Protein AF-A0A0G4GK15-F1 (afdb_monomer_lite)

Structure (mmCIF, N/CA/C/O backbone):
data_AF-A0A0G4GK15-F1
#
_entry.id   AF-A0A0G4GK15-F1
#
loop_
_atom_site.group_PDB
_atom_site.id
_atom_site.type_symbol
_atom_site.label_atom_id
_atom_site.label_alt_id
_atom_site.label_comp_id
_atom_site.label_asym_id
_atom_site.label_entity_id
_atom_site.label_seq_id
_atom_site.pdbx_PDB_ins_code
_atom_site.Cartn_x
_atom_site.Cartn_y
_atom_site.Cartn_z
_atom_site.occupancy
_atom_site.B_iso_or_equiv
_atom_site.auth_seq_id
_atom_site.auth_comp_id
_atom_site.auth_asym_id
_atom_site.auth_atom_id
_atom_site.pdbx_PDB_model_num
ATOM 1 N N . MET A 1 1 ? -13.987 5.193 -27.867 1.00 27.19 1 MET A N 1
ATOM 2 C CA . MET A 1 1 ? -13.341 4.086 -28.601 1.00 27.19 1 MET A CA 1
ATOM 3 C C . MET A 1 1 ? -12.086 3.694 -27.839 1.00 27.19 1 MET A C 1
ATOM 5 O O . MET A 1 1 ? -11.232 4.564 -27.684 1.00 27.19 1 MET A O 1
ATOM 9 N N . PRO A 1 2 ? -11.978 2.478 -27.284 1.00 27.97 2 PRO A N 1
ATOM 10 C CA . PRO A 1 2 ? -10.709 2.023 -26.736 1.00 27.97 2 PRO A CA 1
ATOM 11 C C . PRO A 1 2 ? -9.738 1.845 -27.908 1.00 27.97 2 PRO A C 1
ATOM 13 O O . PRO A 1 2 ? -10.039 1.148 -28.872 1.00 27.97 2 PRO A O 1
ATOM 16 N N . PHE A 1 3 ? -8.614 2.558 -27.874 1.00 31.80 3 PHE A N 1
ATOM 17 C CA . PHE A 1 3 ? -7.569 2.415 -28.880 1.00 31.80 3 PHE A CA 1
ATOM 18 C C . PHE A 1 3 ? -6.824 1.104 -28.615 1.00 31.80 3 PHE A C 1
ATOM 20 O O . PHE A 1 3 ? -6.052 1.013 -27.661 1.00 31.80 3 PHE A O 1
ATOM 27 N N . GLU A 1 4 ? -7.048 0.097 -29.458 1.00 27.95 4 GLU A N 1
ATOM 28 C CA . GLU A 1 4 ? -6.143 -1.045 -29.570 1.00 27.95 4 GLU A CA 1
ATOM 29 C C . GLU A 1 4 ? -4.773 -0.531 -30.023 1.00 27.95 4 GLU A C 1
ATOM 31 O O . GLU A 1 4 ? -4.580 -0.079 -31.154 1.00 27.95 4 GLU A O 1
ATOM 36 N N . LEU A 1 5 ? -3.803 -0.560 -29.111 1.00 36.53 5 LEU A N 1
ATOM 37 C CA . LEU A 1 5 ? -2.406 -0.338 -29.455 1.00 36.53 5 LEU A CA 1
ATOM 38 C C . LEU A 1 5 ? -1.953 -1.499 -30.341 1.00 36.53 5 LEU A C 1
ATOM 40 O O . LEU A 1 5 ? -1.925 -2.647 -29.899 1.00 36.53 5 LEU A O 1
ATOM 44 N N . ALA A 1 6 ? -1.587 -1.196 -31.588 1.00 31.97 6 ALA A N 1
ATOM 45 C CA . ALA A 1 6 ? -1.062 -2.192 -32.510 1.00 31.97 6 ALA A CA 1
ATOM 46 C C . ALA A 1 6 ? 0.123 -2.944 -31.862 1.00 31.97 6 ALA A C 1
ATOM 48 O O . ALA A 1 6 ? 1.047 -2.299 -31.350 1.00 31.97 6 ALA A O 1
ATOM 49 N N . PRO A 1 7 ? 0.130 -4.291 -31.874 1.00 34.19 7 PRO A N 1
ATOM 50 C CA . PRO A 1 7 ? 1.198 -5.069 -31.266 1.00 34.19 7 PRO A CA 1
ATOM 51 C C . PRO A 1 7 ? 2.547 -4.734 -31.907 1.00 34.19 7 PRO A C 1
ATOM 53 O O . PRO A 1 7 ? 2.644 -4.455 -33.106 1.00 34.19 7 PRO A O 1
ATOM 56 N N . HIS A 1 8 ? 3.603 -4.780 -31.092 1.00 39.25 8 HIS A N 1
ATOM 57 C CA . HIS A 1 8 ? 4.969 -4.458 -31.499 1.00 39.25 8 HIS A CA 1
ATOM 58 C C . HIS A 1 8 ? 5.336 -5.167 -32.828 1.00 39.25 8 HIS A C 1
ATOM 60 O O . HIS A 1 8 ? 5.094 -6.371 -32.951 1.00 39.25 8 HIS A O 1
ATOM 66 N N . PRO A 1 9 ? 5.978 -4.501 -33.813 1.00 39.09 9 PRO A N 1
ATOM 67 C CA . PRO A 1 9 ? 6.199 -5.045 -35.166 1.00 39.09 9 PRO A CA 1
ATOM 68 C C . PRO A 1 9 ? 6.896 -6.416 -35.224 1.00 39.09 9 PRO A C 1
ATOM 70 O O . PRO A 1 9 ? 6.748 -7.161 -36.192 1.00 39.09 9 PRO A O 1
ATOM 73 N N . ARG A 1 10 ? 7.652 -6.776 -34.179 1.00 44.84 10 ARG A N 1
ATOM 74 C CA . ARG A 1 10 ? 8.293 -8.096 -34.051 1.00 44.84 10 ARG A CA 1
ATOM 75 C C . ARG A 1 10 ? 7.331 -9.224 -33.657 1.00 44.84 10 ARG A C 1
ATOM 77 O O . ARG A 1 10 ? 7.536 -10.340 -34.118 1.00 44.84 10 ARG A O 1
ATOM 84 N N . ALA A 1 11 ? 6.274 -8.942 -32.891 1.00 38.62 11 ALA A N 1
ATOM 85 C CA . ALA A 1 11 ? 5.257 -9.933 -32.527 1.00 38.62 11 ALA A CA 1
ATOM 86 C C . ALA A 1 11 ? 4.429 -10.359 -33.753 1.00 38.62 11 ALA A C 1
ATOM 88 O O . ALA A 1 11 ? 4.164 -11.542 -33.953 1.00 38.62 11 ALA A O 1
ATOM 89 N N . ARG A 1 12 ? 4.139 -9.411 -34.658 1.00 45.16 12 ARG A N 1
ATOM 90 C CA . ARG A 1 12 ? 3.463 -9.677 -35.939 1.00 45.16 12 ARG A CA 1
ATOM 91 C C . ARG A 1 12 ? 4.248 -10.628 -36.852 1.00 45.16 12 ARG A C 1
ATOM 93 O O . ARG A 1 12 ? 3.652 -11.486 -37.492 1.00 45.16 12 ARG A O 1
ATOM 100 N N . LYS A 1 13 ? 5.582 -10.519 -36.886 1.00 44.72 13 LYS A N 1
ATOM 101 C CA . LYS A 1 13 ? 6.431 -11.405 -37.705 1.00 44.72 13 LYS A CA 1
ATOM 102 C C . LYS A 1 13 ? 6.492 -12.843 -37.176 1.00 44.72 13 LYS A C 1
ATOM 104 O O . LYS A 1 13 ? 6.627 -13.759 -37.977 1.00 44.72 13 LYS A O 1
ATOM 109 N N . ALA A 1 14 ? 6.370 -13.042 -35.862 1.00 45.44 14 ALA A N 1
ATOM 110 C CA . ALA A 1 14 ? 6.301 -14.376 -35.267 1.00 45.44 14 ALA A CA 1
ATOM 111 C C . ALA A 1 14 ? 4.941 -15.042 -35.545 1.00 45.44 14 ALA A C 1
ATOM 113 O O . ALA A 1 14 ? 4.912 -16.180 -36.014 1.00 45.44 14 ALA A O 1
ATOM 114 N N . ALA A 1 15 ? 3.839 -14.300 -35.373 1.00 45.19 15 ALA A N 1
ATOM 115 C CA . ALA A 1 15 ? 2.476 -14.795 -35.588 1.00 45.19 15 ALA A CA 1
ATOM 116 C C . ALA A 1 15 ? 2.184 -15.201 -37.047 1.00 45.19 15 ALA A C 1
ATOM 118 O O . ALA A 1 15 ? 1.493 -16.186 -37.280 1.00 45.19 15 ALA A O 1
ATOM 119 N N . MET A 1 16 ? 2.750 -14.502 -38.039 1.00 47.19 16 MET A N 1
ATOM 120 C CA . MET A 1 16 ? 2.541 -14.844 -39.458 1.00 47.19 16 MET A CA 1
ATOM 121 C C . MET A 1 16 ? 3.425 -15.992 -39.975 1.00 47.19 16 MET A C 1
ATOM 123 O O . MET A 1 16 ? 3.273 -16.401 -41.120 1.00 47.19 16 MET A O 1
ATOM 127 N N . SER A 1 17 ? 4.353 -16.519 -39.167 1.00 49.81 17 SER A N 1
ATOM 128 C CA . SER A 1 17 ? 5.316 -17.538 -39.620 1.00 49.81 17 SER A CA 1
ATOM 129 C C . SER A 1 17 ? 4.882 -18.992 -39.395 1.00 49.81 17 SER A C 1
ATOM 131 O O . SER A 1 17 ? 5.655 -19.895 -39.699 1.00 49.81 17 SER A O 1
ATOM 133 N N . GLY A 1 18 ? 3.683 -19.240 -38.850 1.00 45.31 18 GLY A N 1
ATOM 134 C CA . GLY A 1 18 ? 3.148 -20.598 -38.662 1.00 45.31 18 GLY A CA 1
ATOM 135 C C . GLY A 1 18 ? 4.003 -21.522 -37.781 1.00 45.31 18 GLY A C 1
ATOM 136 O O . GLY A 1 18 ? 3.805 -22.736 -37.793 1.00 45.31 18 GLY A O 1
ATOM 137 N N . ARG A 1 19 ? 4.971 -20.985 -37.024 1.00 44.38 19 ARG A N 1
ATOM 138 C CA . ARG A 1 19 ? 5.838 -21.792 -36.161 1.00 44.38 19 ARG A CA 1
ATOM 139 C C . ARG A 1 19 ? 5.019 -22.368 -35.009 1.00 44.38 19 ARG A C 1
ATOM 141 O O . ARG A 1 19 ? 4.488 -21.624 -34.187 1.00 44.38 19 ARG A O 1
ATOM 148 N N . ARG A 1 20 ? 4.938 -23.701 -34.961 1.00 44.44 20 ARG A N 1
ATOM 149 C CA . ARG A 1 20 ? 4.413 -24.451 -33.816 1.00 44.44 20 ARG A CA 1
ATOM 150 C C . ARG A 1 20 ? 5.231 -24.111 -32.572 1.00 44.44 20 ARG A C 1
ATOM 152 O O . ARG A 1 20 ? 6.454 -24.207 -32.586 1.00 44.44 20 ARG A O 1
ATOM 159 N N . LEU A 1 21 ? 4.532 -23.755 -31.499 1.00 44.19 21 LEU A N 1
ATOM 160 C CA . LEU A 1 21 ? 5.034 -23.954 -30.145 1.00 44.19 21 LEU A CA 1
ATOM 161 C C . LEU A 1 21 ? 5.115 -25.469 -29.869 1.00 44.19 21 LEU A C 1
ATOM 163 O O . LEU A 1 21 ? 4.272 -26.209 -30.388 1.00 44.19 21 LEU A O 1
ATOM 167 N N . PRO A 1 22 ? 6.079 -25.939 -29.057 1.00 55.84 22 PRO A N 1
ATOM 168 C CA . PRO A 1 22 ? 7.040 -25.157 -28.271 1.00 55.84 22 PRO A CA 1
ATOM 169 C C . PRO A 1 22 ? 8.316 -24.774 -29.046 1.00 55.84 22 PRO A C 1
ATOM 171 O O . PRO A 1 22 ? 8.774 -25.503 -29.921 1.00 55.84 22 PRO A O 1
ATOM 174 N N . LEU A 1 23 ? 8.904 -23.623 -28.697 1.00 47.31 23 LEU A N 1
ATOM 175 C CA . LEU A 1 23 ? 10.230 -23.207 -29.177 1.00 47.31 23 LEU A CA 1
ATOM 176 C C . LEU A 1 23 ? 11.308 -24.144 -28.612 1.00 47.31 23 LEU A C 1
ATOM 178 O O . LEU A 1 23 ? 11.266 -24.489 -27.431 1.00 47.31 23 LEU A O 1
ATOM 182 N N . THR A 1 24 ? 12.285 -24.537 -29.431 1.00 56.16 24 THR A N 1
ATOM 183 C CA . THR A 1 24 ? 13.398 -25.384 -28.976 1.00 56.16 24 THR A CA 1
ATOM 184 C C . THR A 1 24 ? 14.472 -24.557 -28.257 1.00 56.16 24 THR A C 1
ATOM 186 O O . THR A 1 24 ? 14.594 -23.352 -28.469 1.00 56.16 24 THR A O 1
ATOM 189 N N . SER A 1 25 ? 15.314 -25.194 -27.433 1.00 42.91 25 SER A N 1
ATOM 190 C CA . SER A 1 25 ? 16.475 -24.533 -26.801 1.00 42.91 25 SER A CA 1
ATOM 191 C C . SER A 1 25 ? 17.417 -23.879 -27.832 1.00 42.91 25 SER A C 1
ATOM 193 O O . SER A 1 25 ? 17.939 -22.788 -27.600 1.00 42.91 25 SER A O 1
ATOM 195 N N . ALA A 1 26 ? 17.552 -24.480 -29.019 1.00 47.84 26 ALA A N 1
ATOM 196 C CA . ALA A 1 26 ? 18.309 -23.913 -30.131 1.00 47.84 26 ALA A CA 1
ATOM 197 C C . ALA A 1 26 ? 17.661 -22.634 -30.700 1.00 47.84 26 ALA A C 1
ATOM 199 O O . ALA A 1 26 ? 18.382 -21.696 -31.039 1.00 47.84 26 ALA A O 1
ATOM 200 N N . ASP A 1 27 ? 16.325 -22.535 -30.723 1.00 50.06 27 ASP A N 1
ATOM 201 C CA . ASP A 1 27 ? 15.606 -21.317 -31.136 1.00 50.06 27 ASP A CA 1
ATOM 202 C C . ASP A 1 27 ? 15.782 -20.159 -30.136 1.00 50.06 27 ASP A C 1
ATOM 204 O O . ASP A 1 27 ? 15.693 -18.987 -30.512 1.00 50.06 27 ASP A O 1
ATOM 208 N N . LEU A 1 28 ? 16.073 -20.473 -28.868 1.00 47.50 28 LEU A N 1
ATOM 209 C CA . LEU A 1 28 ? 16.345 -19.487 -27.816 1.00 47.50 28 LEU A CA 1
ATOM 210 C C . LEU A 1 28 ? 17.790 -18.957 -27.854 1.00 47.50 28 LEU A C 1
ATOM 212 O O . LEU A 1 28 ? 18.045 -17.864 -27.355 1.00 47.50 28 LEU A O 1
ATOM 216 N N . SER A 1 29 ? 18.726 -19.660 -28.503 1.00 37.47 29 SER A N 1
ATOM 217 C CA . SER A 1 29 ? 20.151 -19.277 -28.568 1.00 37.47 29 SER A CA 1
ATOM 218 C C . SER A 1 29 ? 20.420 -17.930 -29.272 1.00 37.47 29 SER A C 1
ATOM 220 O O . SER A 1 29 ? 21.457 -17.302 -29.055 1.00 37.47 29 SER A O 1
ATOM 222 N N . GLY A 1 30 ? 19.468 -17.441 -30.080 1.00 35.19 30 GLY A N 1
ATOM 223 C CA . GLY A 1 30 ? 19.508 -16.127 -30.738 1.00 35.19 30 GLY A CA 1
ATOM 224 C C . GLY A 1 30 ? 18.829 -14.987 -29.964 1.00 35.19 30 GLY A C 1
ATOM 225 O O . GLY A 1 30 ? 19.018 -13.811 -30.306 1.00 35.19 30 GLY A O 1
ATOM 226 N N . LEU A 1 31 ? 18.066 -15.294 -28.908 1.00 37.31 31 LEU A N 1
ATOM 227 C CA . LEU A 1 31 ? 17.584 -14.302 -27.949 1.00 37.31 31 LEU A CA 1
ATOM 228 C C . LEU A 1 31 ? 18.769 -13.924 -27.064 1.00 37.31 31 LEU A C 1
ATOM 230 O O . LEU A 1 31 ? 18.972 -14.482 -25.994 1.00 37.31 31 LEU A O 1
ATOM 234 N N . LYS A 1 32 ? 19.600 -12.993 -27.548 1.00 33.25 32 LYS A N 1
ATOM 235 C CA . LYS A 1 32 ? 20.740 -12.463 -26.793 1.00 33.25 32 LYS A CA 1
ATOM 236 C C . LYS A 1 32 ? 20.252 -11.906 -25.454 1.00 33.25 32 LYS A C 1
ATOM 238 O O . LYS A 1 32 ? 19.823 -10.751 -25.389 1.00 33.25 32 LYS A O 1
ATOM 243 N N . ILE A 1 33 ? 20.362 -12.716 -24.404 1.00 34.19 33 ILE A N 1
ATOM 244 C CA . ILE A 1 33 ? 20.349 -12.292 -23.008 1.00 34.19 33 ILE A CA 1
ATOM 245 C C . ILE A 1 33 ? 21.490 -11.286 -22.894 1.00 34.19 33 ILE A C 1
ATOM 247 O O . ILE A 1 33 ? 22.667 -11.618 -23.045 1.00 34.19 33 ILE A O 1
ATOM 251 N N . ARG A 1 34 ? 21.134 -10.007 -22.791 1.00 33.50 34 ARG A N 1
ATOM 252 C CA . ARG A 1 34 ? 22.116 -8.928 -22.771 1.00 33.50 34 ARG A CA 1
ATOM 253 C C . ARG A 1 34 ? 22.836 -8.966 -21.434 1.00 33.50 34 ARG A C 1
ATOM 255 O O . ARG A 1 34 ? 22.259 -8.605 -20.418 1.00 33.50 34 ARG A O 1
ATOM 262 N N . GLN A 1 35 ? 24.099 -9.374 -21.465 1.00 31.47 35 GLN A N 1
ATOM 263 C CA . GLN A 1 35 ? 25.008 -9.205 -20.342 1.00 31.47 35 GLN A CA 1
ATOM 264 C C . GLN A 1 35 ? 25.212 -7.708 -20.055 1.00 31.47 35 GLN A C 1
ATOM 266 O O . GLN A 1 35 ? 25.299 -6.878 -20.963 1.00 31.47 35 GLN A O 1
ATOM 271 N N . ASN A 1 36 ? 25.214 -7.402 -18.762 1.00 36.88 36 ASN A N 1
ATOM 272 C CA . ASN A 1 36 ? 25.222 -6.089 -18.128 1.00 36.88 36 ASN A CA 1
ATOM 273 C C . ASN A 1 36 ? 26.132 -5.029 -18.773 1.00 36.88 36 ASN A C 1
ATOM 275 O O . ASN A 1 36 ? 27.329 -5.239 -18.949 1.00 36.88 36 ASN A O 1
ATOM 279 N N . ALA A 1 37 ? 25.577 -3.830 -18.985 1.00 31.11 37 ALA A N 1
ATOM 280 C CA . ALA A 1 37 ? 26.327 -2.600 -19.229 1.00 31.11 37 ALA A CA 1
ATOM 281 C C . ALA A 1 37 ? 25.872 -1.531 -18.223 1.00 31.11 37 ALA A C 1
ATOM 283 O O . ALA A 1 37 ? 24.676 -1.346 -17.999 1.00 31.11 37 ALA A O 1
ATOM 284 N N . GLY A 1 38 ? 26.828 -0.859 -17.581 1.00 44.50 38 GLY A N 1
ATOM 285 C CA . GLY A 1 38 ? 26.582 0.039 -16.456 1.00 44.50 38 GLY A CA 1
ATOM 286 C C . GLY A 1 38 ? 25.555 1.143 -16.732 1.00 44.50 38 GLY A C 1
ATOM 287 O O . GLY A 1 38 ? 25.612 1.780 -17.773 1.00 44.50 38 GLY A O 1
ATOM 288 N N . ARG A 1 39 ? 24.665 1.356 -15.748 1.00 56.69 39 ARG A N 1
ATOM 289 C CA . ARG A 1 39 ? 23.812 2.516 -15.362 1.00 56.69 39 ARG A CA 1
ATOM 290 C C . ARG A 1 39 ? 23.136 3.416 -16.406 1.00 56.69 39 ARG A C 1
ATOM 292 O O . ARG A 1 39 ? 22.268 4.196 -16.021 1.00 56.69 39 ARG A O 1
ATOM 299 N N . SER A 1 40 ? 23.471 3.355 -17.685 1.00 63.72 40 SER A N 1
ATOM 300 C CA . SER A 1 40 ? 22.796 4.103 -18.733 1.00 63.72 40 SER A CA 1
ATOM 301 C C . SER A 1 40 ? 21.911 3.146 -19.511 1.00 63.72 40 SER A C 1
ATOM 303 O O . SER A 1 40 ? 22.404 2.214 -20.146 1.00 63.72 40 SER A O 1
ATOM 305 N N . PHE A 1 41 ? 20.602 3.389 -19.445 1.00 69.94 41 PHE A N 1
ATOM 306 C CA . PHE A 1 41 ? 19.611 2.767 -20.315 1.00 69.94 41 PHE A CA 1
ATOM 307 C C . PHE A 1 41 ? 20.162 2.725 -21.743 1.00 69.94 41 PHE A C 1
ATOM 309 O O . PHE A 1 41 ? 20.630 3.774 -22.212 1.00 69.94 41 PHE A O 1
ATOM 316 N N . PRO A 1 42 ? 20.133 1.579 -22.450 1.00 69.31 42 PRO A N 1
ATOM 317 C CA . PRO A 1 42 ? 20.472 1.577 -23.859 1.00 69.31 42 PRO A CA 1
ATOM 318 C C . PRO A 1 42 ? 19.497 2.531 -24.534 1.00 69.31 42 PRO A C 1
ATOM 320 O O . PRO A 1 42 ? 18.317 2.226 -24.689 1.00 69.31 42 PRO A O 1
ATOM 323 N N . LYS A 1 43 ? 19.974 3.728 -24.889 1.00 84.81 43 LYS A N 1
ATOM 324 C CA . LYS A 1 43 ? 19.126 4.737 -25.510 1.00 84.81 43 LYS A CA 1
ATOM 325 C C . LYS A 1 43 ? 18.634 4.111 -26.809 1.00 84.81 43 LYS A C 1
ATOM 327 O O . LYS A 1 43 ? 19.424 3.863 -27.719 1.00 84.81 43 LYS A O 1
ATOM 332 N N . ARG A 1 44 ? 17.340 3.819 -26.885 1.00 92.31 44 ARG A N 1
ATOM 333 C CA . ARG A 1 44 ? 16.669 3.336 -28.092 1.00 92.31 44 ARG A CA 1
ATOM 334 C C . ARG A 1 44 ? 15.612 4.337 -28.503 1.00 92.31 44 ARG A C 1
ATOM 336 O O . ARG A 1 44 ? 15.031 5.024 -27.665 1.00 92.31 44 ARG A O 1
ATOM 343 N N . CYS A 1 45 ? 15.377 4.429 -29.802 1.00 95.38 45 CYS A N 1
ATOM 344 C CA . CYS A 1 45 ? 14.250 5.191 -30.291 1.00 95.38 45 CYS A CA 1
ATOM 345 C C . CYS A 1 45 ? 12.959 4.496 -29.853 1.00 95.38 45 CYS A C 1
ATOM 347 O O . CYS A 1 45 ? 12.726 3.357 -30.248 1.00 95.38 45 CYS A O 1
ATOM 349 N N . VAL A 1 46 ? 12.108 5.184 -29.091 1.00 95.38 46 VAL A N 1
ATOM 350 C CA . VAL A 1 46 ? 10.814 4.625 -28.655 1.00 95.38 46 VAL A CA 1
ATOM 351 C C . VAL A 1 46 ? 9.888 4.316 -29.841 1.00 95.38 46 VAL A C 1
ATOM 353 O O . VAL A 1 46 ? 9.067 3.415 -29.767 1.00 95.38 46 VAL A O 1
ATOM 356 N N . ALA A 1 47 ? 10.056 5.028 -30.962 1.00 95.94 47 ALA A N 1
ATOM 357 C CA . ALA A 1 47 ? 9.208 4.885 -32.142 1.00 95.94 47 ALA A CA 1
ATOM 358 C C . ALA A 1 47 ? 9.596 3.684 -33.027 1.00 95.94 47 ALA A C 1
ATOM 360 O O . ALA A 1 47 ? 8.723 3.002 -33.548 1.00 95.94 47 ALA A O 1
ATOM 361 N N . CYS A 1 48 ? 10.897 3.428 -33.227 1.00 95.25 48 CYS A N 1
ATOM 362 C CA . CYS A 1 48 ? 11.373 2.391 -34.160 1.00 95.25 48 CYS A CA 1
ATOM 363 C C . CYS A 1 48 ? 12.263 1.308 -33.524 1.00 95.25 48 CYS A C 1
ATOM 365 O O . CYS A 1 48 ? 12.703 0.387 -34.212 1.00 95.25 48 CYS A O 1
ATOM 367 N N . GLY A 1 49 ? 12.585 1.417 -32.233 1.00 93.12 49 GLY A N 1
ATOM 368 C CA . GLY A 1 49 ? 13.396 0.455 -31.479 1.00 93.12 49 GLY A CA 1
ATOM 369 C C . GLY A 1 49 ? 14.898 0.452 -31.796 1.00 93.12 49 GLY A C 1
ATOM 370 O O . GLY A 1 49 ? 15.647 -0.296 -31.157 1.00 93.12 49 GLY A O 1
ATOM 371 N N . LYS A 1 50 ? 15.367 1.267 -32.757 1.00 94.38 50 LYS A N 1
ATOM 372 C CA . LYS A 1 50 ? 16.793 1.373 -33.115 1.00 94.38 50 LYS A CA 1
ATOM 373 C C . LYS A 1 50 ? 17.612 1.854 -31.918 1.00 94.38 50 LYS A C 1
ATOM 375 O O . LYS A 1 50 ? 17.230 2.815 -31.252 1.00 94.38 50 LYS A O 1
ATOM 380 N N . ALA A 1 51 ? 18.734 1.189 -31.656 1.00 90.88 51 ALA A N 1
ATOM 381 C CA . ALA A 1 51 ? 19.692 1.627 -30.649 1.00 90.88 51 ALA A CA 1
ATOM 382 C C . ALA A 1 51 ? 20.443 2.881 -31.120 1.00 90.88 51 ALA A C 1
ATOM 384 O O . ALA A 1 51 ? 20.682 3.055 -32.314 1.00 90.88 51 ALA A O 1
ATOM 385 N N . ALA A 1 52 ? 20.809 3.746 -30.178 1.00 87.56 52 ALA A N 1
ATOM 386 C CA . ALA A 1 52 ? 21.676 4.888 -30.421 1.00 87.56 52 ALA A CA 1
ATOM 387 C C . ALA A 1 52 ? 23.063 4.445 -30.901 1.00 87.56 52 ALA A C 1
ATOM 389 O O . ALA A 1 52 ? 23.710 3.644 -30.233 1.00 87.56 52 ALA A O 1
ATOM 390 N N . ALA A 1 53 ? 23.553 5.065 -31.975 1.00 86.12 53 ALA A N 1
ATOM 391 C CA . ALA A 1 53 ? 24.987 5.137 -32.269 1.00 86.12 53 ALA A CA 1
ATOM 392 C C . ALA A 1 53 ? 25.674 6.319 -31.540 1.00 86.12 53 ALA A C 1
ATOM 394 O O . ALA A 1 53 ? 26.894 6.416 -31.534 1.00 86.12 53 ALA A O 1
ATOM 395 N N . GLY A 1 54 ? 24.896 7.216 -30.914 1.00 88.31 54 GLY A N 1
ATOM 396 C CA . GLY A 1 54 ? 25.379 8.424 -30.239 1.00 88.31 54 GLY A CA 1
ATOM 397 C C . GLY A 1 54 ? 24.300 9.109 -29.390 1.00 88.31 54 GLY A C 1
ATOM 398 O O . GLY A 1 54 ? 23.341 8.478 -28.938 1.00 88.31 54 GLY A O 1
ATOM 399 N N . ALA A 1 55 ? 24.433 10.415 -29.148 1.00 90.44 55 ALA A N 1
ATOM 400 C CA . ALA A 1 55 ? 23.420 11.174 -28.415 1.00 90.44 55 ALA A CA 1
ATOM 401 C C . ALA A 1 55 ? 22.099 11.237 -29.206 1.00 90.44 55 ALA A C 1
ATOM 403 O O . ALA A 1 55 ? 22.064 11.736 -30.325 1.00 90.44 55 ALA A O 1
ATOM 404 N N . MET A 1 56 ? 21.003 10.744 -28.618 1.00 94.31 56 MET A N 1
ATOM 405 C CA . MET A 1 56 ? 19.663 10.850 -29.206 1.00 94.31 56 MET A CA 1
ATOM 406 C C . MET A 1 56 ? 18.847 11.961 -28.543 1.00 94.31 56 MET A C 1
ATOM 408 O O . MET A 1 56 ? 18.786 11.986 -27.303 1.00 94.31 56 MET A O 1
ATOM 412 N N . PRO A 1 57 ? 18.171 12.828 -29.326 1.00 95.06 57 PRO A N 1
ATOM 413 C CA . PRO A 1 57 ? 17.253 13.817 -28.781 1.00 95.06 57 PRO A CA 1
ATOM 414 C C . PRO A 1 57 ? 16.168 13.139 -27.940 1.00 95.06 57 PRO A C 1
ATOM 416 O O . PRO A 1 57 ? 15.705 12.037 -28.246 1.00 95.06 57 PRO A O 1
ATOM 419 N N . CYS A 1 58 ? 15.770 13.803 -26.858 1.00 95.94 58 CYS A N 1
ATOM 420 C CA . CYS A 1 58 ? 14.665 13.369 -26.009 1.00 95.94 58 CYS A CA 1
ATOM 421 C C . CYS A 1 58 ? 13.460 14.296 -26.175 1.00 95.94 58 CYS A C 1
ATOM 423 O O . CYS A 1 58 ? 13.595 15.434 -26.625 1.00 95.94 58 CYS A O 1
ATOM 425 N N . CYS A 1 59 ? 12.272 13.814 -25.805 1.00 97.25 59 CYS A N 1
ATOM 426 C CA . CYS A 1 59 ? 11.086 14.668 -25.735 1.00 97.25 59 CYS A CA 1
ATOM 427 C C . CYS A 1 59 ? 11.356 15.859 -24.800 1.00 97.25 59 CYS A C 1
ATOM 429 O O . CYS A 1 59 ? 11.653 15.658 -23.625 1.00 97.25 59 CYS A O 1
ATOM 431 N N . SER A 1 60 ? 11.213 17.094 -25.282 1.00 95.81 60 SER A N 1
ATOM 432 C CA . SER A 1 60 ? 11.502 18.300 -24.488 1.00 95.81 60 SER A CA 1
ATOM 433 C C . SER A 1 60 ? 10.595 18.462 -23.261 1.00 95.81 60 SER A C 1
ATOM 435 O O . SER A 1 60 ? 10.994 19.093 -22.282 1.00 95.81 60 SER A O 1
ATOM 437 N N . VAL A 1 61 ? 9.395 17.867 -23.287 1.00 95.69 61 VAL A N 1
ATOM 438 C CA . VAL A 1 61 ? 8.381 18.008 -22.233 1.00 95.69 61 VAL A CA 1
ATOM 439 C C . VAL A 1 61 ? 8.607 17.024 -21.082 1.00 95.69 61 VAL A C 1
ATOM 441 O O . VAL A 1 61 ? 8.838 17.458 -19.954 1.00 95.69 61 VAL A O 1
ATOM 444 N N . CYS A 1 62 ? 8.531 15.711 -21.335 1.00 95.69 62 CYS A N 1
ATOM 445 C CA . CYS A 1 62 ? 8.706 14.698 -20.283 1.00 95.69 62 CYS A CA 1
ATOM 446 C C . CYS A 1 62 ? 10.170 14.314 -20.059 1.00 95.69 62 CYS A C 1
ATOM 448 O O . CYS A 1 62 ? 10.517 13.808 -18.996 1.00 95.69 62 CYS A O 1
ATOM 450 N N . LYS A 1 63 ? 11.033 14.522 -21.061 1.00 95.06 63 LYS A N 1
ATOM 451 C CA . LYS A 1 63 ? 12.437 14.095 -21.078 1.00 95.06 63 LYS A CA 1
ATOM 452 C C . LYS A 1 63 ? 12.642 12.594 -20.879 1.00 95.06 63 LYS A C 1
ATOM 454 O O . LYS A 1 63 ? 13.773 12.215 -20.623 1.00 95.06 63 LYS A O 1
ATOM 459 N N . LEU A 1 64 ? 11.607 11.750 -20.960 1.00 93.69 64 LEU A N 1
ATOM 460 C CA . LEU A 1 64 ? 11.677 10.308 -20.670 1.00 93.69 64 LEU A CA 1
ATOM 461 C C . LEU A 1 64 ? 12.082 9.469 -21.886 1.00 93.69 64 LEU A C 1
ATOM 463 O O . LEU A 1 64 ? 12.907 8.572 -21.764 1.00 93.69 64 LEU A O 1
ATOM 467 N N . VAL A 1 65 ? 11.521 9.776 -23.054 1.00 95.94 65 VAL A N 1
ATOM 468 C CA . VAL A 1 65 ? 11.702 8.985 -24.278 1.00 95.94 65 VAL A CA 1
ATOM 469 C C . VAL A 1 65 ? 12.689 9.635 -25.241 1.00 95.94 65 VAL A C 1
ATOM 471 O O . VAL A 1 65 ? 12.777 10.865 -25.313 1.00 95.94 65 VAL A O 1
ATOM 474 N N . HIS A 1 66 ? 13.403 8.800 -25.998 1.00 96.31 66 HIS A N 1
ATOM 475 C CA . HIS A 1 66 ? 14.412 9.207 -26.975 1.00 96.31 66 HIS A CA 1
ATOM 476 C C . HIS A 1 66 ? 13.989 8.868 -28.408 1.00 96.31 66 HIS A C 1
ATOM 478 O O . HIS A 1 66 ? 13.238 7.918 -28.646 1.00 96.31 66 HIS A O 1
ATOM 484 N N . TYR A 1 67 ? 14.509 9.630 -29.370 1.00 96.75 67 TYR A N 1
ATOM 485 C CA . TYR A 1 67 ? 14.206 9.488 -30.793 1.00 96.75 67 TYR A CA 1
ATOM 486 C C . TYR A 1 67 ? 15.486 9.478 -31.624 1.00 96.75 67 TYR A C 1
ATOM 488 O O . TYR A 1 67 ? 16.412 10.222 -31.326 1.00 96.75 67 TYR A O 1
ATOM 496 N N . CYS A 1 68 ? 15.540 8.664 -32.681 1.00 96.75 68 CYS A N 1
ATOM 497 C CA . CYS A 1 68 ? 16.669 8.693 -33.615 1.00 96.75 68 CYS A CA 1
ATOM 498 C C . CYS A 1 68 ? 16.544 9.802 -34.670 1.00 96.75 68 CYS A C 1
ATOM 500 O O . CYS A 1 68 ? 17.527 10.114 -35.329 1.00 96.75 68 CYS A O 1
ATOM 502 N N . SER A 1 69 ? 15.347 10.367 -34.858 1.00 96.12 69 SER A N 1
ATOM 503 C CA . SER A 1 69 ? 15.081 11.420 -35.839 1.00 96.12 69 SER A CA 1
ATOM 504 C C . SER A 1 69 ? 13.818 12.217 -35.487 1.00 96.12 69 SER A C 1
ATOM 506 O O . SER A 1 69 ? 13.020 11.795 -34.638 1.00 96.12 69 SER A O 1
ATOM 508 N N . ARG A 1 70 ? 13.623 13.364 -36.148 1.00 97.19 70 ARG A N 1
ATOM 509 C CA . ARG A 1 70 ? 12.441 14.222 -35.964 1.00 97.19 70 ARG A CA 1
ATOM 510 C C . ARG A 1 70 ? 11.165 13.554 -36.484 1.00 97.19 70 ARG A C 1
ATOM 512 O O . ARG A 1 70 ? 10.099 13.736 -35.901 1.00 97.19 70 ARG A O 1
ATOM 519 N N . GLU A 1 71 ? 11.276 12.725 -37.516 1.00 97.69 71 GLU A N 1
ATOM 520 C CA . GLU A 1 71 ? 10.169 11.947 -38.082 1.00 97.69 71 GLU A CA 1
ATOM 521 C C . GLU A 1 71 ? 9.663 10.926 -37.058 1.00 97.69 71 GLU A C 1
ATOM 523 O O . GLU A 1 71 ? 8.467 10.871 -36.781 1.00 97.69 71 GLU A O 1
ATOM 528 N N . CYS A 1 72 ? 10.573 10.187 -36.406 1.00 97.94 72 CYS A N 1
ATOM 529 C CA . CYS A 1 72 ? 10.215 9.260 -35.328 1.00 97.94 72 CYS A CA 1
ATOM 530 C C . CYS A 1 72 ? 9.555 9.976 -34.141 1.00 97.94 72 CYS A C 1
ATOM 532 O O . CYS A 1 72 ? 8.630 9.436 -33.532 1.00 97.94 72 CYS A O 1
ATOM 534 N N . GLN A 1 73 ? 10.009 11.191 -33.815 1.00 97.75 73 GLN A N 1
ATOM 535 C CA . GLN A 1 73 ? 9.378 12.016 -32.787 1.00 97.75 73 GLN A CA 1
ATOM 536 C C . GLN A 1 73 ? 7.955 12.427 -33.182 1.00 97.75 73 GLN A C 1
ATOM 538 O O . GLN A 1 73 ? 7.042 12.259 -32.378 1.00 97.75 73 GLN A O 1
ATOM 543 N N . SER A 1 74 ? 7.754 12.937 -34.400 1.00 97.75 74 SER A N 1
ATOM 544 C CA . SER A 1 74 ? 6.439 13.363 -34.902 1.00 97.75 74 SER A CA 1
ATOM 545 C C . SER A 1 74 ? 5.443 12.198 -34.970 1.00 97.75 74 SER A C 1
ATOM 547 O O . SER A 1 74 ? 4.297 12.307 -34.522 1.00 97.75 74 SER A O 1
ATOM 549 N N . MET A 1 75 ? 5.909 11.041 -35.445 1.00 97.50 75 MET A N 1
ATOM 550 C CA . MET A 1 75 ? 5.124 9.810 -35.511 1.00 97.50 75 MET A CA 1
ATOM 551 C C . MET A 1 75 ? 4.685 9.346 -34.116 1.00 97.50 75 MET A C 1
ATOM 553 O O . MET A 1 75 ? 3.502 9.126 -33.882 1.00 97.50 75 MET A O 1
ATOM 557 N N . HIS A 1 76 ? 5.604 9.255 -33.150 1.00 96.81 76 HIS A N 1
ATOM 558 C CA . HIS A 1 76 ? 5.238 8.866 -31.784 1.00 96.81 76 HIS A CA 1
ATOM 559 C C . HIS A 1 76 ? 4.343 9.913 -31.097 1.00 96.81 76 HIS A C 1
ATOM 561 O O . HIS A 1 76 ? 3.433 9.558 -30.350 1.00 96.81 76 HIS A O 1
ATOM 567 N N . TRP A 1 77 ? 4.574 11.206 -31.366 1.00 97.25 77 TRP A N 1
ATOM 568 C CA . TRP A 1 77 ? 3.763 12.307 -30.840 1.00 97.25 77 TRP A CA 1
ATOM 569 C C . TRP A 1 77 ? 2.291 12.178 -31.240 1.00 97.25 77 TRP A C 1
ATOM 571 O O . TRP A 1 77 ? 1.412 12.274 -30.378 1.00 97.25 77 TRP A O 1
ATOM 581 N N . SER A 1 78 ? 2.043 11.930 -32.528 1.00 96.88 78 SER A N 1
ATOM 582 C CA . SER A 1 78 ? 0.702 11.746 -33.096 1.00 96.88 78 SER A CA 1
ATOM 583 C C . SER A 1 78 ? 0.060 10.409 -32.707 1.00 96.88 78 SER A C 1
ATOM 585 O O . SER A 1 78 ? -1.147 10.374 -32.497 1.00 96.88 78 SER A O 1
ATOM 587 N N . ALA A 1 79 ? 0.847 9.352 -32.484 1.00 95.62 79 ALA A N 1
ATOM 588 C CA . ALA A 1 79 ? 0.372 8.034 -32.044 1.00 95.62 79 ALA A CA 1
ATOM 589 C C . ALA A 1 79 ? -0.099 7.959 -30.570 1.00 95.62 79 ALA A C 1
ATOM 591 O O . ALA A 1 79 ? -0.317 6.869 -30.048 1.00 95.62 79 ALA A O 1
ATOM 592 N N . GLY A 1 80 ? -0.239 9.095 -29.877 1.00 94.19 80 GLY A N 1
ATOM 593 C CA . GLY A 1 80 ? -0.801 9.161 -28.521 1.00 94.19 80 GLY A CA 1
ATOM 594 C C . GLY A 1 80 ? 0.155 9.673 -27.443 1.00 94.19 80 GLY A C 1
ATOM 595 O O . GLY A 1 80 ? -0.295 10.009 -26.344 1.00 94.19 80 GLY A O 1
ATOM 596 N N . HIS A 1 81 ? 1.452 9.846 -27.739 1.00 96.25 81 HIS A N 1
ATOM 597 C CA . HIS A 1 81 ? 2.395 10.378 -26.748 1.00 96.25 81 HIS A CA 1
ATOM 598 C C . HIS A 1 81 ? 1.993 11.773 -26.256 1.00 96.25 81 HIS A C 1
ATOM 600 O O . HIS A 1 81 ? 2.238 12.085 -25.098 1.00 96.25 81 HIS A O 1
ATOM 606 N N . LYS A 1 82 ? 1.321 12.603 -27.068 1.00 95.81 82 LYS A N 1
ATOM 607 C CA . LYS A 1 82 ? 0.822 13.921 -26.633 1.00 95.81 82 LYS A CA 1
ATOM 608 C C . LYS A 1 82 ? -0.028 13.855 -25.353 1.00 95.81 82 LYS A C 1
ATOM 610 O O . LYS A 1 82 ? 0.144 14.708 -24.481 1.00 95.81 82 LYS A O 1
ATOM 615 N N . ALA A 1 83 ? -0.917 12.865 -25.241 1.00 93.38 83 ALA A N 1
ATOM 616 C CA . ALA A 1 83 ? -1.771 12.678 -24.068 1.00 93.38 83 ALA A CA 1
ATOM 617 C C . ALA A 1 83 ? -0.958 12.122 -22.889 1.00 93.38 83 ALA A C 1
ATOM 619 O O . ALA A 1 83 ? -0.848 12.763 -21.842 1.00 93.38 83 ALA A O 1
ATOM 620 N N . ALA A 1 84 ? -0.270 11.002 -23.119 1.00 94.94 84 ALA A N 1
ATOM 621 C CA . ALA A 1 84 ? 0.529 10.314 -22.108 1.00 94.94 84 ALA A CA 1
ATOM 622 C C . ALA A 1 84 ? 1.704 11.153 -21.566 1.00 94.94 84 ALA A C 1
ATOM 624 O O . ALA A 1 84 ? 2.115 10.998 -20.422 1.00 94.94 84 ALA A O 1
ATOM 625 N N . CYS A 1 85 ? 2.261 12.078 -22.351 1.00 96.38 85 CYS A N 1
ATOM 626 C CA . CYS A 1 85 ? 3.436 12.864 -21.976 1.00 96.38 85 CYS A CA 1
ATOM 627 C C . CYS A 1 85 ? 3.189 13.760 -20.755 1.00 96.38 85 CYS A C 1
ATOM 629 O O . CYS A 1 85 ? 4.084 13.914 -19.919 1.00 96.38 85 CYS A O 1
ATOM 631 N N . LYS A 1 86 ? 2.005 14.380 -20.655 1.00 94.06 86 LYS A N 1
ATOM 632 C CA . LYS A 1 86 ? 1.663 15.255 -19.522 1.00 94.06 86 LYS A CA 1
ATOM 633 C C . LYS A 1 86 ? 1.479 14.442 -18.245 1.00 94.06 86 LYS A C 1
ATOM 635 O O . LYS A 1 86 ? 2.025 14.808 -17.207 1.00 94.06 86 LYS A O 1
ATOM 640 N N . GLU A 1 87 ? 0.770 13.324 -18.342 1.00 93.62 87 GLU A N 1
ATOM 641 C CA . GLU A 1 87 ? 0.538 12.422 -17.215 1.00 93.62 87 GLU A CA 1
ATOM 642 C C . GLU A 1 87 ? 1.839 11.767 -16.749 1.00 93.62 87 GLU A C 1
ATOM 644 O O . GLU A 1 87 ? 2.156 11.808 -15.566 1.00 93.62 87 GLU A O 1
ATOM 649 N N . ALA A 1 88 ? 2.669 11.272 -17.669 1.00 94.06 88 ALA A N 1
ATOM 650 C CA . ALA A 1 88 ? 3.991 10.739 -17.352 1.00 94.06 88 ALA A CA 1
ATOM 651 C C . ALA A 1 88 ? 4.868 11.762 -16.615 1.00 94.06 88 ALA A C 1
ATOM 653 O O . ALA A 1 88 ? 5.549 11.413 -15.652 1.00 94.06 88 ALA A O 1
ATOM 654 N N . LYS A 1 89 ? 4.826 13.040 -17.022 1.00 94.25 89 LYS A N 1
ATOM 655 C CA . LYS A 1 89 ? 5.526 14.118 -16.310 1.00 94.25 89 LYS A CA 1
ATOM 656 C C . LYS A 1 89 ? 4.965 14.320 -14.899 1.00 94.25 89 LYS A C 1
ATOM 658 O O . LYS A 1 89 ? 5.755 14.468 -13.974 1.00 94.25 89 LYS A O 1
ATOM 663 N N . LYS A 1 90 ? 3.637 14.290 -14.734 1.00 92.50 90 LYS A N 1
ATOM 664 C CA . LYS A 1 90 ? 2.972 14.375 -13.424 1.00 92.50 90 LYS A CA 1
ATOM 665 C C . LYS A 1 90 ? 3.436 13.243 -12.502 1.00 92.50 90 LYS A C 1
ATOM 667 O O . LYS A 1 90 ? 3.873 13.527 -11.391 1.00 92.50 90 LYS A O 1
ATOM 672 N N . TRP A 1 91 ? 3.415 11.996 -12.973 1.00 90.44 91 TRP A N 1
ATOM 673 C CA . TRP A 1 91 ? 3.846 10.831 -12.187 1.00 90.44 91 TRP A CA 1
ATOM 674 C C . TRP A 1 91 ? 5.335 10.830 -11.869 1.00 90.44 91 TRP A C 1
ATOM 676 O O . TRP A 1 91 ? 5.736 10.373 -10.807 1.00 90.44 91 TRP A O 1
ATOM 686 N N . LEU A 1 92 ? 6.161 11.395 -12.749 1.00 89.81 92 LEU A N 1
ATOM 687 C CA . LEU A 1 92 ? 7.581 11.561 -12.460 1.00 89.81 92 LEU A CA 1
ATOM 688 C C . LEU A 1 92 ? 7.838 12.570 -11.331 1.00 89.81 92 LEU A C 1
ATOM 690 O O . LEU A 1 92 ? 8.909 12.522 -10.737 1.00 89.81 92 LEU A O 1
ATOM 694 N N . SER A 1 93 ? 6.890 13.473 -11.061 1.00 87.12 93 SER A N 1
ATOM 695 C CA . SER A 1 93 ? 6.990 14.510 -10.025 1.00 87.12 93 SER A CA 1
ATOM 696 C C . SER A 1 93 ? 6.182 14.235 -8.754 1.00 87.12 93 SER A C 1
ATOM 698 O O . SER A 1 93 ? 6.317 14.982 -7.790 1.00 87.12 93 SER A O 1
ATOM 700 N N . LEU A 1 94 ? 5.300 13.230 -8.752 1.00 83.69 94 LEU A N 1
ATOM 701 C CA . LEU A 1 94 ? 4.329 13.007 -7.679 1.00 83.69 94 LEU A CA 1
ATOM 702 C C . LEU A 1 94 ? 4.096 11.516 -7.418 1.00 83.69 94 LEU A C 1
ATOM 704 O O . LEU A 1 94 ? 4.079 10.698 -8.336 1.00 83.69 94 LEU A O 1
ATOM 708 N N . GLY A 1 95 ? 3.800 11.195 -6.158 1.00 81.50 95 GLY A N 1
ATOM 709 C CA . GLY A 1 95 ? 3.352 9.869 -5.738 1.00 81.50 95 GLY A CA 1
ATOM 710 C C . GLY A 1 95 ? 4.445 8.800 -5.790 1.00 81.50 95 GLY A C 1
ATOM 711 O O . GLY A 1 95 ? 5.628 9.087 -5.625 1.00 81.50 95 GLY A O 1
ATOM 712 N N . LEU A 1 96 ? 4.031 7.550 -6.012 1.00 83.44 96 LEU A N 1
ATOM 713 C CA . LEU A 1 96 ? 4.895 6.365 -5.915 1.00 83.44 96 LEU A CA 1
ATOM 714 C C . LEU A 1 96 ? 6.015 6.322 -6.967 1.00 83.44 96 LEU A C 1
ATOM 716 O O . LEU A 1 96 ? 7.080 5.776 -6.698 1.00 83.44 96 LEU A O 1
ATOM 720 N N . LEU A 1 97 ? 5.800 6.909 -8.151 1.00 89.00 97 LEU A N 1
ATOM 721 C CA . LEU A 1 97 ? 6.764 6.874 -9.262 1.00 89.00 97 LEU A CA 1
ATOM 722 C C . LEU A 1 97 ? 7.704 8.083 -9.292 1.00 89.00 97 LEU A C 1
ATOM 724 O O . LEU A 1 97 ? 8.427 8.278 -10.276 1.00 89.00 97 LEU A O 1
ATOM 728 N N . ASN A 1 98 ? 7.70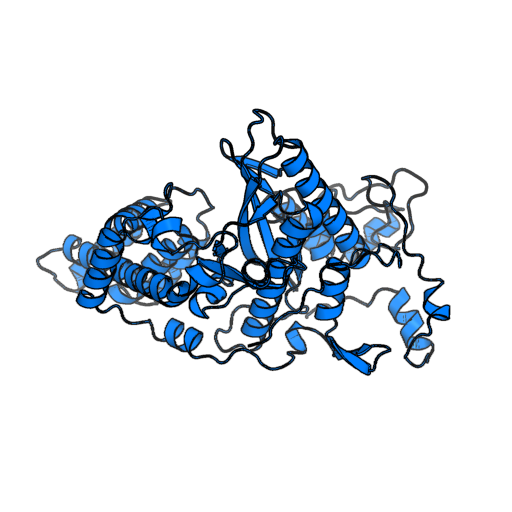4 8.895 -8.234 1.00 84.88 98 ASN A N 1
ATOM 729 C CA . ASN A 1 98 ? 8.490 10.116 -8.179 1.00 84.88 98 ASN A CA 1
ATOM 730 C C . ASN A 1 98 ? 9.979 9.827 -8.452 1.00 84.88 98 ASN A C 1
ATOM 732 O O . ASN A 1 98 ? 10.597 8.977 -7.812 1.00 84.88 98 ASN A O 1
ATOM 736 N N . HIS A 1 99 ? 10.550 10.513 -9.444 1.00 83.81 99 HIS A N 1
ATOM 737 C CA . HIS A 1 99 ? 11.902 10.300 -9.984 1.00 83.81 99 HIS A CA 1
ATOM 738 C C . HIS A 1 99 ? 12.227 8.892 -10.526 1.00 83.81 99 HIS A C 1
ATOM 740 O O . HIS A 1 99 ? 13.341 8.680 -11.014 1.00 83.81 99 HIS A O 1
ATOM 746 N N . ASN A 1 100 ? 11.285 7.945 -10.551 1.00 90.44 100 ASN A N 1
ATOM 747 C CA . ASN A 1 100 ? 11.495 6.621 -11.130 1.00 90.44 100 ASN A CA 1
ATOM 748 C C . ASN A 1 100 ? 11.153 6.607 -12.625 1.00 90.44 100 ASN A C 1
ATOM 750 O O . ASN A 1 100 ? 10.105 6.133 -13.067 1.00 90.44 100 ASN A O 1
ATOM 754 N N . ARG A 1 101 ? 12.084 7.126 -13.429 1.00 93.12 101 ARG A N 1
ATOM 755 C CA . ARG A 1 101 ? 11.938 7.226 -14.890 1.00 93.12 101 ARG A CA 1
ATOM 756 C C . ARG A 1 101 ? 11.633 5.878 -15.546 1.00 93.12 101 ARG A C 1
ATOM 758 O O . ARG A 1 101 ? 10.821 5.838 -16.464 1.00 93.12 101 ARG A O 1
ATOM 765 N N . ALA A 1 102 ? 12.257 4.801 -15.068 1.00 93.12 102 ALA A N 1
ATOM 766 C CA . ALA A 1 102 ? 12.075 3.460 -15.613 1.00 93.12 102 ALA A CA 1
ATOM 767 C C . ALA A 1 102 ? 10.650 2.948 -15.396 1.00 93.12 102 ALA A C 1
ATOM 769 O O . ALA A 1 102 ? 10.014 2.511 -16.349 1.00 93.12 102 ALA A O 1
ATOM 770 N N . ALA A 1 103 ? 10.125 3.075 -14.174 1.00 93.50 103 ALA A N 1
ATOM 771 C CA . ALA A 1 103 ? 8.764 2.651 -13.866 1.00 93.50 103 ALA A CA 1
ATOM 772 C C . ALA A 1 103 ? 7.727 3.477 -14.634 1.00 93.50 103 ALA A C 1
ATOM 774 O O . ALA A 1 103 ? 6.785 2.909 -15.174 1.00 93.50 103 ALA A O 1
ATOM 775 N N . VAL A 1 104 ? 7.931 4.795 -14.779 1.00 94.50 104 VAL A N 1
ATOM 776 C CA . VAL A 1 104 ? 7.052 5.618 -15.626 1.00 94.50 104 VAL A CA 1
ATOM 777 C C . VAL A 1 104 ? 7.112 5.149 -17.083 1.00 94.50 104 VAL A C 1
ATOM 779 O O . VAL A 1 104 ? 6.075 4.937 -17.698 1.00 94.50 104 VAL A O 1
ATOM 782 N N . MET A 1 105 ? 8.303 4.941 -17.651 1.00 94.75 105 MET A N 1
ATOM 783 C CA . MET A 1 105 ? 8.421 4.429 -19.021 1.00 94.75 105 MET A CA 1
ATOM 784 C C . MET A 1 105 ? 7.756 3.060 -19.186 1.00 94.75 105 MET A C 1
ATOM 786 O O . MET A 1 105 ? 7.110 2.827 -20.202 1.00 94.75 105 MET A O 1
ATOM 790 N N . TYR A 1 106 ? 7.879 2.183 -18.193 1.00 94.25 106 TYR A N 1
ATOM 791 C CA . TYR A 1 106 ? 7.257 0.866 -18.193 1.00 94.25 106 TYR A CA 1
ATOM 792 C C . TYR A 1 106 ? 5.724 0.944 -18.149 1.00 94.25 106 TYR A C 1
ATOM 794 O O . TYR A 1 106 ? 5.053 0.325 -18.970 1.00 94.25 106 TYR A O 1
ATOM 802 N N . VAL A 1 107 ? 5.170 1.786 -17.271 1.00 94.44 107 VAL A N 1
ATOM 803 C CA . VAL A 1 107 ? 3.726 2.050 -17.166 1.00 94.44 107 VAL A CA 1
ATOM 804 C C . VAL A 1 107 ? 3.120 2.476 -18.506 1.00 94.44 107 VAL A C 1
ATOM 806 O O . VAL A 1 107 ? 2.065 1.978 -18.888 1.00 94.44 107 VAL A O 1
ATOM 809 N N . TYR A 1 108 ? 3.805 3.353 -19.246 1.00 93.75 108 TYR A N 1
ATOM 810 C CA . TYR A 1 108 ? 3.350 3.833 -20.558 1.00 93.75 108 TYR A CA 1
ATOM 811 C C . TYR A 1 108 ? 3.798 2.951 -21.734 1.00 93.75 108 TYR A C 1
ATOM 813 O O . TYR A 1 108 ? 3.660 3.358 -22.888 1.00 93.75 108 TYR A O 1
ATOM 821 N N . ASN A 1 109 ? 4.335 1.755 -21.466 1.00 93.19 109 ASN A N 1
ATOM 822 C CA . ASN A 1 109 ? 4.826 0.816 -22.477 1.00 93.19 109 ASN A CA 1
ATOM 823 C C . ASN A 1 109 ? 5.902 1.416 -23.414 1.00 93.19 109 ASN A C 1
ATOM 825 O O . ASN A 1 109 ? 6.034 1.040 -24.576 1.00 93.19 109 ASN A O 1
ATOM 829 N N . TRP A 1 110 ? 6.680 2.380 -22.913 1.00 93.94 110 TRP A N 1
ATOM 830 C CA . TRP A 1 110 ? 7.852 2.962 -23.583 1.00 93.94 110 TRP A CA 1
ATOM 831 C C . TRP A 1 110 ? 9.148 2.201 -23.273 1.00 93.94 110 TRP A C 1
ATOM 833 O O . TRP A 1 110 ? 10.205 2.538 -23.808 1.00 93.94 110 TRP A O 1
ATOM 843 N N . MET A 1 111 ? 9.068 1.201 -22.395 1.00 92.69 111 MET A N 1
ATOM 844 C CA . MET A 1 111 ? 10.129 0.271 -22.022 1.00 92.69 111 MET A CA 1
ATOM 845 C C . MET A 1 111 ? 9.535 -1.138 -21.979 1.00 92.69 111 MET A C 1
ATOM 847 O O . MET A 1 111 ? 8.451 -1.323 -21.432 1.00 92.69 111 MET A O 1
ATOM 851 N N . GLY A 1 112 ? 10.227 -2.114 -22.570 1.00 90.19 112 GLY A N 1
ATOM 852 C CA . GLY A 1 112 ? 9.769 -3.506 -22.562 1.00 90.19 112 GLY A CA 1
ATOM 853 C C . GLY A 1 112 ? 9.943 -4.172 -21.194 1.00 90.19 112 GLY A C 1
ATOM 854 O O . GLY A 1 112 ? 10.804 -3.759 -20.417 1.00 90.19 112 GLY A O 1
ATOM 855 N N . ASN A 1 113 ? 9.163 -5.227 -20.933 1.00 89.50 113 ASN A N 1
ATOM 856 C CA . ASN A 1 113 ? 9.174 -5.978 -19.670 1.00 89.50 113 ASN A CA 1
ATOM 857 C C . ASN A 1 113 ? 10.591 -6.407 -19.258 1.00 89.50 113 ASN A C 1
ATOM 859 O O . ASN A 1 113 ? 11.041 -6.056 -18.172 1.00 89.50 113 ASN A O 1
ATOM 863 N N . ASP A 1 114 ? 11.315 -7.103 -20.139 1.00 87.19 114 ASP A N 1
ATOM 864 C CA . ASP A 1 114 ? 12.644 -7.649 -19.823 1.00 87.19 114 ASP A CA 1
ATOM 865 C C . ASP A 1 114 ? 13.648 -6.553 -19.446 1.00 87.19 114 ASP A C 1
ATOM 867 O O . ASP A 1 114 ? 14.413 -6.695 -18.495 1.00 87.19 114 ASP A O 1
ATOM 871 N N . GLU A 1 115 ? 13.623 -5.436 -20.181 1.00 88.69 115 GLU A N 1
ATOM 872 C CA . GLU A 1 115 ? 14.495 -4.289 -19.923 1.00 88.69 115 GLU A CA 1
ATOM 873 C C . GLU A 1 115 ? 14.169 -3.638 -18.576 1.00 88.69 115 GLU A C 1
ATOM 875 O O . GLU A 1 115 ? 15.078 -3.303 -17.814 1.00 88.69 115 GLU A O 1
ATOM 880 N N . PHE A 1 116 ? 12.880 -3.490 -18.266 1.00 91.62 116 PHE A N 1
ATOM 881 C CA . PHE A 1 116 ? 12.444 -2.921 -17.000 1.00 91.62 116 PHE A CA 1
ATOM 882 C C . PHE A 1 116 ? 12.808 -3.816 -15.809 1.00 91.62 116 PHE A C 1
ATOM 884 O O . PHE A 1 116 ? 13.365 -3.322 -14.828 1.00 91.62 116 PHE A O 1
ATOM 891 N N . PHE A 1 117 ? 12.535 -5.120 -15.885 1.00 90.69 117 PHE A N 1
ATOM 892 C CA . PHE A 1 117 ? 12.776 -6.030 -14.763 1.00 90.69 117 PHE A CA 1
ATOM 893 C C . PHE A 1 117 ? 14.254 -6.310 -14.523 1.00 90.69 117 PHE A C 1
ATOM 895 O O . PHE A 1 117 ? 14.663 -6.419 -13.369 1.00 90.69 117 PHE A O 1
ATOM 902 N N . GLU A 1 118 ? 15.079 -6.317 -15.571 1.00 89.19 118 GLU A N 1
ATOM 903 C CA . GLU A 1 118 ? 16.533 -6.340 -15.406 1.00 89.19 118 GLU A CA 1
ATOM 904 C C . GLU A 1 118 ? 17.021 -5.119 -14.622 1.00 89.19 118 GLU A C 1
ATOM 906 O O . GLU A 1 118 ? 17.731 -5.247 -13.624 1.00 89.19 118 GLU A O 1
ATOM 911 N N . LEU A 1 119 ? 16.567 -3.922 -14.997 1.00 88.62 119 LEU A N 1
ATOM 912 C CA . LEU A 1 119 ? 16.929 -2.715 -14.264 1.00 88.62 119 LEU A CA 1
ATOM 913 C C . LEU A 1 119 ? 16.380 -2.711 -12.832 1.00 88.62 119 LEU A C 1
ATOM 915 O O . LEU A 1 119 ? 17.050 -2.228 -11.916 1.00 88.62 119 LEU A O 1
ATOM 919 N N . GLN A 1 120 ? 15.172 -3.233 -12.622 1.00 91.50 120 GLN A N 1
ATOM 920 C CA . GLN A 1 120 ? 14.589 -3.356 -11.293 1.00 91.50 120 GLN A CA 1
ATOM 921 C C . GLN A 1 120 ? 15.438 -4.267 -10.402 1.00 91.50 120 GLN A C 1
ATOM 923 O O . GLN A 1 120 ? 15.773 -3.848 -9.297 1.00 91.50 120 GLN A O 1
ATOM 928 N N . ARG A 1 121 ? 15.879 -5.436 -10.889 1.00 90.69 121 ARG A N 1
ATOM 929 C CA . ARG A 1 121 ? 16.803 -6.323 -10.156 1.00 90.69 121 ARG A CA 1
ATOM 930 C C . ARG A 1 121 ? 18.116 -5.629 -9.813 1.00 90.69 121 ARG A C 1
ATOM 932 O O . ARG A 1 121 ? 18.570 -5.692 -8.671 1.00 90.69 121 ARG A O 1
ATOM 939 N N . GLN A 1 122 ? 18.716 -4.924 -10.772 1.00 90.25 122 GLN A N 1
ATOM 940 C CA . GLN A 1 122 ? 19.940 -4.152 -10.530 1.00 90.25 122 GLN A CA 1
ATOM 941 C C . GLN A 1 122 ? 19.726 -3.067 -9.471 1.00 90.25 122 GLN A C 1
ATOM 943 O O . GLN A 1 122 ? 20.578 -2.863 -8.606 1.00 90.25 122 GLN A O 1
ATOM 948 N N . THR A 1 123 ? 18.576 -2.392 -9.512 1.00 91.00 123 THR A N 1
ATOM 949 C CA . THR A 1 123 ? 18.200 -1.363 -8.536 1.00 91.00 123 THR A CA 1
ATOM 950 C C . THR A 1 123 ? 18.007 -1.971 -7.150 1.00 91.00 123 THR A C 1
ATOM 952 O O . THR A 1 123 ? 18.588 -1.474 -6.190 1.00 91.00 123 THR A O 1
ATOM 955 N N . GLN A 1 124 ? 17.269 -3.079 -7.041 1.00 93.25 124 GLN A N 1
ATOM 956 C CA . GLN A 1 124 ? 17.083 -3.825 -5.795 1.00 93.25 124 GLN A CA 1
ATOM 957 C C . GLN A 1 124 ? 18.418 -4.259 -5.200 1.00 93.25 124 GLN A C 1
ATOM 959 O O . GLN A 1 124 ? 18.674 -4.010 -4.024 1.00 93.25 124 GLN A O 1
ATOM 964 N N . LYS A 1 125 ? 19.298 -4.844 -6.022 1.00 92.75 125 LYS A N 1
ATOM 965 C CA . LYS A 1 125 ? 20.641 -5.238 -5.598 1.00 92.75 125 LYS A CA 1
ATOM 966 C C . LYS A 1 125 ? 21.435 -4.035 -5.090 1.00 92.75 125 LYS A C 1
ATOM 968 O O . LYS A 1 125 ? 22.007 -4.111 -4.012 1.00 92.75 125 LYS A O 1
ATOM 973 N N . ALA A 1 126 ? 21.444 -2.926 -5.830 1.00 91.00 126 ALA A N 1
ATOM 974 C CA . ALA A 1 126 ? 22.174 -1.724 -5.439 1.00 91.00 126 ALA A CA 1
ATOM 975 C C . ALA A 1 126 ? 21.662 -1.127 -4.119 1.00 91.00 126 ALA A C 1
ATOM 977 O O . ALA A 1 126 ? 22.473 -0.664 -3.322 1.00 91.00 126 ALA A O 1
ATOM 978 N N . ILE A 1 127 ? 20.347 -1.164 -3.881 1.00 93.38 127 ILE A N 1
ATOM 979 C CA . ILE A 1 127 ? 19.744 -0.740 -2.613 1.00 93.38 127 ILE A CA 1
ATOM 980 C C . ILE A 1 127 ? 20.169 -1.677 -1.477 1.00 93.38 127 ILE A C 1
ATOM 982 O O . ILE A 1 127 ? 20.610 -1.206 -0.433 1.00 93.38 127 ILE A O 1
ATOM 986 N N . VAL A 1 128 ? 20.078 -2.997 -1.673 1.00 94.94 128 VAL A N 1
ATOM 987 C CA . VAL A 1 128 ? 20.495 -3.979 -0.659 1.00 94.94 128 VAL A CA 1
ATOM 988 C C . VAL A 1 128 ? 21.984 -3.833 -0.337 1.00 94.94 128 VAL A C 1
ATOM 990 O O . VAL A 1 128 ? 22.341 -3.779 0.836 1.00 94.94 128 VAL A O 1
ATOM 993 N N . ASP A 1 129 ? 22.845 -3.714 -1.351 1.00 92.94 129 ASP A N 1
ATOM 994 C CA . ASP A 1 129 ? 24.285 -3.501 -1.177 1.00 92.94 129 ASP A CA 1
ATOM 995 C C . ASP A 1 129 ? 24.575 -2.194 -0.413 1.00 92.94 129 ASP A C 1
ATOM 997 O O . ASP A 1 129 ? 25.460 -2.167 0.438 1.00 92.94 129 ASP A O 1
ATOM 1001 N N . GLU A 1 130 ? 23.836 -1.116 -0.698 1.00 92.56 130 GLU A N 1
ATOM 1002 C CA . GLU A 1 130 ? 23.967 0.181 -0.019 1.00 92.56 130 GLU A CA 1
ATOM 1003 C C . GLU A 1 130 ? 23.572 0.100 1.461 1.00 92.56 130 GLU A C 1
ATOM 1005 O O . GLU A 1 130 ? 24.328 0.563 2.315 1.00 92.56 130 GLU A O 1
ATOM 1010 N N . ILE A 1 131 ? 22.440 -0.541 1.777 1.00 93.81 131 ILE A N 1
ATOM 1011 C CA . ILE A 1 131 ? 21.985 -0.744 3.163 1.00 93.81 131 ILE A CA 1
ATOM 1012 C C . ILE A 1 131 ? 23.005 -1.586 3.937 1.00 93.81 131 ILE A C 1
ATOM 1014 O O . ILE A 1 131 ? 23.388 -1.246 5.054 1.00 93.81 131 ILE A O 1
ATOM 1018 N N . VAL A 1 132 ? 23.478 -2.671 3.324 1.00 94.19 132 VAL A N 1
ATOM 1019 C CA . VAL A 1 132 ? 24.472 -3.571 3.914 1.00 94.19 132 VAL A CA 1
ATOM 1020 C C . VAL A 1 132 ? 25.824 -2.883 4.109 1.00 94.19 132 VAL A C 1
ATOM 1022 O O . VAL A 1 132 ? 26.484 -3.111 5.118 1.00 94.19 132 VAL A O 1
ATOM 1025 N N . GLY A 1 133 ? 26.261 -2.065 3.150 1.00 91.06 133 GLY A N 1
ATOM 1026 C CA . GLY A 1 133 ? 27.541 -1.362 3.214 1.00 91.06 133 GLY A CA 1
ATOM 1027 C C . GLY A 1 133 ? 27.583 -0.267 4.282 1.00 91.06 133 GLY A C 1
ATOM 1028 O O . GLY A 1 133 ? 28.666 0.074 4.749 1.00 91.06 133 GLY A O 1
ATOM 1029 N N . GLY A 1 134 ? 26.424 0.263 4.686 1.00 85.56 134 GLY A N 1
ATOM 1030 C CA . GLY A 1 134 ? 26.316 1.311 5.703 1.00 85.56 134 GLY A CA 1
ATOM 1031 C C . GLY A 1 134 ? 26.409 0.828 7.155 1.00 85.56 134 GLY A C 1
ATOM 1032 O O . GLY A 1 134 ? 26.544 1.662 8.049 1.00 85.56 134 GLY A O 1
ATOM 1033 N N . VAL A 1 135 ? 26.328 -0.484 7.415 1.00 81.69 135 VAL A N 1
ATOM 1034 C CA . VAL A 1 135 ? 26.289 -1.040 8.778 1.00 81.69 135 VAL A CA 1
ATOM 1035 C C . VAL A 1 135 ? 27.252 -2.220 8.908 1.00 81.69 135 VAL A C 1
ATOM 1037 O O . VAL A 1 135 ? 27.114 -3.247 8.246 1.00 81.69 135 VAL A O 1
ATOM 1040 N N . HIS A 1 136 ? 28.236 -2.099 9.800 1.00 81.38 136 HIS A N 1
ATOM 1041 C CA . HIS A 1 136 ? 29.203 -3.166 10.043 1.00 81.38 136 HIS A CA 1
ATOM 1042 C C . HIS A 1 136 ? 28.600 -4.280 10.911 1.00 81.38 136 HIS A C 1
ATOM 1044 O O . HIS A 1 136 ? 28.382 -4.107 12.106 1.00 81.38 136 HIS A O 1
ATOM 1050 N N . GLY A 1 137 ? 28.358 -5.443 10.301 1.00 80.19 137 GLY A N 1
ATOM 1051 C CA . GLY A 1 137 ? 28.156 -6.723 10.997 1.00 80.19 137 GLY A CA 1
ATOM 1052 C C . GLY A 1 137 ? 26.781 -6.971 11.628 1.00 80.19 137 GLY A C 1
ATOM 1053 O O . GLY A 1 137 ? 26.512 -8.105 12.014 1.00 80.19 137 GLY A O 1
ATOM 1054 N N . LEU A 1 138 ? 25.898 -5.972 11.698 1.00 89.62 138 LEU A N 1
ATOM 1055 C CA . LEU A 1 138 ? 24.557 -6.118 12.273 1.00 89.62 138 LEU A CA 1
ATOM 1056 C C . LEU A 1 138 ? 23.481 -6.260 11.193 1.00 89.62 138 LEU A C 1
ATOM 1058 O O . LEU A 1 138 ? 23.573 -5.667 10.118 1.00 89.62 138 LEU A O 1
ATOM 1062 N N . ALA A 1 139 ? 22.442 -7.037 11.500 1.00 93.69 139 ALA A N 1
ATOM 1063 C CA . ALA A 1 139 ? 21.240 -7.085 10.681 1.00 93.69 139 ALA A CA 1
ATOM 1064 C C . ALA A 1 139 ? 20.492 -5.746 10.768 1.00 93.69 139 ALA A C 1
ATOM 1066 O O . ALA A 1 139 ? 20.256 -5.219 11.855 1.00 93.69 139 ALA A O 1
ATOM 1067 N N . VAL A 1 140 ? 20.109 -5.209 9.614 1.00 95.38 140 VAL A N 1
ATOM 1068 C CA . VAL A 1 140 ? 19.390 -3.949 9.474 1.00 95.38 140 VAL A CA 1
ATOM 1069 C C . VAL A 1 140 ? 17.899 -4.248 9.314 1.00 95.38 140 VAL A C 1
ATOM 1071 O O . VAL A 1 140 ? 17.510 -4.860 8.309 1.00 95.38 140 VAL A O 1
ATOM 1074 N N . PRO A 1 141 ? 17.050 -3.843 10.276 1.00 95.62 141 PRO A N 1
ATOM 1075 C CA . PRO A 1 141 ? 15.613 -3.965 10.120 1.00 95.62 141 PRO A CA 1
ATOM 1076 C C . PRO A 1 141 ? 15.129 -2.975 9.059 1.00 95.62 141 PRO A C 1
ATOM 1078 O O . PRO A 1 141 ? 15.518 -1.807 9.071 1.00 95.62 141 PRO A O 1
ATOM 1081 N N . VAL A 1 142 ? 14.266 -3.432 8.156 1.00 96.88 142 VAL A N 1
ATOM 1082 C CA . VAL A 1 142 ? 13.611 -2.569 7.163 1.00 96.8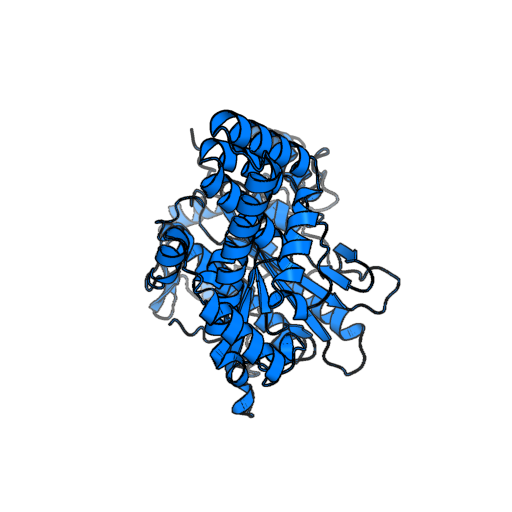8 142 VAL A CA 1
ATOM 1083 C C . VAL A 1 142 ? 12.100 -2.685 7.271 1.00 96.88 142 VAL A C 1
ATOM 1085 O O . VAL A 1 142 ? 11.572 -3.750 7.591 1.00 96.88 142 VAL A O 1
ATOM 1088 N N . ASN A 1 143 ? 11.391 -1.599 6.981 1.00 96.19 143 ASN A N 1
ATOM 1089 C CA . ASN A 1 143 ? 9.940 -1.627 6.845 1.00 96.19 143 ASN A CA 1
ATOM 1090 C C . ASN A 1 143 ? 9.594 -1.766 5.370 1.00 96.19 143 ASN A C 1
ATOM 1092 O O . ASN A 1 143 ? 10.182 -1.082 4.532 1.00 96.19 143 ASN A O 1
ATOM 1096 N N . LEU A 1 144 ? 8.633 -2.630 5.055 1.00 97.44 144 LEU A N 1
ATOM 1097 C CA . LEU A 1 144 ? 8.058 -2.697 3.719 1.00 97.44 144 LEU A CA 1
ATOM 1098 C C . LEU A 1 144 ? 6.628 -2.176 3.757 1.00 97.44 144 LEU A C 1
ATOM 1100 O O . LEU A 1 144 ? 5.885 -2.422 4.712 1.00 97.44 144 LEU A O 1
ATOM 1104 N N . SER A 1 145 ? 6.235 -1.489 2.694 1.00 96.38 145 SER A N 1
ATOM 1105 C CA . SER A 1 145 ? 4.850 -1.116 2.456 1.00 96.38 145 SER A CA 1
ATOM 1106 C C . SER A 1 145 ? 4.425 -1.475 1.039 1.00 96.38 145 SER A C 1
ATOM 1108 O O . SER A 1 145 ? 5.250 -1.504 0.128 1.00 96.38 145 SER A O 1
ATOM 1110 N N . VAL A 1 146 ? 3.146 -1.794 0.852 1.00 97.31 146 VAL A N 1
ATOM 1111 C CA . VAL A 1 146 ? 2.564 -2.144 -0.443 1.00 97.31 146 VAL A CA 1
ATOM 1112 C C . VAL A 1 146 ? 1.332 -1.297 -0.734 1.00 97.31 146 VAL A C 1
ATOM 1114 O O . VAL A 1 146 ? 0.444 -1.146 0.108 1.00 97.31 146 VAL A O 1
ATOM 1117 N N . THR A 1 147 ? 1.267 -0.784 -1.958 1.00 94.94 147 THR A N 1
ATOM 1118 C CA . THR A 1 147 ? 0.122 -0.026 -2.469 1.00 94.94 147 THR A CA 1
ATOM 1119 C C . THR A 1 147 ? -0.223 -0.518 -3.866 1.00 94.94 147 THR A C 1
ATOM 1121 O O . THR A 1 147 ? 0.672 -0.751 -4.682 1.00 94.94 147 THR A O 1
ATOM 1124 N N . LEU A 1 148 ? -1.520 -0.654 -4.153 1.00 94.44 148 LEU A N 1
ATOM 1125 C CA . LEU A 1 148 ? -2.020 -0.840 -5.513 1.00 94.44 148 LEU A CA 1
ATOM 1126 C C . LEU A 1 148 ? -2.399 0.519 -6.098 1.00 94.44 148 LEU A C 1
ATOM 1128 O O . LEU A 1 148 ? -3.122 1.288 -5.469 1.00 94.44 148 LEU A O 1
ATOM 1132 N N . GLN A 1 149 ? -1.933 0.802 -7.310 1.00 92.50 149 GLN A N 1
ATOM 1133 C CA . GLN A 1 149 ? -2.233 2.040 -8.017 1.00 92.50 149 GLN A CA 1
ATOM 1134 C C . GLN A 1 149 ? -2.555 1.745 -9.482 1.00 92.50 149 GLN A C 1
ATOM 1136 O O . GLN A 1 149 ? -1.795 1.068 -10.179 1.00 92.50 149 GLN A O 1
ATOM 1141 N N . THR A 1 150 ? -3.672 2.289 -9.969 1.00 91.69 150 THR A N 1
ATOM 1142 C CA . THR A 1 150 ? -3.981 2.275 -11.401 1.00 91.69 150 THR A CA 1
ATOM 1143 C C . THR A 1 150 ? -3.237 3.393 -12.105 1.00 91.69 150 THR A C 1
ATOM 1145 O O . THR A 1 150 ? -3.363 4.569 -11.756 1.00 91.69 150 THR A O 1
ATOM 1148 N N . TYR A 1 151 ? -2.511 3.002 -13.143 1.00 91.25 151 TYR A N 1
ATOM 1149 C CA . TYR A 1 151 ? -1.977 3.878 -14.166 1.00 91.25 151 TYR A CA 1
ATOM 1150 C C . TYR A 1 151 ? -2.556 3.404 -15.502 1.00 91.25 151 TYR A C 1
ATOM 1152 O O . TYR A 1 151 ? -2.096 2.385 -16.028 1.00 91.25 151 TYR A O 1
ATOM 1160 N N . PRO A 1 152 ? -3.598 4.071 -16.030 1.00 84.88 152 PRO A N 1
ATOM 1161 C CA . PRO A 1 152 ? -4.327 3.574 -17.187 1.00 84.88 152 PRO A CA 1
ATOM 1162 C C . PRO A 1 152 ? -3.391 3.174 -18.341 1.00 84.88 152 PRO A C 1
ATOM 1164 O O . PRO A 1 152 ? -2.492 3.941 -18.688 1.00 84.88 152 PRO A O 1
ATOM 1167 N N . PRO A 1 153 ? -3.576 1.977 -18.928 1.00 89.06 153 PRO A N 1
ATOM 1168 C CA . PRO A 1 153 ? -4.718 1.076 -18.745 1.00 89.06 153 PRO A CA 1
ATOM 1169 C C . PRO A 1 153 ? -4.525 -0.024 -17.681 1.00 89.06 153 PRO A C 1
ATOM 1171 O O . PRO A 1 153 ? -5.347 -0.929 -17.622 1.00 89.06 153 PRO A O 1
ATOM 1174 N N . ARG A 1 154 ? -3.450 -0.023 -16.883 1.00 91.75 154 ARG A N 1
ATOM 1175 C CA . ARG A 1 154 ? -3.097 -1.147 -15.994 1.00 91.75 154 ARG A CA 1
ATOM 1176 C C . ARG A 1 154 ? -3.089 -0.755 -14.523 1.00 91.75 154 ARG A C 1
ATOM 1178 O O . ARG A 1 154 ? -2.913 0.406 -14.161 1.00 91.75 154 ARG A O 1
ATOM 1185 N N . THR A 1 155 ? -3.190 -1.758 -13.664 1.00 93.75 155 THR A N 1
ATOM 1186 C CA . THR A 1 155 ? -2.961 -1.597 -12.230 1.00 93.75 155 THR A CA 1
ATOM 1187 C C . THR A 1 155 ? -1.667 -2.275 -11.827 1.00 93.75 155 THR A C 1
ATOM 1189 O O . THR A 1 155 ? -1.344 -3.369 -12.291 1.00 93.75 155 THR A O 1
ATOM 1192 N N . PHE A 1 156 ? -0.929 -1.604 -10.954 1.00 95.31 156 PHE A N 1
ATOM 1193 C CA . PHE A 1 156 ? 0.381 -2.024 -10.495 1.00 95.31 156 PHE A CA 1
ATOM 1194 C C . PHE A 1 156 ? 0.397 -2.107 -8.977 1.00 95.31 156 PHE A C 1
ATOM 1196 O O . PHE A 1 156 ? -0.243 -1.298 -8.306 1.00 95.31 156 PHE A O 1
ATOM 1203 N N . ALA A 1 157 ? 1.164 -3.053 -8.449 1.00 96.06 157 ALA A N 1
ATOM 1204 C CA . ALA A 1 157 ? 1.585 -3.032 -7.060 1.00 96.06 157 ALA A CA 1
ATOM 1205 C C . ALA A 1 157 ? 2.992 -2.438 -6.976 1.00 96.06 157 ALA A C 1
ATOM 1207 O O . ALA A 1 157 ? 3.888 -2.807 -7.740 1.00 96.06 157 ALA A O 1
ATOM 1208 N N . ALA A 1 158 ? 3.172 -1.518 -6.034 1.00 95.62 158 ALA A N 1
ATOM 1209 C CA . ALA A 1 158 ? 4.463 -0.961 -5.668 1.00 95.62 158 ALA A CA 1
ATOM 1210 C C . ALA A 1 158 ? 4.797 -1.397 -4.243 1.00 95.62 158 ALA A C 1
ATOM 1212 O O . ALA A 1 158 ? 3.994 -1.190 -3.334 1.00 95.62 158 ALA A O 1
ATOM 1213 N N . VAL A 1 159 ? 5.978 -1.985 -4.063 1.00 96.81 159 VAL A N 1
ATOM 1214 C CA . VAL A 1 159 ? 6.568 -2.249 -2.752 1.00 96.81 159 VAL A CA 1
ATOM 1215 C C . VAL A 1 159 ? 7.592 -1.159 -2.473 1.00 96.81 159 VAL A C 1
ATOM 1217 O O . VAL A 1 159 ? 8.607 -1.055 -3.168 1.00 96.81 159 VAL A O 1
ATOM 1220 N N . GLN A 1 160 ? 7.322 -0.359 -1.452 1.00 95.75 160 GLN A N 1
ATOM 1221 C CA . GLN A 1 160 ? 8.255 0.608 -0.896 1.00 95.75 160 GLN A CA 1
ATOM 1222 C C . GLN A 1 160 ? 9.035 -0.041 0.248 1.00 95.75 160 GLN A C 1
ATOM 1224 O O . GLN A 1 160 ? 8.515 -0.888 0.973 1.00 95.75 160 GLN A O 1
ATOM 1229 N N . MET A 1 161 ? 10.289 0.370 0.405 1.00 96.06 161 MET A N 1
ATOM 1230 C CA . MET A 1 161 ? 11.137 -0.021 1.524 1.00 96.06 161 MET A CA 1
ATOM 1231 C C . MET A 1 161 ? 11.643 1.212 2.264 1.00 96.06 161 MET A C 1
ATOM 1233 O O . MET A 1 161 ? 11.990 2.219 1.647 1.00 96.06 161 MET A O 1
ATOM 1237 N N . GLU A 1 162 ? 11.723 1.106 3.581 1.00 95.88 162 GLU A N 1
ATOM 1238 C CA . GLU A 1 162 ? 12.257 2.129 4.472 1.00 95.88 162 GLU A CA 1
ATOM 1239 C C . GLU A 1 162 ? 13.364 1.494 5.303 1.00 95.88 162 GLU A C 1
ATOM 1241 O O . GLU A 1 162 ? 13.151 0.456 5.933 1.00 95.88 162 GLU A O 1
ATOM 1246 N N . ALA A 1 163 ? 14.548 2.098 5.294 1.00 95.88 163 ALA A N 1
ATOM 1247 C CA . ALA A 1 163 ? 15.696 1.591 6.036 1.00 95.88 163 ALA A CA 1
ATOM 1248 C C . ALA A 1 163 ? 16.283 2.689 6.927 1.00 95.88 163 ALA A C 1
ATOM 1250 O O . ALA A 1 163 ? 16.379 3.836 6.480 1.00 95.88 163 ALA A O 1
ATOM 1251 N N . PRO A 1 164 ? 16.713 2.365 8.157 1.00 95.12 164 PRO A N 1
ATOM 1252 C CA . PRO A 1 164 ? 17.457 3.308 8.972 1.00 95.12 164 PRO A CA 1
ATOM 1253 C C . PRO A 1 164 ? 18.785 3.655 8.289 1.00 95.12 164 PRO A C 1
ATOM 1255 O O . PRO A 1 164 ? 19.420 2.817 7.647 1.00 95.12 164 PRO A O 1
ATOM 1258 N N . THR A 1 165 ? 19.213 4.903 8.434 1.00 93.12 165 THR A N 1
ATOM 1259 C CA . THR A 1 165 ? 20.485 5.411 7.923 1.00 93.12 165 THR A CA 1
ATOM 1260 C C . THR A 1 165 ? 21.151 6.292 8.972 1.00 93.12 165 THR A C 1
ATOM 1262 O O . THR A 1 165 ? 20.525 7.174 9.554 1.00 93.12 165 THR A O 1
ATOM 1265 N N . ASN A 1 166 ? 22.449 6.071 9.183 1.00 87.88 166 ASN A N 1
ATOM 1266 C CA . ASN A 1 166 ? 23.287 6.918 10.039 1.00 87.88 166 ASN A CA 1
ATOM 1267 C C . ASN A 1 166 ? 23.916 8.083 9.261 1.00 87.88 166 ASN A C 1
ATOM 1269 O O . ASN A 1 166 ? 24.570 8.946 9.841 1.00 87.88 166 ASN A O 1
ATOM 1273 N N . SER A 1 167 ? 23.763 8.093 7.936 1.00 84.25 167 SER A N 1
ATOM 1274 C CA . SER A 1 167 ? 24.322 9.135 7.086 1.00 84.25 167 SER A CA 1
ATOM 1275 C C . SER A 1 167 ? 23.495 10.412 7.196 1.00 84.25 167 SER A C 1
ATOM 1277 O O . SER A 1 167 ? 22.285 10.397 6.971 1.00 84.25 167 SER A O 1
ATOM 1279 N N . SER A 1 168 ? 24.174 11.531 7.452 1.00 86.69 168 SER A N 1
ATOM 1280 C CA . SER A 1 168 ? 23.609 12.877 7.298 1.00 86.69 168 SER A CA 1
ATOM 1281 C C . SER A 1 168 ? 23.294 13.213 5.835 1.00 86.69 168 SER A C 1
ATOM 1283 O O . SER A 1 168 ? 22.491 14.101 5.555 1.00 86.69 168 SER A O 1
ATOM 1285 N N . SER A 1 169 ? 23.911 12.494 4.892 1.00 88.06 169 SER A N 1
ATOM 1286 C CA . SER A 1 169 ? 23.658 12.616 3.458 1.00 88.06 169 SER A CA 1
ATOM 1287 C C . SER A 1 169 ? 22.687 11.544 2.960 1.00 88.06 169 SER A C 1
ATOM 1289 O O . SER A 1 169 ? 22.690 10.405 3.436 1.00 88.06 169 SER A O 1
ATOM 1291 N N . LYS A 1 170 ? 21.856 11.896 1.974 1.00 87.75 170 LYS A N 1
ATOM 1292 C CA . LYS A 1 170 ? 20.918 10.959 1.349 1.00 87.75 170 LYS A CA 1
ATOM 1293 C C . LYS A 1 170 ? 21.677 9.806 0.675 1.00 87.75 170 LYS A C 1
ATOM 1295 O O . LYS A 1 170 ? 22.503 10.095 -0.194 1.00 87.75 170 LYS A O 1
ATOM 1300 N N . PRO A 1 171 ? 21.373 8.534 1.007 1.00 86.56 171 PRO A N 1
ATOM 1301 C CA . PRO A 1 171 ? 21.934 7.388 0.305 1.00 86.56 171 PRO A CA 1
ATOM 1302 C C . PRO A 1 171 ? 21.702 7.498 -1.203 1.00 86.56 171 PRO A C 1
ATOM 1304 O O . PRO A 1 171 ? 20.702 8.062 -1.658 1.00 86.56 171 PRO A O 1
ATOM 1307 N N . ARG A 1 172 ? 22.635 6.986 -2.003 1.00 88.38 172 ARG A N 1
ATOM 1308 C CA . ARG A 1 172 ? 22.641 7.202 -3.454 1.00 88.38 172 ARG A CA 1
ATOM 1309 C C . ARG A 1 172 ? 21.401 6.600 -4.110 1.00 88.38 172 ARG A C 1
ATOM 1311 O O . ARG A 1 172 ? 20.919 7.157 -5.096 1.00 88.38 172 ARG A O 1
ATOM 1318 N N . CYS A 1 173 ? 20.906 5.476 -3.600 1.00 87.44 173 CYS A N 1
ATOM 1319 C CA . CYS A 1 173 ? 19.714 4.822 -4.127 1.00 87.44 173 CYS A CA 1
ATOM 1320 C C . CYS A 1 173 ? 18.414 5.318 -3.469 1.00 87.44 173 CYS A C 1
ATOM 1322 O O . CYS A 1 173 ? 17.333 5.034 -3.989 1.00 87.44 173 CYS A O 1
ATOM 1324 N N . ALA A 1 174 ? 18.493 6.073 -2.369 1.00 88.31 174 ALA A N 1
ATOM 1325 C CA . ALA A 1 174 ? 17.323 6.592 -1.671 1.00 88.31 174 ALA A CA 1
ATOM 1326 C C . ALA A 1 174 ? 16.684 7.769 -2.421 1.00 88.31 174 ALA A C 1
ATOM 1328 O O . ALA A 1 174 ? 17.345 8.698 -2.901 1.00 88.31 174 ALA A O 1
ATOM 1329 N N . HIS A 1 175 ? 15.354 7.764 -2.478 1.00 86.94 175 HIS A N 1
ATOM 1330 C CA . HIS A 1 175 ? 14.596 8.853 -3.080 1.00 86.94 175 HIS A CA 1
ATOM 1331 C C . HIS A 1 175 ? 14.616 10.094 -2.181 1.00 86.94 175 HIS A C 1
ATOM 1333 O O . HIS A 1 175 ? 15.011 11.177 -2.630 1.00 86.94 175 HIS A O 1
ATOM 1339 N N . THR A 1 176 ? 14.251 9.911 -0.911 1.00 88.56 176 THR A N 1
ATOM 1340 C CA . THR A 1 176 ? 14.193 10.961 0.110 1.00 88.56 176 THR A CA 1
ATOM 1341 C C . THR A 1 176 ? 14.740 10.460 1.447 1.00 88.56 176 THR A C 1
ATOM 1343 O O . THR A 1 176 ? 14.841 9.250 1.669 1.00 88.56 176 THR A O 1
ATOM 1346 N N . LEU A 1 177 ? 15.088 11.406 2.318 1.00 89.69 177 LEU A N 1
ATOM 1347 C CA . LEU A 1 177 ? 15.366 11.176 3.731 1.00 89.69 177 LEU A CA 1
ATOM 1348 C C . LEU A 1 177 ? 14.234 11.767 4.568 1.00 89.69 177 LEU A C 1
ATOM 1350 O O . LEU A 1 177 ? 13.859 12.922 4.371 1.00 89.69 177 LEU A O 1
ATOM 1354 N N . LEU A 1 178 ? 13.719 10.985 5.509 1.00 89.31 178 LEU A N 1
ATOM 1355 C CA . LEU A 1 178 ? 12.775 11.427 6.531 1.00 89.31 178 LEU A CA 1
ATOM 1356 C C . LEU A 1 178 ? 13.441 11.220 7.892 1.00 89.31 178 LEU A C 1
ATOM 1358 O O . LEU A 1 178 ? 13.416 10.126 8.450 1.00 89.31 178 LEU A O 1
ATOM 1362 N N . GLY A 1 179 ? 14.120 12.254 8.393 1.00 90.69 179 GLY A N 1
ATOM 1363 C CA . GLY A 1 179 ? 14.978 12.123 9.572 1.00 90.69 179 GLY A CA 1
ATOM 1364 C C . GLY A 1 179 ? 16.125 11.141 9.314 1.00 90.69 179 GLY A C 1
ATOM 1365 O O . GLY A 1 179 ? 16.900 11.324 8.378 1.00 90.69 179 GLY A O 1
ATOM 1366 N N . ASN A 1 180 ? 16.207 10.085 10.122 1.00 92.50 180 ASN A N 1
ATOM 1367 C CA . ASN A 1 180 ? 17.185 9.000 9.997 1.00 92.50 180 ASN A CA 1
ATOM 1368 C C . ASN A 1 180 ? 16.673 7.805 9.169 1.00 92.50 180 ASN A C 1
ATOM 1370 O O . ASN A 1 180 ? 17.246 6.721 9.249 1.00 92.50 180 ASN A O 1
ATOM 1374 N N . MET A 1 181 ? 15.599 7.976 8.393 1.00 93.75 181 MET A N 1
ATOM 1375 C CA . MET A 1 181 ? 15.027 6.926 7.548 1.00 93.75 181 MET A CA 1
ATOM 1376 C C . MET A 1 181 ? 15.217 7.255 6.067 1.00 93.75 181 MET A C 1
ATOM 1378 O O . MET A 1 181 ? 14.805 8.310 5.580 1.00 93.75 181 MET A O 1
ATOM 1382 N N . ALA A 1 182 ? 15.832 6.329 5.338 1.00 93.44 182 ALA A N 1
ATOM 1383 C CA . ALA A 1 182 ? 15.972 6.366 3.893 1.00 93.44 182 ALA A CA 1
ATOM 1384 C C . ALA A 1 182 ? 14.794 5.656 3.223 1.00 93.44 182 ALA A C 1
ATOM 1386 O O . ALA A 1 182 ? 14.458 4.525 3.574 1.00 93.44 182 ALA A O 1
ATOM 1387 N N . MET A 1 183 ? 14.194 6.320 2.235 1.00 92.69 183 MET A N 1
ATOM 1388 C CA . MET A 1 183 ? 12.985 5.850 1.559 1.00 92.69 183 MET A CA 1
ATOM 1389 C C . MET A 1 183 ? 13.287 5.379 0.136 1.00 92.69 183 MET A C 1
ATOM 1391 O O . MET A 1 183 ? 13.827 6.135 -0.679 1.00 92.69 183 MET A O 1
ATOM 1395 N N . TYR A 1 184 ? 12.855 4.162 -0.189 1.00 93.81 184 TYR A N 1
ATOM 1396 C CA . TYR A 1 184 ? 12.986 3.527 -1.500 1.00 93.81 184 TYR A CA 1
ATOM 1397 C C . TYR A 1 184 ? 11.580 3.195 -2.043 1.00 93.81 184 TYR A C 1
ATOM 1399 O O . TYR A 1 184 ? 11.090 2.083 -1.848 1.00 93.81 184 TYR A O 1
ATOM 1407 N N . PRO A 1 185 ? 10.892 4.146 -2.707 1.00 87.12 185 PRO A N 1
ATOM 1408 C CA . PRO A 1 185 ? 9.455 4.057 -3.009 1.00 87.12 185 PRO A CA 1
ATOM 1409 C C . PRO A 1 185 ? 9.075 2.983 -4.040 1.00 87.12 185 PRO A C 1
ATOM 1411 O O . PRO A 1 185 ? 7.919 2.591 -4.135 1.00 87.12 185 PRO A O 1
ATOM 1414 N N . CYS A 1 186 ? 10.037 2.506 -4.827 1.00 89.00 186 CYS A N 1
ATOM 1415 C CA . CYS A 1 186 ? 9.843 1.477 -5.846 1.00 89.00 186 CYS A CA 1
ATOM 1416 C C . CYS A 1 186 ? 10.904 0.385 -5.690 1.00 89.00 186 CYS A C 1
ATOM 1418 O O . CYS A 1 186 ? 11.637 0.097 -6.638 1.00 89.00 186 CYS A O 1
ATOM 1420 N N . PHE A 1 187 ? 11.036 -0.182 -4.488 1.00 94.62 187 PHE A N 1
ATOM 1421 C CA . PHE A 1 187 ? 11.924 -1.325 -4.288 1.00 94.62 187 PHE A CA 1
ATOM 1422 C C . PHE A 1 187 ? 11.478 -2.504 -5.158 1.00 94.62 187 PHE A C 1
ATOM 1424 O O . PHE A 1 187 ? 12.300 -3.108 -5.835 1.00 94.62 187 PHE A O 1
ATOM 1431 N N . SER A 1 188 ? 10.174 -2.776 -5.228 1.00 95.06 188 SER A N 1
ATOM 1432 C CA . SER A 1 188 ? 9.598 -3.702 -6.207 1.00 95.06 188 SER A CA 1
ATOM 1433 C C . SER A 1 188 ? 8.389 -3.069 -6.887 1.00 95.06 188 SER A C 1
ATOM 1435 O O . SER A 1 188 ? 7.664 -2.296 -6.264 1.00 95.06 188 SER A O 1
ATOM 1437 N N . PHE A 1 189 ? 8.178 -3.343 -8.171 1.00 94.81 189 PHE A N 1
ATOM 1438 C CA . PHE A 1 189 ? 7.089 -2.743 -8.942 1.00 94.81 189 PHE A CA 1
ATOM 1439 C C . PHE A 1 189 ? 6.679 -3.663 -10.084 1.00 94.81 189 PHE A C 1
ATOM 1441 O O . PHE A 1 189 ? 7.496 -3.961 -10.955 1.00 94.81 189 PHE A O 1
ATOM 1448 N N . ALA A 1 190 ? 5.421 -4.089 -10.103 1.00 94.88 190 ALA A N 1
ATOM 1449 C CA . ALA A 1 190 ? 4.919 -5.028 -11.099 1.00 94.88 190 ALA A CA 1
ATOM 1450 C C . ALA A 1 190 ? 3.450 -4.750 -11.434 1.00 94.88 190 ALA A C 1
ATOM 1452 O O . ALA A 1 190 ? 2.712 -4.266 -10.570 1.00 94.88 190 ALA A O 1
ATOM 1453 N N . PRO A 1 191 ? 2.998 -5.058 -12.663 1.00 94.81 191 PRO A N 1
ATOM 1454 C CA . PRO A 1 191 ? 1.574 -5.109 -12.942 1.00 94.81 191 PRO A CA 1
ATOM 1455 C C . PRO A 1 191 ? 0.951 -6.215 -12.088 1.00 94.81 191 PRO A C 1
ATOM 1457 O O . PRO A 1 191 ? 1.563 -7.258 -11.871 1.00 94.81 191 PRO A O 1
ATOM 1460 N N . VAL A 1 192 ? -0.259 -5.981 -11.598 1.00 94.00 192 VAL A N 1
ATOM 1461 C CA . VAL A 1 192 ? -1.039 -6.993 -10.869 1.00 94.00 192 VAL A CA 1
ATOM 1462 C C . VAL A 1 192 ? -2.288 -7.416 -11.623 1.00 94.00 192 VAL A C 1
ATOM 1464 O O . VAL A 1 192 ? -2.992 -8.280 -11.133 1.00 94.00 192 VAL A O 1
ATOM 1467 N N . GLY A 1 193 ? -2.540 -6.829 -12.796 1.00 91.81 193 GLY A N 1
ATOM 1468 C CA . GLY A 1 193 ? -3.629 -7.185 -13.697 1.00 91.81 193 GLY A CA 1
ATOM 1469 C C . GLY A 1 193 ? -3.318 -6.802 -15.145 1.00 91.81 193 GLY A C 1
ATOM 1470 O O . GLY A 1 193 ? -2.475 -5.927 -15.398 1.00 91.81 193 GLY A O 1
ATOM 1471 N N . MET A 1 194 ? -4.012 -7.433 -16.093 1.00 89.88 194 MET A N 1
ATOM 1472 C CA . MET A 1 194 ? -3.939 -7.089 -17.515 1.00 89.88 194 MET A CA 1
ATOM 1473 C C . MET A 1 194 ? -4.535 -5.693 -17.789 1.00 89.88 194 MET A C 1
ATOM 1475 O O . MET A 1 194 ? -5.261 -5.139 -16.954 1.00 89.88 194 MET A O 1
ATOM 1479 N N . PRO A 1 195 ? -4.218 -5.063 -18.941 1.00 89.69 195 PRO A N 1
ATOM 1480 C CA . PRO A 1 195 ? -4.882 -3.832 -19.366 1.00 89.69 195 PRO A CA 1
ATOM 1481 C C . PRO A 1 195 ? -6.408 -3.922 -19.277 1.00 89.69 195 PRO A C 1
ATOM 1483 O O . PRO A 1 195 ? -7.001 -4.846 -19.819 1.00 89.69 195 PRO A O 1
ATOM 1486 N N . GLY A 1 196 ? -7.038 -2.931 -18.649 1.00 85.31 196 GLY A N 1
ATOM 1487 C CA . GLY A 1 196 ? -8.493 -2.832 -18.541 1.00 85.31 196 GLY A CA 1
ATOM 1488 C C . GLY A 1 196 ? -9.101 -3.530 -17.325 1.00 85.31 196 GLY A C 1
ATOM 1489 O O . GLY A 1 196 ? -10.283 -3.318 -17.074 1.00 85.31 196 GLY A O 1
ATOM 1490 N N . ALA A 1 197 ? -8.321 -4.284 -16.540 1.00 82.81 197 ALA A N 1
ATOM 1491 C CA . ALA A 1 197 ? -8.800 -4.909 -15.309 1.00 82.81 197 ALA A CA 1
ATOM 1492 C C . ALA A 1 197 ? -9.301 -3.849 -14.297 1.00 82.81 197 ALA A C 1
ATOM 1494 O O . ALA A 1 197 ? -8.497 -3.030 -13.827 1.00 82.81 197 ALA A O 1
ATOM 1495 N N . PRO A 1 198 ? -10.608 -3.813 -13.964 1.00 79.69 198 PRO A N 1
ATOM 1496 C CA . PRO A 1 198 ? -11.161 -2.798 -13.076 1.00 79.69 198 PRO A CA 1
ATOM 1497 C C . PRO A 1 198 ? -10.775 -3.065 -11.615 1.00 79.69 198 PRO A C 1
ATOM 1499 O O . PRO A 1 198 ? -10.753 -4.203 -11.160 1.00 79.69 198 PRO A O 1
ATOM 1502 N N . LEU A 1 199 ? -10.523 -1.994 -10.857 1.00 76.75 199 LEU A N 1
ATOM 1503 C CA . LEU A 1 199 ? -10.191 -2.062 -9.425 1.00 76.75 199 LEU A CA 1
ATOM 1504 C C . LEU A 1 199 ? -11.400 -1.992 -8.480 1.00 76.75 199 LEU A C 1
ATOM 1506 O O . LEU A 1 199 ? -11.225 -2.160 -7.280 1.00 76.75 199 LEU A O 1
ATOM 1510 N N . ARG A 1 200 ? -12.588 -1.632 -8.977 1.00 66.31 200 ARG A N 1
ATOM 1511 C CA . ARG A 1 200 ? -13.629 -0.989 -8.150 1.00 66.31 200 ARG A CA 1
ATOM 1512 C C . ARG A 1 200 ? -14.886 -1.803 -7.879 1.00 66.31 200 ARG A C 1
ATOM 1514 O O . ARG A 1 200 ? -15.833 -1.245 -7.340 1.00 66.31 200 ARG A O 1
ATOM 1521 N N . ASP A 1 201 ? -14.905 -3.078 -8.228 1.00 71.06 201 ASP A N 1
ATOM 1522 C CA . ASP A 1 201 ? -16.029 -3.921 -7.842 1.00 71.06 201 ASP A CA 1
ATOM 1523 C C . ASP A 1 201 ? -15.578 -4.837 -6.706 1.00 71.06 201 ASP A C 1
ATOM 1525 O O . ASP A 1 201 ? -14.663 -5.645 -6.866 1.00 71.06 201 ASP A O 1
ATOM 1529 N N . GLU A 1 202 ? -16.152 -4.622 -5.521 1.00 61.91 202 GLU A N 1
ATOM 1530 C CA . GLU A 1 202 ? -15.823 -5.415 -4.346 1.00 61.91 202 GLU A CA 1
ATOM 1531 C C . GLU A 1 202 ? -16.116 -6.885 -4.627 1.00 61.91 202 GLU A C 1
ATOM 1533 O O . GLU A 1 202 ? -15.314 -7.715 -4.226 1.00 61.91 202 GLU A O 1
ATOM 1538 N N . ASP A 1 203 ? -17.174 -7.236 -5.361 1.00 65.38 203 ASP A N 1
ATOM 1539 C CA . ASP A 1 203 ? -17.520 -8.632 -5.670 1.00 65.38 203 ASP A CA 1
ATOM 1540 C C . ASP A 1 203 ? -16.665 -9.243 -6.794 1.00 65.38 203 ASP A C 1
ATOM 1542 O O . ASP A 1 203 ? -16.913 -10.356 -7.264 1.00 65.38 203 ASP A O 1
ATOM 1546 N N . ASN A 1 204 ? -15.601 -8.552 -7.199 1.00 78.62 204 ASN A N 1
ATOM 1547 C CA . ASN A 1 204 ? -14.801 -8.947 -8.336 1.00 78.62 204 ASN A CA 1
ATOM 1548 C C . ASN A 1 204 ? -13.727 -9.979 -7.972 1.00 78.62 204 ASN A C 1
ATOM 1550 O O . ASN A 1 204 ? -12.739 -9.680 -7.293 1.00 78.62 204 ASN A O 1
ATOM 1554 N N . ALA A 1 205 ? -13.865 -11.187 -8.521 1.00 88.31 205 ALA A N 1
ATOM 1555 C CA . ALA A 1 205 ? -12.816 -12.207 -8.513 1.00 88.31 205 ALA A CA 1
ATOM 1556 C C . ALA A 1 205 ? -11.469 -11.666 -9.035 1.00 88.31 205 ALA A C 1
ATOM 1558 O O . ALA A 1 205 ? -10.410 -12.071 -8.552 1.00 88.31 205 ALA A O 1
ATOM 1559 N N . MET A 1 206 ? -11.502 -10.689 -9.949 1.00 90.38 206 MET A N 1
ATOM 1560 C CA . MET A 1 206 ? -10.310 -10.020 -10.456 1.00 90.38 206 MET A CA 1
ATOM 1561 C C . MET A 1 206 ? -9.568 -9.259 -9.356 1.00 90.38 206 MET A C 1
ATOM 1563 O O . MET A 1 206 ? -8.350 -9.372 -9.261 1.00 90.38 206 MET A O 1
ATOM 1567 N N . LEU A 1 207 ? -10.267 -8.525 -8.482 1.00 91.31 207 LEU A N 1
ATOM 1568 C CA . LEU A 1 207 ? -9.610 -7.805 -7.389 1.00 91.31 207 LEU A CA 1
ATOM 1569 C C . LEU A 1 207 ? -8.885 -8.785 -6.456 1.00 91.31 207 LEU A C 1
ATOM 1571 O O . LEU A 1 207 ? -7.736 -8.552 -6.079 1.00 91.31 207 LEU A O 1
ATOM 1575 N N . LEU A 1 208 ? -9.515 -9.917 -6.136 1.00 92.31 208 LEU A N 1
ATOM 1576 C CA . LEU A 1 208 ? -8.894 -10.957 -5.316 1.00 92.31 208 LEU A CA 1
ATOM 1577 C C . LEU A 1 208 ? -7.643 -11.547 -5.982 1.00 92.31 208 LEU A C 1
ATOM 1579 O O . LEU A 1 208 ? -6.611 -11.684 -5.319 1.00 92.31 208 LEU A O 1
ATOM 1583 N N . ALA A 1 209 ? -7.696 -11.816 -7.290 1.00 93.12 209 ALA A N 1
ATOM 1584 C CA . ALA A 1 209 ? -6.533 -12.258 -8.054 1.00 93.12 209 ALA A CA 1
ATOM 1585 C C . ALA A 1 209 ? -5.415 -11.194 -8.049 1.00 93.12 209 ALA A C 1
ATOM 1587 O O . ALA A 1 209 ? -4.249 -11.513 -7.814 1.00 93.12 209 ALA A O 1
ATOM 1588 N N . MET A 1 210 ? -5.750 -9.909 -8.198 1.00 93.81 210 MET A N 1
ATOM 1589 C CA . MET A 1 210 ? -4.780 -8.807 -8.141 1.00 93.81 210 MET A CA 1
ATOM 1590 C C . MET A 1 210 ? -4.125 -8.678 -6.759 1.00 93.81 210 MET A C 1
ATOM 1592 O O . MET A 1 210 ? -2.912 -8.471 -6.663 1.00 93.81 210 MET A O 1
ATOM 1596 N N . LEU A 1 211 ? -4.896 -8.833 -5.679 1.00 94.88 211 LEU A N 1
ATOM 1597 C CA . LEU A 1 211 ? -4.381 -8.848 -4.305 1.00 94.88 211 LEU A CA 1
ATOM 1598 C C . LEU A 1 211 ? -3.448 -10.043 -4.077 1.00 94.88 211 LEU A C 1
ATOM 1600 O O . LEU A 1 211 ? -2.390 -9.895 -3.462 1.00 94.88 211 LEU A O 1
ATOM 1604 N N . GLN A 1 212 ? -3.777 -11.211 -4.629 1.00 93.94 212 GLN A N 1
ATOM 1605 C CA . GLN A 1 212 ? -2.896 -12.376 -4.590 1.00 93.94 212 GLN A CA 1
ATOM 1606 C C . GLN A 1 212 ? -1.574 -12.109 -5.324 1.00 93.94 212 GLN A C 1
ATOM 1608 O O . GLN A 1 212 ? -0.505 -12.439 -4.803 1.00 93.94 212 GLN A O 1
ATOM 1613 N N . MET A 1 213 ? -1.613 -11.443 -6.482 1.00 93.44 213 MET A N 1
ATOM 1614 C CA . MET A 1 213 ? -0.406 -11.031 -7.206 1.00 93.44 213 MET A CA 1
ATOM 1615 C C . MET A 1 213 ? 0.416 -9.995 -6.430 1.00 93.44 213 MET A C 1
ATOM 1617 O O . MET A 1 213 ? 1.643 -10.108 -6.366 1.00 93.44 213 MET A O 1
ATOM 1621 N N . ALA A 1 214 ? -0.231 -9.039 -5.758 1.00 95.56 214 ALA A N 1
ATOM 1622 C CA . ALA A 1 214 ? 0.448 -8.110 -4.855 1.00 95.56 214 ALA A CA 1
ATOM 1623 C C . ALA A 1 214 ? 1.133 -8.849 -3.688 1.00 95.56 214 ALA A C 1
ATOM 1625 O O . ALA A 1 214 ? 2.288 -8.566 -3.372 1.00 95.56 214 ALA A O 1
ATOM 1626 N N . CYS A 1 215 ? 0.477 -9.852 -3.096 1.00 95.75 215 CYS A N 1
ATOM 1627 C CA . CYS A 1 215 ? 1.061 -10.689 -2.044 1.00 95.75 215 CYS A CA 1
ATOM 1628 C C . CYS A 1 215 ? 2.296 -11.468 -2.538 1.00 95.75 215 CYS A C 1
ATOM 1630 O O . CYS A 1 215 ? 3.302 -11.553 -1.827 1.00 95.75 215 CYS A O 1
ATOM 1632 N N . ARG A 1 216 ? 2.272 -11.990 -3.775 1.00 93.44 216 ARG A N 1
ATOM 1633 C CA . ARG A 1 216 ? 3.445 -12.630 -4.404 1.00 93.44 216 ARG A CA 1
ATOM 1634 C C . ARG A 1 216 ? 4.587 -11.634 -4.628 1.00 93.44 216 ARG A C 1
ATOM 1636 O O . ARG A 1 216 ? 5.733 -11.967 -4.331 1.00 93.44 216 ARG A O 1
ATOM 1643 N N . LEU A 1 217 ? 4.288 -10.409 -5.075 1.00 94.81 217 LEU A N 1
ATOM 1644 C CA . LEU A 1 217 ? 5.285 -9.338 -5.230 1.00 94.81 217 LEU A CA 1
ATOM 1645 C C . LEU A 1 217 ? 5.980 -9.006 -3.903 1.00 94.81 217 LEU A C 1
ATOM 1647 O O . LEU A 1 217 ? 7.199 -8.858 -3.857 1.00 94.81 217 LEU A O 1
ATOM 1651 N N . VAL A 1 218 ? 5.207 -8.895 -2.821 1.00 96.69 218 VAL A N 1
ATOM 1652 C CA . VAL A 1 218 ? 5.731 -8.622 -1.474 1.00 96.69 218 VAL A CA 1
ATOM 1653 C C . VAL A 1 218 ? 6.583 -9.790 -0.983 1.00 96.69 218 VAL A C 1
ATOM 1655 O O . VAL A 1 218 ? 7.692 -9.577 -0.502 1.00 96.69 218 VAL A O 1
ATOM 1658 N N . THR A 1 219 ? 6.113 -11.025 -1.168 1.00 95.25 219 THR A N 1
ATOM 1659 C CA . THR A 1 219 ? 6.872 -12.238 -0.817 1.00 95.25 219 THR A CA 1
ATOM 1660 C C . THR A 1 219 ? 8.214 -12.284 -1.557 1.00 95.25 219 THR A C 1
ATOM 1662 O O . THR A 1 219 ? 9.249 -12.534 -0.943 1.00 95.25 219 THR A O 1
ATOM 1665 N N . SER A 1 220 ? 8.214 -11.958 -2.853 1.00 93.62 220 SER A N 1
ATOM 1666 C CA . SER A 1 220 ? 9.421 -11.787 -3.670 1.00 93.62 220 SER A CA 1
ATOM 1667 C C . SER A 1 220 ? 10.368 -10.733 -3.088 1.00 93.62 220 SER A C 1
ATOM 1669 O O . SER A 1 220 ? 11.546 -11.007 -2.866 1.00 93.62 220 SER A O 1
ATOM 1671 N N . ALA A 1 221 ? 9.850 -9.549 -2.754 1.00 95.62 221 ALA A N 1
ATOM 1672 C CA . ALA A 1 221 ? 10.644 -8.471 -2.175 1.00 95.62 221 ALA A CA 1
ATOM 1673 C C . ALA A 1 221 ? 11.308 -8.885 -0.848 1.00 95.62 221 ALA A C 1
ATOM 1675 O O . ALA A 1 221 ? 12.499 -8.637 -0.655 1.00 95.62 221 ALA A O 1
ATOM 1676 N N . ILE A 1 222 ? 10.573 -9.570 0.035 1.00 96.00 222 ILE A N 1
ATOM 1677 C CA . ILE A 1 222 ? 11.109 -10.100 1.296 1.00 96.00 222 ILE A CA 1
ATOM 1678 C C . ILE A 1 222 ? 12.216 -11.130 1.017 1.00 96.00 222 ILE A C 1
ATOM 1680 O O . ILE A 1 222 ? 13.287 -11.066 1.628 1.00 96.00 222 ILE A O 1
ATOM 1684 N N . ALA A 1 223 ? 11.995 -12.051 0.074 1.00 93.62 223 ALA A N 1
ATOM 1685 C CA . ALA A 1 223 ? 12.990 -13.050 -0.305 1.00 93.62 223 ALA A CA 1
ATOM 1686 C C . ALA A 1 223 ? 14.264 -12.401 -0.865 1.00 93.62 223 ALA A C 1
ATOM 1688 O O . ALA A 1 223 ? 15.367 -12.818 -0.507 1.00 93.62 223 ALA A O 1
ATOM 1689 N N . THR A 1 224 ? 14.137 -11.345 -1.673 1.00 93.31 224 THR A N 1
ATOM 1690 C CA . THR A 1 224 ? 15.266 -10.550 -2.175 1.00 93.31 224 THR A CA 1
ATOM 1691 C C . THR A 1 224 ? 16.030 -9.886 -1.033 1.00 93.31 224 THR A C 1
ATOM 1693 O O . THR A 1 224 ? 17.254 -10.005 -0.986 1.00 93.31 224 THR A O 1
ATOM 1696 N N . CYS A 1 225 ? 15.346 -9.246 -0.075 1.00 95.12 225 CYS A N 1
ATOM 1697 C CA . CYS A 1 225 ? 15.997 -8.667 1.104 1.00 95.12 225 CYS A CA 1
ATOM 1698 C C . CYS A 1 225 ? 16.831 -9.716 1.845 1.00 95.12 225 CYS A C 1
ATOM 1700 O O . CYS A 1 225 ? 18.007 -9.487 2.112 1.00 95.12 225 CYS A O 1
ATOM 1702 N N . ILE A 1 226 ? 16.257 -10.887 2.116 1.00 93.88 226 ILE A N 1
ATOM 1703 C CA . ILE A 1 226 ? 16.897 -11.944 2.903 1.00 93.88 226 ILE A CA 1
ATOM 1704 C C . ILE A 1 226 ? 18.049 -12.614 2.146 1.00 93.88 226 ILE A C 1
ATOM 1706 O O . ILE A 1 226 ? 19.181 -12.652 2.636 1.00 93.88 226 ILE A O 1
ATOM 1710 N N . SER A 1 227 ? 17.774 -13.147 0.957 1.00 91.00 227 SER A N 1
ATOM 1711 C CA . SER A 1 227 ? 18.726 -13.975 0.210 1.00 91.00 227 SER A CA 1
ATOM 1712 C C . SER A 1 227 ? 19.931 -13.166 -0.268 1.00 91.00 227 SER A C 1
ATOM 1714 O O . SER A 1 227 ? 21.074 -13.563 -0.039 1.00 91.00 227 SER A O 1
ATOM 1716 N N . LYS A 1 228 ? 19.702 -11.983 -0.852 1.00 91.06 228 LYS A N 1
ATOM 1717 C CA . LYS A 1 228 ? 20.766 -11.143 -1.424 1.00 91.06 228 LYS A CA 1
ATOM 1718 C C . LYS A 1 228 ? 21.659 -10.517 -0.369 1.00 91.06 228 LYS A C 1
ATOM 1720 O O . LYS A 1 228 ? 22.854 -10.346 -0.598 1.00 91.06 228 LYS A O 1
ATOM 1725 N N . SER A 1 229 ? 21.095 -10.184 0.789 1.00 93.25 229 SER A N 1
ATOM 1726 C CA . SER A 1 229 ? 21.862 -9.597 1.888 1.00 93.25 229 SER A CA 1
ATOM 1727 C C . SER A 1 229 ? 22.584 -10.638 2.746 1.00 93.25 229 SER A C 1
ATOM 1729 O O . SER A 1 229 ? 23.421 -10.252 3.567 1.00 93.25 229 SER A O 1
ATOM 1731 N N . ARG A 1 230 ? 22.278 -11.934 2.563 1.00 92.62 230 ARG A N 1
ATOM 1732 C CA . ARG A 1 230 ? 22.641 -13.025 3.481 1.00 92.62 230 ARG A CA 1
ATOM 1733 C C . ARG A 1 230 ? 22.117 -12.753 4.896 1.00 92.62 230 ARG A C 1
ATOM 1735 O O . ARG A 1 230 ? 22.893 -12.706 5.843 1.00 92.62 230 ARG A O 1
ATOM 1742 N N . MET A 1 231 ? 20.807 -12.518 5.017 1.00 92.19 231 MET A N 1
ATOM 1743 C CA . MET A 1 231 ? 20.108 -12.196 6.275 1.00 92.19 231 MET A CA 1
ATOM 1744 C C . MET A 1 231 ? 20.553 -10.887 6.960 1.00 92.19 231 MET A C 1
ATOM 1746 O O . MET A 1 231 ? 20.209 -10.653 8.115 1.00 92.19 231 MET A O 1
ATOM 1750 N N . ARG A 1 232 ? 21.292 -10.006 6.274 1.00 94.62 232 ARG A N 1
ATOM 1751 C CA . ARG A 1 232 ? 21.696 -8.697 6.824 1.00 94.62 232 ARG A CA 1
ATOM 1752 C C . ARG A 1 232 ? 20.652 -7.604 6.636 1.00 94.62 232 ARG A C 1
ATOM 1754 O O . ARG A 1 232 ? 20.723 -6.595 7.317 1.00 94.62 232 ARG A O 1
ATOM 1761 N N . VAL A 1 233 ? 19.692 -7.784 5.737 1.00 95.75 233 VAL A N 1
ATOM 1762 C CA . VAL A 1 233 ? 18.536 -6.898 5.556 1.00 95.75 233 VAL A CA 1
ATOM 1763 C C . VAL A 1 233 ? 17.298 -7.716 5.870 1.00 95.75 233 VAL A C 1
ATOM 1765 O O . VAL A 1 233 ? 16.972 -8.657 5.144 1.00 95.75 233 VAL A O 1
ATOM 1768 N N . VAL A 1 234 ? 16.633 -7.378 6.971 1.00 95.75 234 VAL A N 1
ATOM 1769 C CA . VAL A 1 234 ? 15.539 -8.180 7.521 1.00 95.75 234 VAL A CA 1
ATOM 1770 C C . VAL A 1 234 ? 14.268 -7.340 7.559 1.00 95.75 234 VAL A C 1
ATOM 1772 O O . VAL A 1 234 ? 14.178 -6.411 8.363 1.00 95.75 234 VAL A O 1
ATOM 1775 N N . PRO A 1 235 ? 13.269 -7.640 6.713 1.00 96.50 235 PRO A N 1
ATOM 1776 C CA . PRO A 1 235 ? 11.972 -6.991 6.815 1.00 96.50 235 PRO A CA 1
ATOM 1777 C C . PRO A 1 235 ? 11.330 -7.264 8.175 1.00 96.50 235 PRO A C 1
ATOM 1779 O O . PRO A 1 235 ? 11.287 -8.416 8.622 1.00 96.50 235 PRO A O 1
ATOM 1782 N N . GLY A 1 236 ? 10.820 -6.211 8.818 1.00 94.94 236 GLY A N 1
ATOM 1783 C CA . GLY A 1 236 ? 10.010 -6.329 10.026 1.00 94.94 236 GLY A CA 1
ATOM 1784 C C . GLY A 1 236 ? 8.797 -7.236 9.789 1.00 94.94 236 GLY A C 1
ATOM 1785 O O . GLY A 1 236 ? 8.378 -7.411 8.646 1.00 94.94 236 GLY A O 1
ATOM 1786 N N . PRO A 1 237 ? 8.204 -7.821 10.841 1.00 95.62 237 PRO A N 1
ATOM 1787 C CA . PRO A 1 237 ? 7.188 -8.860 10.681 1.00 95.62 237 PRO A CA 1
ATOM 1788 C C . PRO A 1 237 ? 5.857 -8.341 10.114 1.00 95.62 237 PRO A C 1
ATOM 1790 O O . PRO A 1 237 ? 5.001 -9.146 9.751 1.00 95.62 237 PRO A O 1
ATOM 1793 N N . PHE A 1 238 ? 5.689 -7.018 10.017 1.00 96.31 238 PHE A N 1
ATOM 1794 C CA . PHE A 1 238 ? 4.530 -6.376 9.414 1.00 96.31 238 PHE A CA 1
ATOM 1795 C C . PHE A 1 238 ? 4.882 -5.635 8.127 1.00 96.31 238 PHE A C 1
ATOM 1797 O O . PHE A 1 238 ? 5.846 -4.873 8.074 1.00 96.31 238 PHE A O 1
ATOM 1804 N N . ILE A 1 239 ? 4.019 -5.798 7.130 1.00 97.50 239 ILE A N 1
ATOM 1805 C CA . ILE A 1 239 ? 4.007 -5.061 5.875 1.00 97.50 239 ILE A CA 1
ATOM 1806 C C . ILE A 1 239 ? 2.867 -4.050 5.935 1.00 97.50 239 ILE A C 1
ATOM 1808 O O . ILE A 1 239 ? 1.699 -4.425 6.066 1.00 97.50 239 ILE A O 1
ATOM 1812 N N . CYS A 1 240 ? 3.190 -2.762 5.853 1.00 96.00 240 CYS A N 1
ATOM 1813 C CA . CYS A 1 240 ? 2.166 -1.722 5.792 1.00 96.00 240 CYS A CA 1
ATOM 1814 C C . CYS A 1 240 ? 1.410 -1.823 4.460 1.00 96.00 240 CYS A C 1
ATOM 1816 O O . CYS A 1 240 ? 2.027 -1.959 3.409 1.00 96.00 240 CYS A O 1
ATOM 1818 N N . CYS A 1 241 ? 0.088 -1.733 4.469 1.00 95.62 241 CYS A N 1
ATOM 1819 C CA . CYS A 1 241 ? -0.718 -1.759 3.252 1.00 95.62 241 CYS A CA 1
ATOM 1820 C C . CYS A 1 241 ? -1.581 -0.497 3.143 1.00 95.62 241 CYS A C 1
ATOM 1822 O O . CYS A 1 241 ? -2.196 -0.057 4.116 1.00 95.62 241 CYS A O 1
ATOM 1824 N N . GLY A 1 242 ? -1.566 0.109 1.954 1.00 90.69 242 GLY A N 1
ATOM 1825 C CA . GLY A 1 242 ? -2.271 1.349 1.632 1.00 90.69 242 GLY A CA 1
ATOM 1826 C C . GLY A 1 242 ? -3.395 1.147 0.613 1.00 90.69 242 GLY A C 1
ATOM 1827 O O . GLY A 1 242 ? -3.297 0.295 -0.274 1.00 90.69 242 GLY A O 1
ATOM 1828 N N . GLY A 1 243 ? -4.454 1.956 0.711 1.00 90.19 243 GLY A N 1
ATOM 1829 C CA . GLY A 1 243 ? -5.610 1.907 -0.188 1.00 90.19 243 GLY A CA 1
ATOM 1830 C C . GLY A 1 243 ? -6.229 0.510 -0.265 1.00 90.19 243 GLY A C 1
ATOM 1831 O O . GLY A 1 243 ? -6.403 -0.162 0.749 1.00 90.19 243 GLY A O 1
ATOM 1832 N N . ILE A 1 244 ? -6.486 0.045 -1.486 1.00 92.00 244 ILE A N 1
ATOM 1833 C CA . ILE A 1 244 ? -7.081 -1.274 -1.761 1.00 92.00 244 ILE A CA 1
ATOM 1834 C C . ILE A 1 244 ? -6.197 -2.433 -1.260 1.00 92.00 244 ILE A C 1
ATOM 1836 O O . ILE A 1 244 ? -6.694 -3.509 -0.954 1.00 92.00 244 ILE A O 1
ATOM 1840 N N . ALA A 1 245 ? -4.886 -2.226 -1.083 1.00 94.19 245 ALA A N 1
ATOM 1841 C CA . ALA A 1 245 ? -4.011 -3.258 -0.521 1.00 94.19 245 ALA A CA 1
ATOM 1842 C C . ALA A 1 245 ? -4.380 -3.626 0.928 1.00 94.19 245 ALA A C 1
ATOM 1844 O O . ALA A 1 245 ? -3.979 -4.688 1.402 1.00 94.19 245 ALA A O 1
ATOM 1845 N N . SER A 1 246 ? -5.123 -2.760 1.630 1.00 95.00 246 SER A N 1
ATOM 1846 C CA . SER A 1 246 ? -5.601 -3.025 2.992 1.00 95.00 246 SER A CA 1
ATOM 1847 C C . SER A 1 246 ? -6.554 -4.216 3.084 1.00 95.00 246 SER A C 1
ATOM 1849 O O . SER A 1 246 ? -6.662 -4.828 4.145 1.00 95.00 246 SER A O 1
ATOM 1851 N N . ASP A 1 247 ? -7.126 -4.656 1.965 1.00 95.62 247 ASP A N 1
ATOM 1852 C CA . ASP A 1 247 ? -7.924 -5.878 1.906 1.00 95.62 247 ASP A CA 1
ATOM 1853 C C . ASP A 1 247 ? -7.106 -7.130 2.250 1.00 95.62 247 ASP A C 1
ATOM 1855 O O . ASP A 1 247 ? -7.651 -8.106 2.764 1.00 95.62 247 ASP A O 1
ATOM 1859 N N . LEU A 1 248 ? -5.782 -7.105 2.045 1.00 96.50 248 LEU A N 1
ATOM 1860 C CA . LEU A 1 248 ? -4.890 -8.187 2.476 1.00 96.50 248 LEU A CA 1
ATOM 1861 C C . LEU A 1 248 ? -4.905 -8.372 3.999 1.00 96.50 248 LEU A C 1
ATOM 1863 O O . LEU A 1 248 ? -4.826 -9.508 4.468 1.00 96.50 248 LEU A O 1
ATOM 1867 N N . PHE A 1 249 ? -5.029 -7.279 4.761 1.00 97.38 249 PHE A N 1
ATOM 1868 C CA . PHE A 1 249 ? -5.148 -7.333 6.218 1.00 97.38 249 PHE A CA 1
ATOM 1869 C C . PHE A 1 249 ? -6.463 -7.992 6.623 1.00 97.38 249 PHE A C 1
ATOM 1871 O O . PHE A 1 249 ? -6.433 -9.002 7.318 1.00 97.38 249 PHE A O 1
ATOM 1878 N N . TRP A 1 250 ? -7.594 -7.491 6.118 1.00 97.00 250 TRP A N 1
ATOM 1879 C CA . TRP A 1 250 ? -8.917 -8.026 6.451 1.00 97.00 250 TRP A CA 1
ATOM 1880 C C . TRP A 1 250 ? -9.071 -9.498 6.068 1.00 97.00 250 TRP A C 1
ATOM 1882 O O . TRP A 1 250 ? -9.671 -10.280 6.797 1.00 97.00 250 TRP A O 1
ATOM 1892 N N . ARG A 1 251 ? -8.473 -9.915 4.952 1.00 96.00 251 ARG A N 1
ATOM 1893 C CA . ARG A 1 251 ? -8.482 -11.315 4.503 1.00 96.00 251 ARG A CA 1
ATOM 1894 C C . ARG A 1 251 ? -7.509 -12.217 5.259 1.00 96.00 251 ARG A C 1
ATOM 1896 O O . ARG A 1 251 ? -7.338 -13.369 4.866 1.00 96.00 251 ARG A O 1
ATOM 1903 N N . LYS A 1 252 ? -6.829 -11.708 6.292 1.00 96.81 252 LYS A N 1
ATOM 1904 C CA . LYS A 1 252 ? -5.793 -12.430 7.040 1.00 96.81 252 LYS A CA 1
ATOM 1905 C C . LYS A 1 252 ? -4.726 -13.042 6.115 1.00 96.81 252 LYS A C 1
ATOM 1907 O O . LYS A 1 252 ? -4.161 -14.096 6.415 1.00 96.81 252 LYS A O 1
ATOM 1912 N N . ALA A 1 253 ? -4.450 -12.399 4.975 1.00 96.44 253 ALA A N 1
ATOM 1913 C CA . ALA A 1 253 ? -3.445 -12.867 4.026 1.00 96.44 253 ALA A CA 1
ATOM 1914 C C . ALA A 1 253 ? -2.065 -12.809 4.683 1.00 96.44 253 ALA A C 1
ATOM 1916 O O . ALA A 1 253 ? -1.823 -11.955 5.522 1.00 96.44 253 ALA A O 1
ATOM 1917 N N . VAL A 1 254 ? -1.136 -13.687 4.323 1.00 96.88 254 VAL A N 1
ATOM 1918 C CA . VAL A 1 254 ? 0.230 -13.659 4.868 1.00 96.88 254 VAL A CA 1
ATOM 1919 C C . VAL A 1 254 ? 1.238 -13.939 3.768 1.00 96.88 254 VAL A C 1
ATOM 1921 O O . VAL A 1 254 ? 0.957 -14.703 2.846 1.00 96.88 254 VAL A O 1
ATOM 1924 N N . CYS A 1 255 ? 2.432 -13.361 3.880 1.00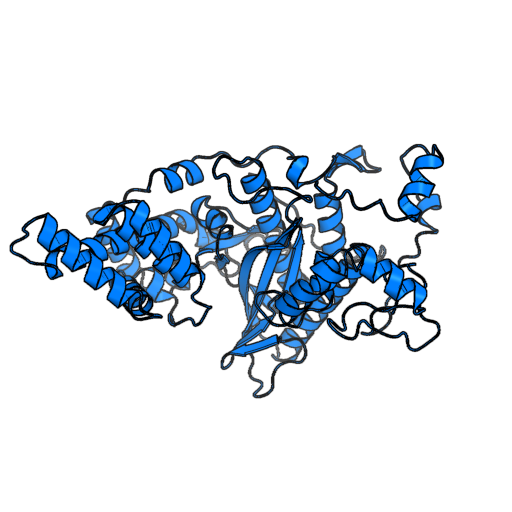 96.69 255 CYS A N 1
ATOM 1925 C CA . CYS A 1 255 ? 3.560 -13.766 3.044 1.00 96.69 255 CYS A CA 1
ATOM 1926 C C . CYS A 1 255 ? 4.318 -14.874 3.768 1.00 96.69 255 CYS A C 1
ATOM 1928 O O . CYS A 1 255 ? 4.733 -14.675 4.910 1.00 96.69 255 CYS A O 1
ATOM 1930 N N . ARG A 1 256 ? 4.510 -16.027 3.122 1.00 95.69 256 ARG A N 1
ATOM 1931 C CA . ARG A 1 256 ? 5.298 -17.134 3.675 1.00 95.69 256 ARG A CA 1
ATOM 1932 C C . ARG A 1 256 ? 6.543 -17.372 2.837 1.00 95.69 256 ARG A C 1
ATOM 1934 O O . ARG A 1 256 ? 6.451 -17.421 1.615 1.00 95.69 256 ARG A O 1
ATOM 1941 N N . ILE A 1 257 ? 7.687 -17.533 3.494 1.00 94.19 257 ILE A N 1
ATOM 1942 C CA . ILE A 1 257 ? 8.950 -17.897 2.845 1.00 94.19 257 ILE A CA 1
ATOM 1943 C C . ILE A 1 257 ? 9.538 -19.106 3.550 1.00 94.19 257 ILE A C 1
ATOM 1945 O O . ILE A 1 257 ? 9.641 -19.133 4.779 1.00 94.19 257 ILE A O 1
ATOM 1949 N N . THR A 1 258 ? 9.968 -20.071 2.744 1.00 92.44 258 THR A N 1
ATOM 1950 C CA . THR A 1 258 ? 10.791 -21.189 3.187 1.00 92.44 258 THR A CA 1
ATOM 1951 C C . THR A 1 258 ? 12.262 -20.841 2.971 1.00 92.44 258 THR A C 1
ATOM 1953 O O . THR A 1 258 ? 12.728 -20.728 1.840 1.00 92.44 258 THR A O 1
ATOM 1956 N N . LEU A 1 259 ? 12.996 -20.625 4.057 1.00 89.44 259 LEU A N 1
ATOM 1957 C CA . LEU A 1 259 ? 14.430 -20.374 4.031 1.00 89.44 259 LEU A CA 1
ATOM 1958 C C . LEU A 1 259 ? 15.186 -21.696 3.877 1.00 89.44 259 LEU A C 1
ATOM 1960 O O . LEU A 1 259 ? 14.906 -22.672 4.575 1.00 89.44 259 LEU A O 1
ATOM 1964 N N . ASN A 1 260 ? 16.185 -21.713 2.993 1.00 87.44 260 ASN A N 1
ATOM 1965 C CA . ASN A 1 260 ? 17.116 -22.831 2.871 1.00 87.44 260 ASN A CA 1
ATOM 1966 C C . ASN A 1 260 ? 18.154 -22.762 4.003 1.00 87.44 260 ASN A C 1
ATOM 1968 O O . ASN A 1 260 ? 19.243 -22.217 3.839 1.00 87.44 260 ASN A O 1
ATOM 1972 N N . THR A 1 261 ? 17.767 -23.235 5.185 1.00 86.31 261 THR A N 1
ATOM 1973 C CA . THR A 1 261 ? 18.595 -23.244 6.395 1.00 86.31 261 THR A CA 1
ATOM 1974 C C . THR A 1 261 ? 18.504 -24.606 7.082 1.00 86.31 261 THR A C 1
ATOM 1976 O O . THR A 1 261 ? 17.419 -25.200 7.113 1.00 86.31 261 THR A O 1
ATOM 1979 N N . PRO A 1 262 ? 19.613 -25.121 7.648 1.00 88.56 262 PRO A N 1
ATOM 1980 C CA . PRO A 1 262 ? 19.591 -26.367 8.412 1.00 88.56 262 PRO A CA 1
ATOM 1981 C C . PRO A 1 262 ? 18.796 -26.236 9.719 1.00 88.56 262 PRO A C 1
ATOM 1983 O O . PRO A 1 262 ? 18.362 -27.239 10.277 1.00 88.56 262 PRO A O 1
ATOM 1986 N N . ILE A 1 263 ? 18.580 -25.011 10.208 1.00 87.38 263 ILE A N 1
ATOM 1987 C CA . ILE A 1 263 ? 17.855 -24.757 11.451 1.00 87.38 263 ILE A CA 1
ATOM 1988 C C . ILE A 1 263 ? 16.352 -24.846 11.165 1.00 87.38 263 ILE A C 1
ATOM 1990 O O . ILE A 1 263 ? 15.766 -23.929 10.592 1.00 87.38 263 ILE A O 1
ATOM 1994 N N . GLU A 1 264 ? 15.714 -25.940 11.578 1.00 88.00 264 GLU A N 1
ATOM 1995 C CA . GLU A 1 264 ? 14.287 -26.198 11.331 1.00 88.00 264 GLU A CA 1
ATOM 1996 C C . GLU A 1 264 ? 13.384 -25.075 11.854 1.00 88.00 264 GLU A C 1
ATOM 1998 O O . GLU A 1 264 ? 12.487 -24.610 11.147 1.00 88.00 264 GLU A O 1
ATOM 2003 N N . THR A 1 265 ? 13.701 -24.539 13.035 1.00 84.12 265 THR A N 1
ATOM 2004 C CA . THR A 1 265 ? 12.984 -23.399 13.621 1.00 84.12 265 THR A CA 1
ATOM 2005 C C . THR A 1 265 ? 13.123 -22.118 12.809 1.00 84.12 265 THR A C 1
ATOM 2007 O O . THR A 1 265 ? 12.379 -21.186 13.093 1.00 84.12 265 THR A O 1
ATOM 2010 N N . MET A 1 266 ? 14.031 -22.052 11.822 1.00 84.94 266 MET A N 1
ATOM 2011 C CA . MET A 1 266 ? 14.204 -20.953 10.864 1.00 84.94 266 MET A CA 1
ATOM 2012 C C . MET A 1 266 ? 13.630 -21.210 9.475 1.00 84.94 266 MET A C 1
ATOM 2014 O O . MET A 1 266 ? 13.573 -20.286 8.665 1.00 84.94 266 MET A O 1
ATOM 2018 N N . ARG A 1 267 ? 13.180 -22.434 9.198 1.00 89.50 267 ARG A N 1
ATOM 2019 C CA . ARG A 1 267 ? 12.799 -22.846 7.851 1.00 89.50 267 ARG A CA 1
ATOM 2020 C C . ARG A 1 267 ? 11.577 -22.096 7.346 1.00 89.50 267 ARG A C 1
ATOM 2022 O O . ARG A 1 267 ? 11.624 -21.572 6.247 1.00 89.50 267 ARG A O 1
ATOM 2029 N N . ASN A 1 268 ? 10.505 -22.012 8.126 1.00 92.94 268 ASN A N 1
ATOM 2030 C CA . ASN A 1 268 ? 9.265 -21.379 7.680 1.00 92.94 268 ASN A CA 1
ATOM 2031 C C . ASN A 1 268 ? 9.076 -20.029 8.358 1.00 92.94 268 ASN A C 1
ATOM 2033 O O . ASN A 1 268 ? 9.130 -19.925 9.587 1.00 92.94 268 ASN A O 1
ATOM 2037 N N . ARG A 1 269 ? 8.868 -18.989 7.549 1.00 94.44 269 ARG A N 1
ATOM 2038 C CA . ARG A 1 269 ? 8.705 -17.616 8.020 1.00 94.44 269 ARG A CA 1
ATOM 2039 C C . ARG A 1 269 ? 7.453 -16.969 7.466 1.00 94.44 269 ARG A C 1
ATOM 2041 O O . ARG A 1 269 ? 7.106 -17.212 6.318 1.00 94.44 269 ARG A O 1
ATOM 2048 N N . THR A 1 270 ? 6.785 -16.176 8.298 1.00 96.12 270 THR A N 1
ATOM 2049 C CA . THR A 1 270 ? 5.492 -15.545 8.029 1.00 96.12 270 THR A CA 1
ATOM 2050 C C . THR A 1 270 ? 5.570 -14.049 8.316 1.00 96.12 270 THR A C 1
ATOM 2052 O O . THR A 1 270 ? 6.002 -13.643 9.394 1.00 96.12 270 THR A O 1
ATOM 2055 N N . TRP A 1 271 ? 5.112 -13.248 7.359 1.00 97.12 271 TRP A N 1
ATOM 2056 C CA . TRP A 1 271 ? 4.930 -11.805 7.484 1.00 97.12 271 TRP A CA 1
ATOM 2057 C C . TRP A 1 271 ? 3.457 -11.457 7.343 1.00 97.12 271 TRP A C 1
ATOM 2059 O O . TRP A 1 271 ? 2.732 -12.060 6.545 1.00 97.12 271 TRP A O 1
ATOM 2069 N N . TYR A 1 272 ? 3.044 -10.461 8.114 1.00 97.50 272 TYR A N 1
ATOM 2070 C CA . TYR A 1 272 ? 1.657 -10.068 8.299 1.00 97.50 272 TYR A CA 1
ATOM 2071 C C . TYR A 1 272 ? 1.399 -8.722 7.628 1.00 97.50 272 TYR A C 1
ATOM 2073 O O . TYR A 1 272 ? 2.274 -7.863 7.610 1.00 97.50 272 TYR A O 1
ATOM 2081 N N . PHE A 1 273 ? 0.206 -8.495 7.093 1.00 97.56 273 PHE A N 1
ATOM 2082 C CA . PHE A 1 273 ? -0.180 -7.176 6.592 1.00 97.56 273 PHE A CA 1
ATOM 2083 C C . PHE A 1 273 ? -0.795 -6.345 7.717 1.00 97.56 273 PHE A C 1
ATOM 2085 O O . PHE A 1 273 ? -1.489 -6.874 8.576 1.00 97.56 273 PHE A O 1
ATOM 2092 N N . LYS A 1 274 ? -0.563 -5.034 7.732 1.00 95.75 274 LYS A N 1
ATOM 2093 C CA . LYS A 1 274 ? -1.302 -4.107 8.601 1.00 95.75 274 LYS A CA 1
ATOM 2094 C C . LYS A 1 274 ? -1.642 -2.831 7.842 1.00 95.75 274 LYS A C 1
ATOM 2096 O O . LYS A 1 274 ? -0.801 -2.374 7.063 1.00 95.75 274 LYS A O 1
ATOM 2101 N N . PRO A 1 275 ? -2.831 -2.248 8.029 1.00 94.44 275 PRO A N 1
ATOM 2102 C CA . PRO A 1 275 ? -3.189 -1.031 7.326 1.00 94.44 275 PRO A CA 1
ATOM 2103 C C . PRO A 1 275 ? -2.381 0.152 7.864 1.00 94.44 275 PRO A C 1
ATOM 2105 O O . PRO A 1 275 ? -1.944 0.161 9.019 1.00 94.44 275 PRO A O 1
ATOM 2108 N N . ASP A 1 276 ? -2.182 1.157 7.020 1.00 90.06 276 ASP A N 1
ATOM 2109 C CA . ASP A 1 276 ? -1.658 2.446 7.463 1.00 90.06 276 ASP A CA 1
ATOM 2110 C C . ASP A 1 276 ? -2.649 3.148 8.418 1.00 90.06 276 ASP A C 1
ATOM 2112 O O . ASP A 1 276 ? -3.861 3.125 8.194 1.00 90.06 276 ASP A O 1
ATOM 2116 N N . ILE A 1 277 ? -2.157 3.786 9.487 1.00 90.50 277 ILE A N 1
ATOM 2117 C CA . ILE A 1 277 ? -3.027 4.435 10.488 1.00 90.50 277 ILE A CA 1
ATOM 2118 C C . ILE A 1 277 ? -3.825 5.579 9.857 1.00 90.50 277 ILE A C 1
ATOM 2120 O O . ILE A 1 277 ? -5.003 5.744 10.178 1.00 90.50 277 ILE A O 1
ATOM 2124 N N . GLN A 1 278 ? -3.234 6.352 8.943 1.00 88.38 278 GLN A N 1
ATOM 2125 C CA . GLN A 1 278 ? -3.938 7.458 8.290 1.00 88.38 278 GLN A CA 1
ATOM 2126 C C . GLN A 1 278 ? -5.085 6.937 7.443 1.00 88.38 278 GLN A C 1
ATOM 2128 O O . GLN A 1 278 ? -6.178 7.499 7.480 1.00 88.38 278 GLN A O 1
ATOM 2133 N N . LEU A 1 279 ? -4.850 5.830 6.738 1.00 89.56 279 LEU A N 1
ATOM 2134 C CA . LEU A 1 279 ? -5.885 5.155 5.972 1.00 89.56 279 LEU A CA 1
ATOM 2135 C C . LEU A 1 279 ? -7.028 4.691 6.884 1.00 89.56 279 LEU A C 1
ATOM 2137 O O . LEU A 1 279 ? -8.191 4.950 6.585 1.00 89.56 279 LEU A O 1
ATOM 2141 N N . VAL A 1 280 ? -6.708 4.071 8.025 1.00 93.81 280 VAL A N 1
ATOM 2142 C CA . VAL A 1 280 ? -7.719 3.645 9.005 1.00 93.81 280 VAL A CA 1
ATOM 2143 C C . VAL A 1 280 ? -8.501 4.836 9.556 1.00 93.81 280 VAL A C 1
ATOM 2145 O O . VAL A 1 280 ? -9.724 4.763 9.624 1.00 93.81 280 VAL A O 1
ATOM 2148 N N . CYS A 1 281 ? -7.837 5.941 9.907 1.00 93.81 281 CYS A N 1
ATOM 2149 C CA . CYS A 1 281 ? -8.507 7.156 10.383 1.00 93.81 281 CYS A CA 1
ATOM 2150 C C . CYS A 1 281 ? -9.415 7.754 9.304 1.00 93.81 281 CYS A C 1
ATOM 2152 O O . CYS A 1 281 ? -10.540 8.151 9.599 1.00 93.81 281 CYS A O 1
ATOM 2154 N N . GLY A 1 282 ? -8.956 7.775 8.051 1.00 92.75 282 GLY A N 1
ATOM 2155 C CA . GLY A 1 282 ? -9.753 8.201 6.907 1.00 92.75 282 GLY A CA 1
ATOM 2156 C C . GLY A 1 282 ? -11.022 7.362 6.751 1.00 92.75 282 GLY A C 1
ATOM 2157 O O . GLY A 1 282 ? -12.122 7.911 6.711 1.00 92.75 282 GLY A O 1
ATOM 2158 N N . TYR A 1 283 ? -10.895 6.032 6.758 1.00 93.75 283 TYR A N 1
ATOM 2159 C CA . TYR A 1 283 ? -12.048 5.129 6.697 1.00 93.75 283 TYR A CA 1
ATOM 2160 C C . TYR A 1 283 ? -12.965 5.240 7.918 1.00 93.75 283 TYR A C 1
ATOM 2162 O O . TYR A 1 283 ? -14.185 5.197 7.761 1.00 93.75 283 TYR A O 1
ATOM 2170 N N . ALA A 1 284 ? -12.410 5.431 9.117 1.00 96.06 284 ALA A N 1
ATOM 2171 C CA . ALA A 1 284 ? -13.183 5.657 10.334 1.00 96.06 284 ALA A CA 1
ATOM 2172 C C . ALA A 1 284 ? -14.070 6.906 10.207 1.00 96.06 284 ALA A C 1
ATOM 2174 O O . ALA A 1 284 ? -15.258 6.847 10.517 1.00 96.06 284 ALA A O 1
ATOM 2175 N N . LEU A 1 285 ? -13.516 8.011 9.694 1.00 95.81 285 LEU A N 1
ATOM 2176 C CA . LEU A 1 285 ? -14.257 9.253 9.456 1.00 95.81 285 LEU A CA 1
ATOM 2177 C C . LEU A 1 285 ? -15.347 9.079 8.396 1.00 95.81 285 LEU A C 1
ATOM 2179 O O . LEU A 1 285 ? -16.474 9.515 8.609 1.00 95.81 285 LEU A O 1
ATOM 2183 N N . VAL A 1 286 ? -15.044 8.413 7.279 1.00 94.44 286 VAL A N 1
ATOM 2184 C CA . VAL A 1 286 ? -16.025 8.155 6.210 1.00 94.44 286 VAL A CA 1
ATOM 2185 C C . VAL A 1 286 ? -17.198 7.321 6.7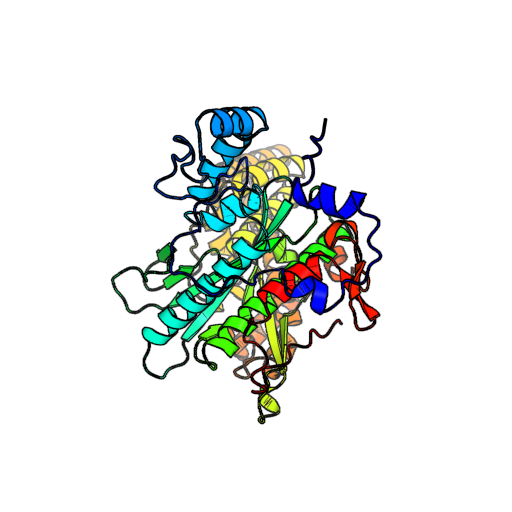25 1.00 94.44 286 VAL A C 1
ATOM 2187 O O . VAL A 1 286 ? -18.352 7.675 6.490 1.00 94.44 286 VAL A O 1
ATOM 2190 N N . ARG A 1 287 ? -16.926 6.247 7.474 1.00 95.44 287 ARG A N 1
ATOM 2191 C CA . ARG A 1 287 ? -17.977 5.393 8.050 1.00 95.44 287 ARG A CA 1
ATOM 2192 C C . ARG A 1 287 ? -18.774 6.099 9.137 1.00 95.44 287 ARG A C 1
ATOM 2194 O O . ARG A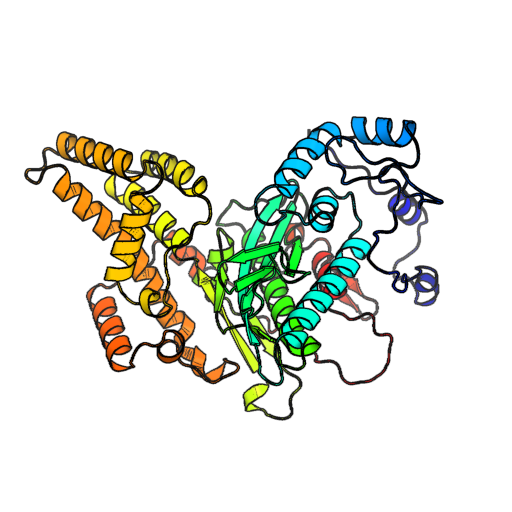 1 287 ? -19.984 5.912 9.223 1.00 95.44 287 ARG A O 1
ATOM 2201 N N . ALA A 1 288 ? -18.120 6.925 9.952 1.00 96.88 288 ALA A N 1
ATOM 2202 C CA . ALA A 1 288 ? -18.816 7.767 10.913 1.00 96.88 288 ALA A CA 1
ATOM 2203 C C . ALA A 1 288 ? -19.739 8.774 10.209 1.00 96.88 288 ALA A C 1
ATOM 2205 O O . ALA A 1 288 ? -20.866 8.975 10.659 1.00 96.88 288 ALA A O 1
ATOM 2206 N N . CYS A 1 289 ? -19.308 9.351 9.078 1.00 96.69 289 CYS A N 1
ATOM 2207 C CA . CYS A 1 289 ? -20.153 10.225 8.266 1.00 96.69 289 CYS A CA 1
ATOM 2208 C C . CYS A 1 289 ? -21.382 9.487 7.731 1.00 96.69 289 CYS A C 1
ATOM 2210 O O . CYS A 1 289 ? -22.491 9.992 7.880 1.00 96.69 289 CYS A O 1
ATOM 2212 N N . ASP A 1 290 ? -21.200 8.297 7.157 1.00 96.25 290 ASP A N 1
ATOM 2213 C CA . ASP A 1 290 ? -22.310 7.485 6.647 1.00 96.25 290 ASP A CA 1
ATOM 2214 C C . ASP A 1 290 ? -23.308 7.141 7.762 1.00 96.25 290 ASP A C 1
ATOM 2216 O O . ASP A 1 290 ? -24.504 7.402 7.646 1.00 96.25 290 ASP A O 1
ATOM 2220 N N . ARG A 1 291 ? -22.805 6.678 8.912 1.00 96.56 291 ARG A N 1
ATOM 2221 C CA . ARG A 1 291 ? -23.641 6.307 10.059 1.00 96.56 291 ARG A CA 1
ATOM 2222 C C . ARG A 1 291 ? -24.422 7.482 10.654 1.00 96.56 291 ARG A C 1
ATOM 2224 O O . ARG A 1 291 ? -25.582 7.311 11.015 1.00 96.56 291 ARG A O 1
ATOM 2231 N N . VAL A 1 292 ? -23.790 8.645 10.824 1.00 97.50 292 VAL A N 1
ATOM 2232 C CA . VAL A 1 292 ? -24.398 9.779 11.547 1.00 97.50 292 VAL A CA 1
ATOM 2233 C C . VAL A 1 292 ? -25.185 10.697 10.610 1.00 97.50 292 VAL A C 1
ATOM 2235 O O . VAL A 1 292 ? -26.245 11.209 10.991 1.00 97.50 292 VAL A O 1
ATOM 2238 N N . PHE A 1 293 ? -24.698 10.906 9.386 1.00 96.50 293 PHE A N 1
ATOM 2239 C CA . PHE A 1 293 ? -25.248 11.881 8.441 1.00 96.50 293 PHE A CA 1
ATOM 2240 C C . PHE A 1 293 ? -25.837 11.272 7.160 1.00 96.50 293 PHE A C 1
ATOM 2242 O O . PHE A 1 293 ? -26.659 11.931 6.524 1.00 96.50 293 PHE A O 1
ATOM 2249 N N . GLY A 1 294 ? -25.456 10.045 6.792 1.00 95.75 294 GLY A N 1
ATOM 2250 C CA . GLY A 1 294 ? -25.884 9.354 5.571 1.00 95.75 294 GLY A CA 1
ATOM 2251 C C . GLY A 1 294 ? -24.858 9.378 4.425 1.00 95.75 294 GLY A C 1
ATOM 2252 O O . GLY A 1 294 ? -23.882 10.137 4.428 1.00 95.75 294 GLY A O 1
ATOM 2253 N N . ILE A 1 295 ? -25.114 8.548 3.409 1.00 93.31 295 ILE A N 1
ATOM 2254 C CA . ILE A 1 295 ? -24.172 8.206 2.327 1.00 93.31 295 ILE A CA 1
ATOM 2255 C C . ILE A 1 295 ? -23.753 9.379 1.425 1.00 93.31 295 ILE A C 1
ATOM 2257 O O . ILE A 1 295 ? -22.605 9.446 0.971 1.00 93.31 295 ILE A O 1
ATOM 2261 N N . GLU A 1 296 ? -24.653 10.335 1.175 1.00 90.56 296 GLU A N 1
ATOM 2262 C CA . GLU A 1 296 ? -24.360 11.509 0.336 1.00 90.56 296 GLU A CA 1
ATOM 2263 C C . GLU A 1 296 ? -23.213 12.332 0.931 1.00 90.56 296 GLU A C 1
ATOM 2265 O O . GLU A 1 296 ? -22.285 12.753 0.237 1.00 90.56 296 GLU A O 1
ATOM 2270 N N . MET A 1 297 ? -23.239 12.495 2.251 1.00 85.56 297 MET A N 1
ATOM 2271 C CA . MET A 1 297 ? -22.211 13.213 2.986 1.00 85.56 297 MET A CA 1
ATOM 2272 C C . MET A 1 297 ? -20.897 12.441 3.049 1.00 85.56 297 MET A C 1
ATOM 2274 O O . MET A 1 297 ? -19.833 13.031 2.850 1.00 85.56 297 MET A O 1
ATOM 2278 N N . ALA A 1 298 ? -20.967 11.127 3.277 1.00 88.19 298 ALA A N 1
ATOM 2279 C CA . ALA A 1 298 ? -19.791 10.267 3.270 1.00 88.19 298 ALA A CA 1
ATOM 2280 C C . ALA A 1 298 ? -19.007 10.409 1.953 1.00 88.19 298 ALA A C 1
ATOM 2282 O O . ALA A 1 298 ? -17.789 10.580 1.977 1.00 88.19 298 ALA A O 1
ATOM 2283 N N . SER A 1 299 ? -19.707 10.468 0.816 1.00 87.38 299 SER A N 1
ATOM 2284 C CA . SER A 1 299 ? -19.110 10.640 -0.517 1.00 87.38 299 SER A CA 1
ATOM 2285 C C . SER A 1 299 ? -18.324 11.953 -0.669 1.00 87.38 299 SER A C 1
ATOM 2287 O O . SER A 1 299 ? -17.215 11.970 -1.216 1.00 87.38 299 SER A O 1
ATOM 2289 N N . ALA A 1 300 ? -18.851 13.060 -0.135 1.00 86.00 300 ALA A N 1
ATOM 2290 C CA . ALA A 1 300 ? -18.157 14.349 -0.140 1.00 86.00 300 ALA A CA 1
ATOM 2291 C C . ALA A 1 300 ? -16.919 14.348 0.777 1.00 86.00 300 ALA A C 1
ATOM 2293 O O . ALA A 1 300 ? -15.893 14.939 0.432 1.00 86.00 300 ALA A O 1
ATOM 2294 N N . THR A 1 301 ? -16.995 13.671 1.929 1.00 82.81 301 THR A N 1
ATOM 2295 C CA . THR A 1 301 ? -15.865 13.524 2.857 1.00 82.81 301 THR A CA 1
ATOM 2296 C C . THR A 1 301 ? -14.747 12.660 2.260 1.00 82.81 301 THR A C 1
ATOM 2298 O O . THR A 1 301 ? -13.584 13.053 2.355 1.00 82.81 301 THR A O 1
ATOM 2301 N N . ILE A 1 302 ? -15.081 11.548 1.585 1.00 84.19 302 ILE A N 1
ATOM 2302 C CA . ILE A 1 302 ? -14.114 10.665 0.897 1.00 84.19 302 ILE A CA 1
ATOM 2303 C C . ILE A 1 302 ? -13.215 11.476 -0.034 1.00 84.19 302 ILE A C 1
ATOM 2305 O O . ILE A 1 302 ? -11.996 11.416 0.087 1.00 84.19 302 ILE A O 1
ATOM 2309 N N . THR A 1 303 ? -13.810 12.294 -0.906 1.00 84.38 303 THR A N 1
ATOM 2310 C CA . THR A 1 303 ? -13.063 13.063 -1.917 1.00 84.38 303 THR A CA 1
ATOM 2311 C C . THR A 1 303 ? -12.015 13.990 -1.287 1.00 84.38 303 THR A C 1
ATOM 2313 O O . THR A 1 303 ? -10.935 14.183 -1.844 1.00 84.38 303 THR A O 1
ATOM 2316 N N . ARG A 1 304 ? -12.306 14.562 -0.109 1.00 83.56 304 ARG A N 1
ATOM 2317 C CA . ARG A 1 304 ? -11.361 15.437 0.604 1.00 83.56 304 ARG A CA 1
ATOM 2318 C C . ARG A 1 304 ? -10.285 14.641 1.328 1.00 83.56 304 ARG A C 1
ATOM 2320 O O . ARG A 1 304 ? -9.119 15.011 1.250 1.00 83.56 304 ARG A O 1
ATOM 2327 N N . ILE A 1 305 ? -10.660 13.544 1.985 1.00 82.19 305 ILE A N 1
ATOM 2328 C CA . ILE A 1 305 ? -9.706 12.668 2.675 1.00 82.19 305 ILE A CA 1
ATOM 2329 C C . ILE A 1 305 ? -8.721 12.051 1.674 1.00 82.19 305 ILE A C 1
ATOM 2331 O O . ILE A 1 305 ? -7.525 12.028 1.943 1.00 82.19 305 ILE A O 1
ATOM 2335 N N . GLU A 1 306 ? -9.178 11.635 0.490 1.00 78.25 306 GLU A N 1
ATOM 2336 C CA . GLU A 1 306 ? -8.308 11.119 -0.580 1.00 78.25 306 GLU A CA 1
ATOM 2337 C C . GLU A 1 306 ? -7.315 12.170 -1.112 1.00 78.25 306 GLU A C 1
ATOM 2339 O O . GLU A 1 306 ? -6.244 11.817 -1.607 1.00 78.25 306 GLU A O 1
ATOM 2344 N N . ALA A 1 307 ? -7.632 13.465 -0.999 1.00 75.38 307 ALA A N 1
ATOM 2345 C CA . ALA A 1 307 ? -6.736 14.553 -1.396 1.00 75.38 307 ALA A CA 1
ATOM 2346 C C . ALA A 1 307 ? -5.638 14.852 -0.354 1.00 75.38 307 ALA A C 1
ATOM 2348 O O . ALA A 1 307 ? -4.675 15.570 -0.652 1.00 75.38 307 ALA A O 1
ATOM 2349 N N . MET A 1 308 ? -5.753 14.309 0.860 1.00 73.25 308 MET A N 1
ATOM 2350 C CA . MET A 1 308 ? -4.787 14.525 1.932 1.00 73.25 308 MET A CA 1
ATOM 2351 C C . MET A 1 308 ? -3.542 13.659 1.707 1.00 73.25 308 MET A C 1
ATOM 2353 O O . MET A 1 308 ? -3.582 12.436 1.772 1.00 73.25 308 MET A O 1
ATOM 2357 N N . ASN A 1 309 ? -2.409 14.312 1.441 1.00 57.16 309 ASN A N 1
ATOM 2358 C CA . ASN A 1 309 ? -1.129 13.647 1.190 1.00 57.16 309 ASN A CA 1
ATOM 2359 C C . ASN A 1 309 ? -0.448 13.166 2.498 1.00 57.16 309 ASN A C 1
ATOM 2361 O O . ASN A 1 309 ? -0.677 13.732 3.571 1.00 57.16 309 ASN A O 1
ATOM 2365 N N . ASN A 1 310 ? 0.429 12.161 2.370 1.00 58.06 310 ASN A N 1
ATOM 2366 C CA . ASN A 1 310 ? 1.076 11.306 3.390 1.00 58.06 310 ASN A CA 1
ATOM 2367 C C . ASN A 1 310 ? 1.965 12.004 4.456 1.00 58.06 310 ASN A C 1
ATOM 2369 O O . ASN A 1 310 ? 3.106 11.596 4.682 1.00 58.06 310 ASN A O 1
ATOM 2373 N N . GLN A 1 311 ? 1.521 13.067 5.128 1.00 57.94 311 GLN A N 1
ATOM 2374 C CA . GLN A 1 311 ? 2.251 13.586 6.295 1.00 57.94 311 GLN A CA 1
ATOM 2375 C C . GLN A 1 311 ? 1.820 12.822 7.549 1.00 57.94 311 GLN A C 1
ATOM 2377 O O . GLN A 1 311 ? 0.780 13.112 8.139 1.00 57.94 311 GLN A O 1
ATOM 2382 N N . LEU A 1 312 ? 2.572 11.777 7.899 1.00 55.94 312 LEU A N 1
ATOM 2383 C CA . LEU A 1 312 ? 2.352 10.885 9.049 1.00 55.94 312 LEU A CA 1
ATOM 2384 C C . LEU A 1 312 ? 2.538 11.604 10.394 1.00 55.94 312 LEU A C 1
ATOM 2386 O O . LEU A 1 312 ? 3.375 12.494 10.504 1.00 55.94 312 LEU A O 1
ATOM 2390 N N . HIS A 1 313 ? 1.771 11.201 11.416 1.00 57.03 313 HIS A N 1
ATOM 2391 C CA . HIS A 1 313 ? 1.947 11.688 12.795 1.00 57.03 313 HIS A CA 1
ATOM 2392 C C . HIS A 1 313 ? 1.895 10.619 13.898 1.00 57.03 313 HIS A C 1
ATOM 2394 O O . HIS A 1 313 ? 2.069 10.967 15.063 1.00 57.03 313 HIS A O 1
ATOM 2400 N N . THR A 1 314 ? 1.753 9.333 13.574 1.00 56.41 314 THR A N 1
ATOM 2401 C CA . THR A 1 314 ? 1.922 8.272 14.581 1.00 56.41 314 THR A CA 1
ATOM 2402 C C . THR A 1 314 ? 3.372 7.855 14.703 1.00 56.41 314 THR A C 1
ATOM 2404 O O . THR A 1 314 ? 4.020 7.573 13.693 1.00 56.41 314 THR A O 1
ATOM 2407 N N . THR A 1 315 ? 3.870 7.816 15.938 1.00 60.84 315 THR A N 1
ATOM 2408 C CA . THR A 1 315 ? 5.306 7.709 16.231 1.00 60.84 315 THR A CA 1
ATOM 2409 C C . THR A 1 315 ? 5.692 6.413 16.939 1.00 60.84 315 THR A C 1
ATOM 2411 O O . THR A 1 315 ? 6.869 6.053 16.893 1.00 60.84 315 THR A O 1
ATOM 2414 N N . ALA A 1 316 ? 4.749 5.678 17.546 1.00 85.38 316 ALA A N 1
ATOM 2415 C CA . ALA A 1 316 ? 5.070 4.475 18.316 1.00 85.38 316 ALA A CA 1
ATOM 2416 C C . ALA A 1 316 ? 4.201 3.256 17.937 1.00 85.38 316 ALA A C 1
ATOM 2418 O O . ALA A 1 316 ? 2.978 3.364 17.877 1.00 85.38 316 ALA A O 1
ATOM 2419 N N . PRO A 1 317 ? 4.798 2.062 17.744 1.00 86.44 317 PRO A N 1
ATOM 2420 C CA . PRO A 1 317 ? 4.055 0.821 17.507 1.00 86.44 317 PRO A CA 1
ATOM 2421 C C . PRO A 1 317 ? 2.973 0.508 18.557 1.00 86.44 317 PRO A C 1
ATOM 2423 O O . PRO A 1 317 ? 1.911 0.008 18.197 1.00 86.44 317 PRO A O 1
ATOM 2426 N N . SER A 1 318 ? 3.194 0.848 19.830 1.00 89.19 318 SER A N 1
ATOM 2427 C CA . SER A 1 318 ? 2.243 0.606 20.927 1.00 89.19 318 SER A CA 1
ATOM 2428 C C . SER A 1 318 ? 0.891 1.303 20.739 1.00 89.19 318 SER A C 1
ATOM 2430 O O . SER A 1 318 ? -0.131 0.822 21.229 1.00 89.19 318 SER A O 1
ATOM 2432 N N . GLU A 1 319 ? 0.848 2.400 19.979 1.00 90.50 319 GLU A N 1
ATOM 2433 C CA . GLU A 1 319 ? -0.367 3.188 19.755 1.00 90.50 319 GLU A CA 1
ATOM 2434 C C . GLU A 1 319 ? -1.452 2.422 18.979 1.00 90.50 319 GLU A C 1
ATOM 2436 O O . GLU A 1 319 ? -2.628 2.752 19.113 1.00 90.50 319 GLU A O 1
ATOM 2441 N N . TYR A 1 320 ? -1.106 1.356 18.241 1.00 92.12 320 TYR A N 1
ATOM 2442 C CA . TYR A 1 320 ? -2.084 0.536 17.505 1.00 92.12 320 TYR A CA 1
ATOM 2443 C C . TYR A 1 320 ? -3.160 -0.081 18.402 1.00 92.12 320 TYR A C 1
ATOM 2445 O O . TYR A 1 320 ? -4.279 -0.310 17.940 1.00 92.12 320 TYR A O 1
ATOM 2453 N N . LEU A 1 321 ? -2.837 -0.361 19.667 1.00 95.38 321 LEU A N 1
ATOM 2454 C CA . LEU A 1 321 ? -3.750 -1.010 20.608 1.00 95.38 321 LEU A CA 1
ATOM 2455 C C . LEU A 1 321 ? -4.412 -0.038 21.585 1.00 95.38 321 LEU A C 1
ATOM 2457 O O . LEU A 1 321 ? -5.257 -0.472 22.365 1.00 95.38 321 LEU A O 1
ATOM 2461 N N . SER A 1 322 ? -4.093 1.256 21.524 1.00 95.81 322 SER A N 1
ATOM 2462 C CA . SER A 1 322 ? -4.651 2.270 22.418 1.00 95.81 322 SER A CA 1
ATOM 2463 C C . SER A 1 322 ? -5.831 2.988 21.769 1.00 95.81 322 SER A C 1
ATOM 2465 O O . SER A 1 322 ? -5.671 3.716 20.787 1.00 95.81 322 SER A O 1
ATOM 2467 N N . ARG A 1 323 ? -7.029 2.838 22.348 1.00 96.88 323 ARG A N 1
ATOM 2468 C CA . ARG A 1 323 ? -8.228 3.554 21.884 1.00 96.88 323 ARG A CA 1
ATOM 2469 C C . ARG A 1 323 ? -8.065 5.073 21.944 1.00 96.88 323 ARG A C 1
ATOM 2471 O O . ARG A 1 323 ? -8.530 5.785 21.059 1.00 96.88 323 ARG A O 1
ATOM 2478 N N . GLU A 1 324 ? -7.365 5.573 22.960 1.00 96.44 324 GLU A N 1
ATOM 2479 C CA . GLU A 1 324 ? -7.102 7.006 23.111 1.00 96.44 324 GLU A CA 1
ATOM 2480 C C . GLU A 1 324 ? -6.111 7.519 22.057 1.00 96.44 324 GLU A C 1
ATOM 2482 O O . GLU A 1 324 ? -6.293 8.609 21.514 1.00 96.44 324 GLU A O 1
ATOM 2487 N N . ALA A 1 325 ? -5.108 6.716 21.682 1.00 94.81 325 ALA A N 1
ATOM 2488 C CA . ALA A 1 325 ? -4.225 7.067 20.571 1.00 94.81 325 ALA A CA 1
ATOM 2489 C C . ALA A 1 325 ? -5.004 7.154 19.247 1.00 94.81 325 ALA A C 1
ATOM 2491 O O . ALA A 1 325 ? -4.837 8.118 18.498 1.00 94.81 325 ALA A O 1
ATOM 2492 N N . TRP A 1 326 ? -5.926 6.217 18.992 1.00 95.62 326 TRP A N 1
ATOM 2493 C CA . TRP A 1 326 ? -6.845 6.302 17.851 1.00 95.62 326 TRP A CA 1
ATOM 2494 C C . TRP A 1 326 ? -7.720 7.556 17.893 1.00 95.62 326 TRP A C 1
ATOM 2496 O O . TRP A 1 326 ? -7.820 8.248 16.880 1.00 95.62 326 TRP A O 1
ATOM 2506 N N . ARG A 1 327 ? -8.283 7.917 19.056 1.00 96.44 327 ARG A N 1
ATOM 2507 C CA . ARG A 1 327 ? -9.049 9.166 19.225 1.00 96.44 327 ARG A CA 1
ATOM 2508 C C . ARG A 1 327 ? -8.213 10.384 18.835 1.00 96.44 327 ARG A C 1
ATOM 2510 O O . ARG A 1 327 ? -8.673 11.214 18.051 1.00 96.44 327 ARG A O 1
ATOM 2517 N N . LYS A 1 328 ? -6.977 10.476 19.332 1.00 94.25 328 LYS A N 1
ATOM 2518 C CA . LYS A 1 328 ? -6.046 11.562 18.997 1.00 94.25 328 LYS A CA 1
ATOM 2519 C C . LYS A 1 328 ? -5.747 11.611 17.496 1.00 94.25 328 LYS A C 1
ATOM 2521 O O . LYS A 1 328 ? -5.812 12.688 16.910 1.00 94.25 328 LYS A O 1
ATOM 2526 N N . ASN A 1 329 ? -5.477 10.468 16.866 1.00 92.62 329 ASN A N 1
ATOM 2527 C CA . ASN A 1 329 ? -5.195 10.389 15.429 1.00 92.62 329 ASN A CA 1
ATOM 2528 C C . ASN A 1 329 ? -6.403 10.782 14.569 1.00 92.62 329 ASN A C 1
ATOM 2530 O O . ASN A 1 329 ? -6.243 11.487 13.572 1.00 92.62 329 ASN A O 1
ATOM 2534 N N . ILE A 1 330 ? -7.616 10.392 14.972 1.00 94.56 330 ILE A N 1
ATOM 2535 C CA . ILE A 1 330 ? -8.862 10.803 14.316 1.00 94.56 330 ILE A CA 1
ATOM 2536 C C . ILE A 1 330 ? -9.028 12.323 14.410 1.00 94.56 330 ILE A C 1
ATOM 2538 O O . ILE A 1 330 ? -9.210 12.975 13.384 1.00 94.56 330 ILE A O 1
ATOM 2542 N N . LEU A 1 331 ? -8.896 12.904 15.608 1.00 94.25 331 LEU A N 1
ATOM 2543 C CA . LEU A 1 331 ? -9.011 14.354 15.809 1.00 94.25 331 LEU A CA 1
ATOM 2544 C C . LEU A 1 331 ? -7.970 15.130 14.993 1.00 94.25 331 LEU A C 1
ATOM 2546 O O . LEU A 1 331 ? -8.315 16.090 14.310 1.00 94.25 331 LEU A O 1
ATOM 2550 N N . GLN A 1 332 ? -6.719 14.669 14.981 1.00 90.88 332 GLN A N 1
ATOM 2551 C CA . GLN A 1 332 ? -5.668 15.260 14.153 1.00 90.88 332 GLN A CA 1
ATOM 2552 C C . GLN A 1 332 ? -5.953 15.132 12.656 1.00 90.88 332 GLN A C 1
ATOM 2554 O O . GLN A 1 332 ? -5.616 16.029 11.888 1.00 90.88 332 GLN A O 1
ATOM 2559 N N . THR A 1 333 ? -6.555 14.022 12.224 1.00 90.38 333 THR A N 1
ATOM 2560 C CA . THR A 1 333 ? -6.973 13.845 10.829 1.00 90.38 333 THR A CA 1
ATOM 2561 C C . THR A 1 333 ? -8.083 14.837 10.480 1.00 90.38 333 THR A C 1
ATOM 2563 O O . THR A 1 333 ? -8.025 15.446 9.417 1.00 90.38 333 THR A O 1
ATOM 2566 N N . MET A 1 334 ? -9.035 15.079 11.389 1.00 92.31 334 MET A N 1
ATOM 2567 C CA . MET A 1 334 ? -10.076 16.100 11.214 1.00 92.31 334 MET A CA 1
ATOM 2568 C C . MET A 1 334 ? -9.502 17.520 11.165 1.00 92.31 334 MET A C 1
ATOM 2570 O O . MET A 1 334 ? -9.970 18.341 10.379 1.00 92.31 334 MET A O 1
ATOM 2574 N N . ASP A 1 335 ? -8.494 17.828 11.984 1.00 91.19 335 ASP A N 1
ATOM 2575 C CA . ASP A 1 335 ? -7.872 19.160 12.033 1.00 91.19 335 ASP A CA 1
ATOM 2576 C C . ASP A 1 335 ? -7.151 19.542 10.722 1.00 91.19 335 ASP A C 1
ATOM 2578 O O . ASP A 1 335 ? -6.785 20.701 10.521 1.00 91.19 335 ASP A O 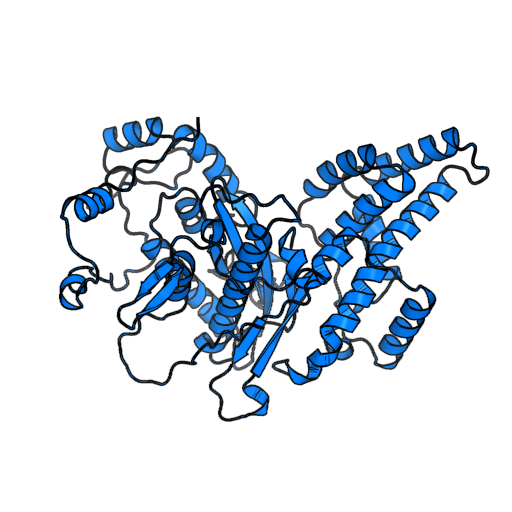1
ATOM 2582 N N . ARG A 1 336 ? -6.967 18.599 9.790 1.00 85.50 336 ARG A N 1
ATOM 2583 C CA . ARG A 1 336 ? -6.343 18.854 8.488 1.00 85.50 336 ARG A CA 1
ATOM 2584 C C . ARG A 1 336 ? -7.356 19.357 7.462 1.00 85.50 336 ARG A C 1
ATOM 2586 O O . ARG A 1 336 ? -8.472 18.862 7.356 1.00 85.50 336 ARG A O 1
ATOM 2593 N N . GLN A 1 337 ? -6.910 20.318 6.649 1.00 71.31 337 GLN A N 1
ATOM 2594 C CA . GLN A 1 337 ? -7.552 20.726 5.389 1.00 71.31 337 GLN A CA 1
ATOM 2595 C C . GLN A 1 337 ? -9.070 20.998 5.475 1.00 71.31 337 GLN A C 1
ATOM 2597 O O . GLN A 1 337 ? -9.819 20.679 4.558 1.00 71.31 337 GLN A O 1
ATOM 2602 N N . GLY A 1 338 ? -9.537 21.605 6.570 1.00 83.44 338 GLY A N 1
ATOM 2603 C CA . GLY A 1 338 ? -10.931 22.048 6.703 1.00 83.44 338 GLY A CA 1
ATOM 2604 C C . GLY A 1 338 ? -11.953 20.946 7.005 1.00 83.44 338 GLY A C 1
ATOM 2605 O O . GLY A 1 338 ? -13.106 21.281 7.262 1.00 83.44 338 GLY A O 1
ATOM 2606 N N . VAL A 1 339 ? -11.541 19.672 7.081 1.00 89.81 339 VAL A N 1
ATOM 2607 C CA . VAL A 1 339 ? -12.440 18.531 7.344 1.00 89.81 339 VAL A CA 1
ATOM 2608 C C . VAL A 1 339 ? -13.225 18.727 8.647 1.00 89.81 339 VAL A C 1
ATOM 2610 O O . VAL A 1 339 ? -14.430 18.486 8.701 1.00 89.81 339 VAL A O 1
ATOM 2613 N N . LYS A 1 340 ? -12.575 19.241 9.696 1.00 94.00 340 LYS A N 1
ATOM 2614 C CA . LYS A 1 340 ? -13.222 19.584 10.969 1.00 94.00 340 LYS A CA 1
ATOM 2615 C C . LYS A 1 340 ? -14.332 20.617 10.829 1.00 94.00 340 LYS A C 1
ATOM 2617 O O . LYS A 1 340 ? -15.374 20.444 11.449 1.00 94.00 340 LYS A O 1
ATOM 2622 N N . ALA A 1 341 ? -14.114 21.676 10.050 1.00 93.62 341 ALA A N 1
ATOM 2623 C CA . ALA A 1 341 ? -15.109 22.731 9.884 1.00 93.62 341 ALA A CA 1
ATOM 2624 C C . ALA A 1 341 ? -16.364 22.193 9.184 1.00 93.62 341 ALA A C 1
ATOM 2626 O O . ALA A 1 341 ? -17.475 22.519 9.598 1.00 93.62 341 ALA A O 1
ATOM 2627 N N . ASP A 1 342 ? -16.193 21.315 8.190 1.00 92.12 342 ASP A N 1
ATOM 2628 C CA . ASP A 1 342 ? -17.319 20.641 7.543 1.00 92.12 342 ASP A CA 1
ATOM 2629 C C . ASP A 1 342 ? -18.064 19.743 8.535 1.00 92.12 342 ASP A C 1
ATOM 2631 O O . ASP A 1 342 ? -19.277 19.863 8.686 1.00 92.12 342 ASP A O 1
ATOM 2635 N N . ILE A 1 343 ? -17.346 18.865 9.249 1.00 94.38 343 ILE A N 1
ATOM 2636 C CA . ILE A 1 343 ? -17.957 17.956 10.230 1.00 94.38 343 ILE A CA 1
ATOM 2637 C C . ILE A 1 343 ? -18.718 18.750 11.298 1.00 94.38 343 ILE A C 1
ATOM 2639 O O . ILE A 1 343 ? -19.842 18.384 11.636 1.00 94.38 343 ILE A O 1
ATOM 2643 N N . ASP A 1 344 ? -18.157 19.856 11.790 1.00 95.88 344 ASP A N 1
ATOM 2644 C CA . ASP A 1 344 ? -18.809 20.721 12.778 1.00 95.88 344 ASP A CA 1
ATOM 2645 C C . ASP A 1 344 ? -20.076 21.381 12.206 1.00 95.88 344 ASP A C 1
ATOM 2647 O O . ASP A 1 344 ? -21.122 21.378 12.863 1.00 95.88 344 ASP A O 1
ATOM 2651 N N . ALA A 1 345 ? -20.032 21.867 10.961 1.00 95.38 345 ALA A N 1
ATOM 2652 C CA . ALA A 1 345 ? -21.202 22.413 10.273 1.00 95.38 345 ALA A CA 1
ATOM 2653 C C . ALA A 1 345 ? -22.307 21.358 10.082 1.00 95.38 345 ALA A C 1
ATOM 2655 O O . ALA A 1 345 ? -23.492 21.637 10.288 1.00 95.38 345 ALA A O 1
ATOM 2656 N N . HIS A 1 346 ? -21.933 20.124 9.752 1.00 95.38 346 HIS A N 1
ATOM 2657 C CA . HIS A 1 346 ? -22.870 19.017 9.593 1.00 95.38 346 HIS A CA 1
ATOM 2658 C C . HIS A 1 346 ? -23.455 18.540 10.926 1.00 95.38 346 HIS A C 1
ATOM 2660 O O . HIS A 1 346 ? -24.663 18.309 11.011 1.00 95.38 346 HIS A O 1
ATOM 2666 N N . CYS A 1 347 ? -22.649 18.500 11.991 1.00 96.88 347 CYS A N 1
ATOM 2667 C CA . CYS A 1 347 ? -23.133 18.266 13.352 1.00 96.88 347 CYS A CA 1
ATOM 2668 C C . CYS A 1 347 ? -24.170 19.321 13.757 1.00 96.88 347 CYS A C 1
ATOM 2670 O O . CYS A 1 347 ? -25.212 18.979 14.319 1.00 96.88 347 CYS A O 1
ATOM 2672 N N . ALA A 1 348 ? -23.919 20.597 13.443 1.00 97.31 348 ALA A N 1
ATOM 2673 C CA . ALA A 1 348 ? -24.849 21.689 13.720 1.00 97.31 348 ALA A CA 1
ATOM 2674 C C . ALA A 1 348 ? -26.149 21.576 12.919 1.00 97.31 348 ALA A C 1
ATOM 2676 O O . ALA A 1 348 ? -27.236 21.725 13.484 1.00 97.31 348 ALA A O 1
ATOM 2677 N N . SER A 1 349 ? -26.051 21.252 11.628 1.00 96.44 349 SER A N 1
ATOM 2678 C CA . SER A 1 349 ? -27.213 21.032 10.765 1.00 96.44 349 SER A CA 1
ATOM 2679 C C . SER A 1 349 ? -28.087 19.876 11.265 1.00 96.44 349 SER A C 1
ATOM 2681 O O . SER A 1 349 ? -29.294 20.052 11.457 1.00 96.44 349 SER A O 1
ATOM 2683 N N . LYS A 1 350 ? -27.482 18.721 11.579 1.00 96.94 350 LYS A N 1
ATOM 2684 C CA . LYS A 1 350 ? -28.190 17.554 12.125 1.00 96.94 350 LYS A CA 1
ATOM 2685 C C . LYS A 1 350 ? -28.824 17.855 13.481 1.00 96.94 350 LYS A C 1
ATOM 2687 O O . LYS A 1 350 ? -30.007 17.596 13.661 1.00 96.94 350 LYS A O 1
ATOM 2692 N N . ALA A 1 351 ? -28.094 18.480 14.408 1.00 97.75 351 ALA A N 1
ATOM 2693 C CA . ALA A 1 351 ? -28.640 18.836 15.719 1.00 97.75 351 ALA A CA 1
ATOM 2694 C C . ALA A 1 351 ? -29.845 19.783 15.626 1.00 97.75 351 ALA A C 1
ATOM 2696 O O . ALA A 1 351 ? -30.807 19.630 16.381 1.00 97.75 351 ALA A O 1
ATOM 2697 N N . LYS A 1 352 ? -29.812 20.738 14.684 1.00 97.56 352 LYS A N 1
ATOM 2698 C CA . LYS A 1 352 ? -30.939 21.635 14.400 1.00 97.56 352 LYS A CA 1
ATOM 2699 C C . LYS A 1 352 ? -32.130 20.876 13.809 1.00 97.56 352 LYS A C 1
ATOM 2701 O O . LYS A 1 352 ? -33.253 21.094 14.258 1.00 97.56 352 LYS A O 1
ATOM 2706 N N . LYS A 1 353 ? -31.893 19.993 12.830 1.00 97.00 353 LYS A N 1
ATOM 2707 C CA . LYS A 1 353 ? -32.924 19.151 12.197 1.00 97.00 353 LYS A CA 1
ATOM 2708 C C . LYS A 1 353 ? -33.616 18.243 13.219 1.00 97.00 353 LYS A C 1
ATOM 2710 O O . LYS A 1 353 ? -34.842 18.190 13.253 1.00 97.00 353 LYS A O 1
ATOM 2715 N N . ASP A 1 354 ? -32.829 17.617 14.088 1.00 97.19 354 ASP A N 1
ATOM 2716 C CA . ASP A 1 354 ? -33.283 16.611 15.053 1.00 97.19 354 ASP A CA 1
ATOM 2717 C C . ASP A 1 354 ? -33.731 17.238 16.395 1.00 97.19 354 ASP A C 1
ATOM 2719 O O . ASP A 1 354 ? -34.167 16.531 17.301 1.00 97.19 354 ASP A O 1
ATOM 2723 N N . LYS A 1 355 ? -33.649 18.573 16.537 1.00 97.31 355 LYS A N 1
ATOM 2724 C CA . LYS A 1 355 ? -34.026 19.346 17.741 1.00 97.31 355 LYS A CA 1
ATOM 2725 C C . LYS A 1 355 ? -33.373 18.822 19.035 1.00 97.31 355 LYS A C 1
ATOM 2727 O O . LYS A 1 355 ? -34.006 18.766 20.092 1.00 97.31 355 LYS A O 1
ATOM 2732 N N . LEU A 1 356 ? -32.094 18.443 18.969 1.00 96.62 356 LEU A N 1
ATOM 2733 C CA . LEU A 1 356 ? -31.374 17.829 20.092 1.00 96.62 356 LEU A CA 1
ATOM 2734 C C . LEU A 1 356 ? -31.029 18.849 21.189 1.00 96.62 356 LEU A C 1
ATOM 2736 O O . LEU A 1 356 ? -30.353 19.845 20.935 1.00 96.62 356 LEU A O 1
ATOM 2740 N N . ARG A 1 357 ? -31.405 18.555 22.444 1.00 92.62 357 ARG A N 1
ATOM 2741 C CA . ARG A 1 357 ? -31.098 19.406 23.618 1.00 92.62 357 ARG A CA 1
ATOM 2742 C C . ARG A 1 357 ? -29.598 19.571 23.881 1.00 92.62 357 ARG A C 1
ATOM 2744 O O . ARG A 1 357 ? -29.178 20.633 24.317 1.00 92.62 357 ARG A O 1
ATOM 2751 N N . GLY A 1 358 ? -28.796 18.544 23.592 1.00 92.06 358 GLY A N 1
ATOM 2752 C CA . GLY A 1 358 ? -27.331 18.589 23.714 1.00 92.06 358 GLY A CA 1
ATOM 2753 C C . GLY A 1 358 ? -26.630 19.360 22.588 1.00 92.06 358 GLY A C 1
ATOM 2754 O O . GLY A 1 358 ? -25.400 19.412 22.547 1.00 92.06 358 GLY A O 1
ATOM 2755 N N . GLY A 1 359 ? -27.399 19.929 21.653 1.00 96.69 359 GLY A N 1
ATOM 2756 C CA . GLY A 1 359 ? -26.882 20.671 20.514 1.00 96.69 359 GLY A CA 1
ATOM 2757 C C . GLY A 1 359 ? -25.952 19.843 19.626 1.00 96.69 359 GLY A C 1
ATOM 2758 O O . GLY A 1 359 ? -25.975 18.612 19.603 1.00 96.69 359 GLY A O 1
ATOM 2759 N N . TRP A 1 360 ? -25.110 20.543 18.874 1.00 97.19 360 TRP A N 1
ATOM 2760 C CA . TRP A 1 360 ? -24.177 19.938 17.921 1.00 97.19 360 TRP A CA 1
ATOM 2761 C C . TRP A 1 360 ? -23.030 19.167 18.592 1.00 97.19 360 TRP A C 1
ATOM 2763 O O . TRP A 1 360 ? -22.464 18.264 17.981 1.00 97.19 360 TRP A O 1
ATOM 2773 N N . GLN A 1 361 ? -22.714 19.467 19.857 1.00 97.12 361 GLN A N 1
ATOM 2774 C CA . GLN A 1 361 ? -21.678 18.763 20.621 1.00 97.12 361 GLN A CA 1
ATOM 2775 C C . GLN A 1 361 ? -22.052 17.301 20.886 1.00 97.12 361 GLN A C 1
ATOM 2777 O O . GLN A 1 361 ? -21.191 16.426 20.793 1.00 97.12 361 GLN A O 1
ATOM 2782 N N . GLN A 1 362 ? -23.333 17.023 21.153 1.00 97.44 362 GLN A N 1
ATOM 2783 C CA . GLN A 1 362 ? -23.825 15.653 21.310 1.00 97.44 362 GLN A CA 1
ATOM 2784 C C . GLN A 1 362 ? -23.656 14.849 20.013 1.00 97.44 362 GLN A C 1
ATOM 2786 O O . GLN A 1 362 ? -23.164 13.724 20.054 1.00 97.44 362 GLN A O 1
ATOM 2791 N N . VAL A 1 363 ? -23.988 15.448 18.864 1.00 97.75 363 VAL A N 1
ATOM 2792 C CA . VAL A 1 363 ? -23.807 14.823 17.541 1.00 97.75 363 VAL A CA 1
ATOM 2793 C C . VAL A 1 363 ? -22.326 14.584 17.244 1.00 97.75 363 VAL A C 1
ATOM 2795 O O . VAL A 1 363 ? -21.952 13.519 16.765 1.00 97.75 363 VAL A O 1
ATOM 2798 N N . LYS A 1 364 ? -21.453 15.539 17.584 1.00 97.44 364 LYS A N 1
ATOM 2799 C CA . LYS A 1 364 ? -20.003 15.384 17.415 1.00 97.44 364 LYS A CA 1
ATOM 2800 C C . LYS A 1 364 ? -19.430 14.263 18.282 1.00 97.44 364 LYS A C 1
ATOM 2802 O O . LYS A 1 364 ? -18.550 13.533 17.834 1.00 97.44 364 LYS A O 1
ATOM 2807 N N . LYS A 1 365 ? -19.930 14.107 19.511 1.00 97.62 365 LYS A N 1
ATOM 2808 C CA . LYS A 1 365 ? -19.567 12.984 20.383 1.00 97.62 365 LYS A CA 1
ATOM 2809 C C . LYS A 1 365 ? -19.996 11.651 19.766 1.00 97.62 365 LYS A C 1
ATOM 2811 O O . LYS A 1 365 ? -19.179 10.742 19.695 1.00 97.62 365 LYS A O 1
ATOM 2816 N N . GLU A 1 366 ? -21.234 11.553 19.281 1.00 97.81 366 GLU A N 1
ATOM 2817 C CA . GLU A 1 366 ? -21.738 10.365 18.577 1.00 97.81 366 GLU A CA 1
ATOM 2818 C C . GLU A 1 366 ? -20.884 10.027 17.346 1.00 97.81 366 GLU A C 1
ATOM 2820 O O . GLU A 1 366 ? -20.493 8.877 17.160 1.00 97.81 366 GLU A O 1
ATOM 2825 N N . PHE A 1 367 ? -20.521 11.037 16.554 1.00 97.88 367 PHE A N 1
ATOM 2826 C CA . PHE A 1 367 ? -19.633 10.895 15.403 1.00 97.88 367 PHE A CA 1
ATOM 2827 C C . PHE A 1 367 ? -18.257 10.332 15.782 1.00 97.88 367 PHE A C 1
ATOM 2829 O O . PHE A 1 367 ? -17.781 9.386 15.154 1.00 97.88 367 PHE A O 1
ATOM 2836 N N . LEU A 1 368 ? -17.622 10.870 16.826 1.00 98.12 368 LEU A N 1
ATOM 2837 C CA . LEU A 1 368 ? -16.321 10.374 17.281 1.00 98.12 368 LEU A CA 1
ATOM 2838 C C . LEU A 1 368 ? -16.402 8.941 17.815 1.00 98.12 368 LEU A C 1
ATOM 2840 O O . LEU A 1 368 ? -15.513 8.143 17.530 1.00 98.12 368 LEU A O 1
ATOM 2844 N N . GLU A 1 369 ? -17.464 8.590 18.541 1.00 98.25 369 GLU A N 1
ATOM 2845 C CA . GLU A 1 369 ? -17.669 7.214 19.005 1.00 98.25 369 GLU A CA 1
ATOM 2846 C C . GLU A 1 369 ? -17.943 6.249 17.842 1.00 98.25 369 GLU A C 1
ATOM 2848 O O . GLU A 1 369 ? -17.441 5.127 17.848 1.00 98.25 369 GLU A O 1
ATOM 2853 N N . ALA A 1 370 ? -18.654 6.687 16.799 1.00 97.94 370 ALA A N 1
ATOM 2854 C CA . ALA A 1 370 ? -18.829 5.906 15.577 1.00 97.94 370 ALA A CA 1
ATOM 2855 C C . ALA A 1 370 ? -17.497 5.656 14.846 1.00 97.94 370 ALA A C 1
ATOM 2857 O O . ALA A 1 370 ? -17.256 4.539 14.387 1.00 97.94 370 ALA A O 1
ATOM 2858 N N . ALA A 1 371 ? -16.620 6.662 14.769 1.00 97.62 371 ALA A N 1
ATOM 2859 C CA . ALA A 1 371 ? -15.289 6.512 14.182 1.00 97.62 371 ALA A CA 1
ATOM 2860 C C . ALA A 1 371 ? -14.412 5.562 15.019 1.00 97.62 371 ALA A C 1
ATOM 2862 O O . ALA A 1 371 ? -13.762 4.667 14.474 1.00 97.62 371 ALA A O 1
ATOM 2863 N N . LEU A 1 372 ? -14.437 5.707 16.348 1.00 98.12 372 LEU A N 1
ATOM 2864 C CA . LEU A 1 372 ? -13.702 4.833 17.263 1.00 98.12 372 LEU A CA 1
ATOM 2865 C C . LEU A 1 372 ? -14.170 3.380 17.184 1.00 98.12 372 LEU A C 1
ATOM 2867 O O . LEU A 1 372 ? -13.324 2.490 17.125 1.00 98.12 372 LEU A O 1
ATOM 2871 N N . ALA A 1 373 ? -15.478 3.137 17.070 1.00 98.25 373 ALA A N 1
ATOM 2872 C CA . ALA A 1 373 ? -16.017 1.788 16.919 1.00 98.25 373 ALA A CA 1
ATOM 2873 C C . ALA A 1 373 ? -15.409 1.049 15.711 1.00 98.25 373 ALA A C 1
ATOM 2875 O O . ALA A 1 373 ? -15.136 -0.146 15.792 1.00 98.25 373 ALA A O 1
ATOM 2876 N N . PHE A 1 374 ? -15.118 1.747 14.605 1.00 98.06 374 PHE A N 1
ATOM 2877 C CA . PHE A 1 374 ? -14.408 1.139 13.475 1.00 98.06 374 PHE A CA 1
ATOM 2878 C C . PHE A 1 374 ? -12.940 0.821 13.805 1.00 98.06 374 PHE A C 1
ATOM 2880 O O . PHE A 1 374 ? -12.440 -0.241 13.435 1.00 98.06 374 PHE A O 1
ATOM 2887 N N . THR A 1 375 ? -12.241 1.695 14.537 1.00 97.50 375 THR A N 1
ATOM 2888 C CA . THR A 1 375 ? -10.871 1.396 14.995 1.00 97.50 375 THR A CA 1
ATOM 2889 C C . THR A 1 375 ? -10.827 0.224 15.979 1.00 97.50 375 THR A C 1
ATOM 2891 O O . THR A 1 375 ? -9.871 -0.548 15.960 1.00 97.50 375 THR A O 1
ATOM 2894 N N . ASP A 1 376 ? -11.883 0.014 16.769 1.00 98.50 376 ASP A N 1
ATOM 2895 C CA . ASP A 1 376 ? -12.011 -1.145 17.658 1.00 98.50 376 ASP A CA 1
ATOM 2896 C C . ASP A 1 376 ? -12.145 -2.458 16.866 1.00 98.50 376 ASP A C 1
ATOM 2898 O O . ASP A 1 376 ? -11.536 -3.465 17.236 1.00 98.50 376 ASP A O 1
ATOM 2902 N N . VAL A 1 377 ? -12.824 -2.438 15.711 1.00 98.44 377 VAL A N 1
ATOM 2903 C CA . VAL A 1 377 ? -12.841 -3.570 14.763 1.00 98.44 377 VAL A CA 1
ATOM 2904 C C . VAL A 1 377 ? -11.435 -3.866 14.230 1.00 98.44 377 VAL A C 1
ATOM 2906 O O . VAL A 1 377 ? -11.033 -5.028 14.185 1.00 98.44 377 VAL A O 1
ATOM 2909 N N . VAL A 1 378 ? -10.652 -2.839 13.877 1.00 97.38 378 VAL A N 1
ATOM 2910 C CA . VAL A 1 378 ? -9.252 -3.009 13.432 1.00 97.38 378 VAL A CA 1
ATOM 2911 C C . VAL A 1 378 ? -8.388 -3.615 14.545 1.00 97.38 378 VAL A C 1
ATOM 2913 O O . VAL A 1 378 ? -7.627 -4.547 14.282 1.00 97.38 378 VAL A O 1
ATOM 2916 N N . ARG A 1 379 ? -8.518 -3.127 15.789 1.00 97.88 379 ARG A N 1
ATOM 2917 C CA . ARG A 1 379 ? -7.793 -3.647 16.966 1.00 97.88 379 ARG A CA 1
ATOM 2918 C C . ARG A 1 379 ? -8.118 -5.122 17.212 1.00 97.88 379 ARG A C 1
ATOM 2920 O O . ARG A 1 379 ? -7.197 -5.933 17.316 1.00 97.88 379 ARG A O 1
ATOM 2927 N N . LYS A 1 380 ? -9.411 -5.476 17.242 1.00 98.25 380 LYS A N 1
ATOM 2928 C CA . LYS A 1 380 ? -9.887 -6.864 17.371 1.00 98.25 380 LYS A CA 1
ATOM 2929 C C . LYS A 1 380 ? -9.314 -7.745 16.263 1.00 98.25 380 LYS A C 1
ATOM 2931 O O . LYS A 1 380 ? -8.697 -8.768 16.554 1.00 98.25 380 LYS A O 1
ATOM 2936 N N . HIS A 1 381 ? -9.438 -7.308 15.009 1.00 98.25 381 HIS A N 1
ATOM 2937 C CA . HIS A 1 381 ? -8.947 -8.065 13.863 1.00 98.25 381 HIS A CA 1
ATOM 2938 C C . HIS A 1 381 ? -7.438 -8.303 13.928 1.00 98.25 381 HIS A C 1
ATOM 2940 O O . HIS A 1 381 ? -6.994 -9.426 13.712 1.00 98.25 381 HIS A O 1
ATOM 2946 N N . LEU A 1 382 ? -6.647 -7.278 14.273 1.00 97.44 382 LEU A N 1
ATOM 2947 C CA . LEU A 1 382 ? -5.192 -7.385 14.394 1.00 97.44 382 LEU A CA 1
ATOM 2948 C C . LEU A 1 382 ? -4.782 -8.427 15.444 1.00 97.44 382 LEU A C 1
ATOM 2950 O O . LEU A 1 382 ? -3.890 -9.233 15.176 1.00 97.44 382 LEU A O 1
ATOM 2954 N N . ILE A 1 383 ? -5.441 -8.446 16.608 1.00 98.00 383 ILE A N 1
ATOM 2955 C CA . ILE A 1 383 ? -5.175 -9.423 17.676 1.00 98.00 383 ILE A CA 1
ATOM 2956 C C . ILE A 1 383 ? -5.509 -10.846 17.209 1.00 98.00 383 ILE A C 1
ATOM 2958 O O . ILE A 1 383 ? -4.680 -11.744 17.345 1.00 98.00 383 ILE A O 1
ATOM 2962 N N . GLU A 1 384 ? -6.690 -11.058 16.625 1.00 97.38 384 GLU A N 1
ATOM 2963 C CA . GLU A 1 384 ? -7.117 -12.375 16.130 1.00 97.38 384 GLU A CA 1
ATOM 2964 C C . GLU A 1 384 ? -6.214 -12.889 15.000 1.00 97.38 384 GLU A C 1
ATOM 2966 O O . GLU A 1 384 ? -5.828 -14.057 14.968 1.00 97.38 384 GLU A O 1
ATOM 2971 N N . TYR A 1 385 ? -5.877 -12.013 14.055 1.00 97.06 385 TYR A N 1
ATOM 2972 C CA . TYR A 1 385 ? -5.061 -12.316 12.883 1.00 97.06 385 TYR A CA 1
ATOM 2973 C C . TYR A 1 385 ? -3.624 -12.713 13.248 1.00 97.06 385 TYR A C 1
ATOM 2975 O O . TYR A 1 385 ? -3.019 -13.561 12.589 1.00 97.06 385 TYR A O 1
ATOM 2983 N N . THR A 1 386 ? -3.084 -12.143 14.324 1.00 96.75 386 THR A N 1
ATOM 2984 C CA . THR A 1 386 ? -1.689 -12.344 14.746 1.00 96.75 386 THR A CA 1
ATOM 2985 C C . THR A 1 386 ? -1.543 -13.302 15.930 1.00 96.75 386 THR A C 1
ATOM 2987 O O . THR A 1 386 ? -0.449 -13.440 16.476 1.00 96.75 386 THR A O 1
ATOM 2990 N N . ALA A 1 387 ? -2.601 -14.036 16.293 1.00 96.12 387 ALA A N 1
ATOM 2991 C CA . ALA A 1 387 ? -2.584 -14.982 17.411 1.00 96.12 387 ALA A CA 1
ATOM 2992 C C . ALA A 1 387 ? -1.443 -16.021 17.320 1.00 96.12 387 ALA A C 1
ATOM 2994 O O . ALA A 1 387 ? -0.849 -16.377 18.333 1.00 96.12 387 ALA A O 1
ATOM 2995 N N . ASN A 1 388 ? -1.075 -16.438 16.101 1.00 93.06 388 ASN A N 1
ATOM 2996 C CA . ASN A 1 388 ? -0.018 -17.427 15.841 1.00 93.06 388 ASN A CA 1
ATOM 2997 C C . ASN A 1 388 ? 1.337 -16.810 15.428 1.00 93.06 388 ASN A C 1
ATOM 2999 O O . ASN A 1 388 ? 2.212 -17.514 14.924 1.00 93.06 388 ASN A O 1
ATOM 3003 N N . MET A 1 389 ? 1.531 -15.499 15.616 1.00 94.38 389 MET A N 1
ATOM 3004 C CA . MET A 1 389 ? 2.718 -14.765 15.144 1.00 94.38 389 MET A CA 1
ATOM 3005 C C . MET A 1 389 ? 4.043 -15.295 15.710 1.00 94.38 389 MET A C 1
ATOM 3007 O O . MET A 1 389 ? 5.042 -15.355 14.987 1.00 94.38 389 MET A O 1
ATOM 3011 N N . ALA A 1 390 ? 4.046 -15.743 16.968 1.00 91.81 390 ALA A N 1
ATOM 3012 C CA . ALA A 1 390 ? 5.254 -16.211 17.643 1.00 91.81 390 ALA A CA 1
ATOM 3013 C C . ALA A 1 390 ? 5.936 -17.388 16.920 1.00 91.81 390 ALA A C 1
ATOM 3015 O O . ALA A 1 390 ? 7.162 -17.444 16.881 1.00 91.81 390 ALA A O 1
ATOM 3016 N N . GLY A 1 391 ? 5.161 -18.289 16.302 1.00 87.94 391 GLY A N 1
ATOM 3017 C CA . GLY A 1 391 ? 5.698 -19.451 15.585 1.00 87.94 391 GLY A CA 1
ATOM 3018 C C . GLY A 1 391 ? 6.202 -19.152 14.170 1.00 87.94 391 GLY A C 1
ATOM 3019 O O . GLY A 1 391 ? 6.926 -19.963 13.598 1.00 87.94 391 GLY A O 1
ATOM 3020 N N . GLY A 1 392 ? 5.822 -18.008 13.590 1.00 83.38 392 GLY A N 1
ATOM 3021 C CA . GLY A 1 392 ? 6.101 -17.679 12.189 1.00 83.38 392 GLY A CA 1
ATOM 3022 C C . GLY A 1 392 ? 7.185 -16.624 11.967 1.00 83.38 392 GLY A C 1
ATOM 3023 O O . GLY A 1 392 ? 7.705 -16.523 10.862 1.00 83.38 392 GLY A O 1
ATOM 3024 N N . SER A 1 393 ? 7.536 -15.814 12.961 1.00 84.81 393 SER A N 1
ATOM 3025 C CA . SER A 1 393 ? 8.470 -14.693 12.769 1.00 84.81 393 SER A CA 1
ATOM 3026 C C . SER A 1 393 ? 9.947 -15.135 12.716 1.00 84.81 393 SER A C 1
ATOM 3028 O O . SER A 1 393 ? 10.310 -16.208 13.196 1.00 84.81 393 SER A O 1
ATOM 3030 N N . ILE A 1 394 ? 10.826 -14.303 12.128 1.00 82.94 394 ILE A N 1
ATOM 3031 C CA . ILE A 1 394 ? 12.287 -14.548 12.100 1.00 82.94 394 ILE A CA 1
ATOM 3032 C C . ILE A 1 394 ? 12.838 -14.689 13.508 1.00 82.94 394 ILE A C 1
ATOM 3034 O O . ILE A 1 394 ? 13.495 -15.686 13.818 1.00 82.94 394 ILE A O 1
ATOM 3038 N N . VAL A 1 395 ? 12.515 -13.701 14.331 1.00 85.50 395 VAL A N 1
ATOM 3039 C CA . VAL A 1 395 ? 12.663 -13.751 15.777 1.00 85.50 395 VAL A CA 1
ATOM 3040 C C . VAL A 1 395 ? 11.288 -14.124 16.318 1.00 85.50 395 VAL A C 1
ATOM 3042 O O . VAL A 1 395 ? 10.343 -13.392 16.012 1.00 85.50 395 VAL A O 1
ATOM 3045 N N . PRO A 1 396 ? 11.129 -15.232 17.064 1.00 87.44 396 PRO A N 1
ATOM 3046 C CA . PRO A 1 396 ? 9.866 -15.555 17.717 1.00 87.44 396 PRO A CA 1
ATOM 3047 C C . PRO A 1 396 ? 9.407 -14.349 18.536 1.00 87.44 396 PRO A C 1
ATOM 3049 O O . PRO A 1 396 ? 10.096 -13.907 19.453 1.00 87.44 396 PRO A O 1
ATOM 3052 N N . THR A 1 397 ? 8.313 -13.723 18.120 1.00 92.69 397 THR A N 1
ATOM 3053 C CA . THR A 1 397 ? 7.852 -12.458 18.695 1.00 92.69 397 THR A CA 1
ATOM 3054 C C . THR A 1 397 ? 6.333 -12.466 18.706 1.00 92.69 397 THR A C 1
ATOM 3056 O O . THR A 1 397 ? 5.708 -12.694 17.670 1.00 92.69 397 THR A O 1
ATOM 3059 N N . THR A 1 398 ? 5.737 -12.259 19.879 1.00 95.81 398 THR A N 1
ATOM 3060 C CA . THR A 1 398 ? 4.287 -12.065 20.011 1.00 95.81 398 THR A CA 1
ATOM 3061 C C . THR A 1 398 ? 3.894 -10.676 19.503 1.00 95.81 398 THR A C 1
ATOM 3063 O O . THR A 1 398 ? 4.732 -9.775 19.414 1.00 95.81 398 THR A O 1
ATOM 3066 N N . LEU A 1 399 ? 2.605 -10.454 19.219 1.00 96.00 399 LEU A N 1
ATOM 3067 C CA . LEU A 1 399 ? 2.116 -9.104 18.912 1.00 96.00 399 LEU A CA 1
ATOM 3068 C C . LEU A 1 399 ? 2.488 -8.111 20.029 1.00 96.00 399 LEU A C 1
ATOM 3070 O O . LEU A 1 399 ? 2.923 -7.000 19.737 1.00 96.00 399 LEU A O 1
ATOM 3074 N N . ALA A 1 400 ? 2.369 -8.528 21.296 1.00 96.50 400 ALA A N 1
ATOM 3075 C CA . ALA A 1 400 ? 2.660 -7.686 22.454 1.00 96.50 400 ALA A CA 1
ATOM 3076 C C . ALA A 1 400 ? 4.122 -7.212 22.450 1.00 96.50 400 ALA A C 1
ATOM 3078 O O . ALA A 1 400 ? 4.401 -6.015 22.513 1.00 96.50 400 ALA A O 1
ATOM 3079 N N . GLN A 1 401 ? 5.053 -8.151 22.254 1.00 96.19 401 GLN A N 1
ATOM 3080 C CA . GLN A 1 401 ? 6.484 -7.868 22.163 1.00 96.19 401 GLN A CA 1
ATOM 3081 C C . GLN A 1 401 ? 6.818 -6.959 20.975 1.00 96.19 401 GLN A C 1
ATOM 3083 O O . GLN A 1 401 ? 7.591 -6.013 21.129 1.00 96.19 401 GLN A O 1
ATOM 3088 N N . HIS A 1 402 ? 6.218 -7.199 19.802 1.00 94.06 402 HIS A N 1
ATOM 3089 C CA . HIS A 1 402 ? 6.455 -6.365 18.623 1.00 94.06 402 HIS A CA 1
ATOM 3090 C C . HIS A 1 402 ? 5.997 -4.918 18.841 1.00 94.06 402 HIS A C 1
ATOM 3092 O O . HIS A 1 402 ? 6.721 -3.977 18.515 1.00 94.06 402 HIS A O 1
ATOM 3098 N N . LEU A 1 403 ? 4.810 -4.741 19.425 1.00 94.44 403 LEU A N 1
ATOM 3099 C CA . LEU A 1 403 ? 4.249 -3.424 19.720 1.00 94.44 403 LEU A CA 1
ATOM 3100 C C . LEU A 1 403 ? 4.825 -2.799 20.998 1.00 94.44 403 LEU A C 1
ATOM 3102 O O . LEU A 1 403 ? 4.481 -1.665 21.316 1.00 94.44 403 LEU A O 1
ATOM 3106 N N . ARG A 1 404 ? 5.730 -3.498 21.700 1.00 95.69 404 ARG A N 1
ATOM 3107 C CA . ARG A 1 404 ? 6.340 -3.072 22.970 1.00 95.69 404 ARG A CA 1
ATOM 3108 C C . ARG A 1 404 ? 5.302 -2.773 24.059 1.00 95.69 404 ARG A C 1
ATOM 3110 O O . ARG A 1 404 ? 5.468 -1.827 24.824 1.00 95.69 404 ARG A O 1
ATOM 3117 N N . VAL A 1 405 ? 4.247 -3.582 24.123 1.00 96.56 405 VAL A N 1
ATOM 3118 C CA . VAL A 1 405 ? 3.235 -3.547 25.189 1.00 96.56 405 VAL A CA 1
ATOM 3119 C C . VAL A 1 405 ? 3.415 -4.749 26.112 1.00 96.56 405 VAL A C 1
ATOM 3121 O O . VAL A 1 405 ? 3.857 -5.817 25.685 1.00 96.56 405 VAL A O 1
ATOM 3124 N N . SER A 1 406 ? 3.098 -4.580 27.394 1.00 96.88 406 SER A N 1
ATOM 3125 C CA . SER A 1 406 ? 3.183 -5.685 28.361 1.00 96.88 406 SER A CA 1
ATOM 3126 C C . SER A 1 406 ? 2.078 -6.724 28.129 1.00 96.88 406 SER A C 1
ATOM 3128 O O . SER A 1 406 ? 1.009 -6.392 27.620 1.00 96.88 406 SER A O 1
ATOM 3130 N N . GLU A 1 407 ? 2.282 -7.973 28.558 1.00 96.25 407 GLU A N 1
ATOM 3131 C CA . GLU A 1 407 ? 1.225 -8.998 28.490 1.00 96.25 407 GLU A CA 1
ATOM 3132 C C . GLU A 1 407 ? -0.006 -8.606 29.329 1.00 96.25 407 GLU A C 1
ATOM 3134 O O . GLU A 1 407 ? -1.138 -8.819 28.908 1.00 96.25 407 GLU A O 1
ATOM 3139 N N . ALA A 1 408 ? 0.191 -7.934 30.471 1.00 97.44 408 ALA A N 1
ATOM 3140 C CA . ALA A 1 408 ? -0.909 -7.391 31.270 1.00 97.44 408 ALA A CA 1
ATOM 3141 C C . ALA A 1 408 ? -1.710 -6.322 30.506 1.00 97.44 408 ALA A C 1
ATOM 3143 O O . ALA A 1 408 ? -2.935 -6.289 30.571 1.00 97.44 408 ALA A O 1
ATOM 3144 N N . GLU A 1 409 ? -1.029 -5.453 29.758 1.00 97.00 409 GLU A N 1
ATOM 3145 C CA . GLU A 1 409 ? -1.679 -4.462 28.900 1.00 97.00 409 GLU A CA 1
ATOM 3146 C C . GLU A 1 409 ? -2.421 -5.113 27.731 1.00 97.00 409 GLU A C 1
ATOM 3148 O O . GLU A 1 409 ? -3.555 -4.734 27.454 1.00 97.00 409 GLU A O 1
ATOM 3153 N N . MET A 1 410 ? -1.834 -6.134 27.102 1.00 97.88 410 MET A N 1
ATOM 3154 C CA . MET A 1 410 ? -2.503 -6.922 26.067 1.00 97.88 410 MET A CA 1
ATOM 3155 C C . MET A 1 410 ? -3.784 -7.584 26.598 1.00 97.88 410 MET A C 1
ATOM 3157 O O . MET A 1 410 ? -4.810 -7.559 25.919 1.00 97.88 410 MET A O 1
ATOM 3161 N N . THR A 1 411 ? -3.756 -8.139 27.813 1.00 97.88 411 THR A N 1
ATOM 3162 C CA . THR A 1 411 ? -4.946 -8.697 28.475 1.00 97.88 411 THR A CA 1
ATOM 3163 C C . THR A 1 411 ? -6.010 -7.627 28.709 1.00 97.88 411 THR A C 1
ATOM 3165 O O . THR A 1 411 ? -7.147 -7.828 28.292 1.00 97.88 411 THR A O 1
ATOM 3168 N N . ARG A 1 412 ? -5.642 -6.453 29.247 1.00 98.19 412 ARG A N 1
ATOM 3169 C CA . ARG A 1 412 ? -6.584 -5.329 29.416 1.00 98.19 412 ARG A CA 1
ATOM 3170 C C . ARG A 1 412 ? -7.224 -4.897 28.098 1.00 98.19 412 ARG A C 1
ATOM 3172 O O . ARG A 1 412 ? -8.417 -4.630 28.061 1.00 98.19 412 ARG A O 1
ATOM 3179 N N . VAL A 1 413 ? -6.453 -4.842 27.010 1.00 98.06 413 VAL A N 1
ATOM 3180 C CA . VAL A 1 413 ? -6.981 -4.503 25.677 1.00 98.06 413 VAL A CA 1
ATOM 3181 C C . VAL A 1 413 ? -7.977 -5.561 25.193 1.00 98.06 413 VAL A C 1
ATOM 3183 O O . VAL A 1 413 ? -9.006 -5.212 24.620 1.00 98.06 413 VAL A O 1
ATOM 3186 N N . LYS A 1 414 ? -7.711 -6.851 25.428 1.00 98.31 414 LYS A N 1
ATOM 3187 C CA . LYS A 1 414 ? -8.654 -7.929 25.088 1.00 98.31 414 LYS A CA 1
ATOM 3188 C C . LYS A 1 414 ? -9.942 -7.841 25.908 1.00 98.31 414 LYS A C 1
ATOM 3190 O O . LYS A 1 414 ? -11.013 -8.005 25.337 1.00 98.31 414 LYS A O 1
ATOM 3195 N N . GLU A 1 415 ? -9.846 -7.555 27.205 1.00 98.44 415 GLU A N 1
ATOM 3196 C CA . GLU A 1 415 ? -11.002 -7.338 28.087 1.00 98.44 415 GLU A CA 1
ATOM 3197 C C . GLU A 1 415 ? -11.820 -6.113 27.655 1.00 98.44 415 GLU A C 1
ATOM 3199 O O . GLU A 1 415 ? -13.043 -6.192 27.557 1.00 98.44 415 GLU A O 1
ATOM 3204 N N . GLU A 1 416 ? -11.153 -5.005 27.315 1.00 98.38 416 GLU A N 1
ATOM 3205 C CA . GLU A 1 416 ? -11.787 -3.801 26.766 1.00 98.38 416 GLU A CA 1
ATOM 3206 C C . GLU A 1 416 ? -12.553 -4.122 25.475 1.00 98.38 416 GLU A C 1
ATOM 3208 O O . GLU A 1 416 ? -13.728 -3.786 25.352 1.00 98.38 416 GLU A O 1
ATOM 3213 N N . LEU A 1 417 ? -11.918 -4.805 24.517 1.00 98.44 417 LEU A N 1
ATOM 3214 C CA . LEU A 1 417 ? -12.556 -5.179 23.252 1.00 98.44 417 LEU A CA 1
ATOM 3215 C C . LEU A 1 417 ? -13.692 -6.187 23.450 1.00 98.44 417 LEU A C 1
ATOM 3217 O O . LEU A 1 417 ? -14.686 -6.110 22.736 1.00 98.44 417 LEU A O 1
ATOM 3221 N N . ALA A 1 418 ? -13.577 -7.101 24.414 1.00 98.25 418 ALA A N 1
ATOM 3222 C CA . ALA A 1 418 ? -14.661 -8.010 24.768 1.00 98.25 418 ALA A CA 1
ATOM 3223 C C . ALA A 1 418 ? -15.870 -7.251 25.341 1.00 98.25 418 ALA A C 1
ATOM 3225 O O . ALA A 1 418 ? -17.001 -7.563 24.987 1.00 98.25 418 ALA A O 1
ATOM 3226 N N . ALA A 1 419 ? -15.640 -6.224 26.167 1.00 98.31 419 ALA A N 1
ATOM 3227 C CA . ALA A 1 419 ? -16.704 -5.379 26.712 1.00 98.31 419 ALA A CA 1
ATOM 3228 C C . ALA A 1 419 ? -17.360 -4.473 25.654 1.00 98.31 419 ALA A C 1
ATOM 3230 O O . ALA A 1 419 ? -18.546 -4.164 25.758 1.00 98.31 419 ALA A O 1
ATOM 3231 N N . LEU A 1 420 ? -16.599 -4.034 24.646 1.00 98.00 420 LEU A N 1
ATOM 3232 C CA . LEU A 1 420 ? -17.112 -3.226 23.534 1.00 98.00 420 LEU A CA 1
ATOM 3233 C C . LEU A 1 420 ? -17.848 -4.045 22.474 1.00 98.00 420 LEU A C 1
ATOM 3235 O O . LEU A 1 420 ? -18.657 -3.478 21.744 1.00 98.00 420 LEU A O 1
ATOM 3239 N N . ASP A 1 421 ? -17.524 -5.335 22.371 1.00 98.25 421 ASP A N 1
ATOM 3240 C CA . ASP A 1 421 ? -18.037 -6.275 21.374 1.00 98.25 421 ASP A CA 1
ATOM 3241 C C . ASP A 1 421 ? -18.085 -5.693 19.942 1.00 98.25 421 ASP A C 1
ATOM 3243 O O . ASP A 1 421 ? -19.149 -5.598 19.319 1.00 98.25 421 ASP A O 1
ATOM 3247 N N . PRO A 1 422 ? -16.940 -5.244 19.384 1.00 98.00 422 PRO A N 1
ATOM 3248 C CA . PRO A 1 422 ? -16.942 -4.621 18.074 1.00 98.00 422 PRO A CA 1
ATOM 3249 C C . PRO A 1 422 ? -17.317 -5.650 17.001 1.00 98.00 422 PRO A C 1
ATOM 3251 O O . PRO A 1 422 ? -16.701 -6.719 16.867 1.00 98.00 422 PRO A O 1
ATOM 3254 N N . GLN A 1 423 ? -18.332 -5.288 16.220 1.00 97.94 423 GLN A N 1
ATOM 3255 C CA . GLN A 1 423 ? -18.877 -6.090 15.131 1.00 97.94 423 GLN A CA 1
ATOM 3256 C C . GLN A 1 423 ? -18.259 -5.678 13.798 1.00 97.94 423 GLN A C 1
ATOM 3258 O O . GLN A 1 423 ? -18.130 -4.487 13.501 1.00 97.94 423 GLN A O 1
ATOM 3263 N N . TYR A 1 424 ? -17.895 -6.663 12.976 1.00 97.94 424 TYR A N 1
ATOM 3264 C CA . TYR A 1 424 ? -17.405 -6.395 11.629 1.00 97.94 424 TYR A CA 1
ATOM 3265 C C . TYR A 1 424 ? -18.516 -5.748 10.789 1.00 97.94 424 TYR A C 1
ATOM 3267 O O . TYR A 1 424 ? -19.622 -6.291 10.718 1.00 97.94 424 TYR A O 1
ATOM 3275 N N . PRO A 1 425 ? -18.246 -4.616 10.113 1.00 96.62 425 PRO A N 1
ATOM 3276 C CA . PRO A 1 425 ? -19.170 -4.075 9.126 1.00 96.62 425 PRO A CA 1
ATOM 3277 C C . PRO A 1 425 ? -19.503 -5.122 8.046 1.00 96.62 425 PRO A C 1
ATOM 3279 O O . PRO A 1 425 ? -18.619 -5.910 7.695 1.00 96.62 425 PRO A O 1
ATOM 3282 N N . PRO A 1 426 ? -20.729 -5.142 7.482 1.00 95.75 426 PRO A N 1
ATOM 3283 C CA . PRO A 1 426 ? -21.141 -6.178 6.533 1.00 95.75 426 PRO A CA 1
ATOM 3284 C C . PRO A 1 426 ? -20.211 -6.336 5.325 1.00 95.75 426 PRO A C 1
ATOM 3286 O O . PRO A 1 426 ? -19.977 -7.452 4.874 1.00 95.75 426 PRO A O 1
ATOM 3289 N N . ASP A 1 427 ? -19.662 -5.240 4.809 1.00 93.75 427 ASP A N 1
ATOM 3290 C CA . ASP A 1 427 ? -18.714 -5.233 3.694 1.00 93.75 427 ASP A CA 1
ATOM 3291 C C . ASP A 1 427 ? -17.361 -5.864 4.061 1.00 93.75 427 ASP A C 1
ATOM 3293 O O . ASP A 1 427 ? -16.857 -6.718 3.330 1.00 93.75 427 ASP A O 1
ATOM 3297 N N . ILE A 1 428 ? -16.832 -5.568 5.252 1.00 95.50 428 ILE A N 1
ATOM 3298 C CA . ILE A 1 428 ? -15.622 -6.217 5.776 1.00 95.50 428 ILE A CA 1
ATOM 3299 C C . ILE A 1 428 ? -15.879 -7.697 6.080 1.00 95.50 428 ILE A C 1
ATOM 3301 O O . ILE A 1 428 ? -15.041 -8.544 5.779 1.00 95.50 428 ILE A O 1
ATOM 3305 N N . GLN A 1 429 ? -17.050 -8.041 6.620 1.00 96.25 429 GLN A N 1
ATOM 3306 C CA . GLN A 1 429 ? -17.425 -9.432 6.870 1.00 96.25 429 GLN A CA 1
ATOM 3307 C C . GLN A 1 429 ? -17.536 -10.227 5.561 1.00 96.25 429 GLN A C 1
ATOM 3309 O O . GLN A 1 429 ? -17.057 -11.361 5.499 1.00 96.25 429 GLN A O 1
ATOM 3314 N N . ARG A 1 430 ? -18.107 -9.635 4.497 1.00 94.25 430 ARG A N 1
ATOM 3315 C CA . ARG A 1 430 ? -18.095 -10.224 3.147 1.00 94.25 430 ARG A CA 1
ATOM 3316 C C . ARG A 1 430 ? -16.663 -10.456 2.679 1.00 94.25 430 ARG A C 1
ATOM 3318 O O . ARG A 1 430 ? -16.345 -11.558 2.243 1.00 94.25 430 ARG A O 1
ATOM 3325 N N . LEU A 1 431 ? -15.788 -9.463 2.822 1.00 92.94 431 LEU A N 1
ATOM 3326 C CA . LEU A 1 431 ? -14.387 -9.571 2.420 1.00 92.94 431 LEU A CA 1
ATOM 3327 C C . LEU A 1 431 ? -13.632 -10.684 3.169 1.00 92.94 431 LEU A C 1
ATOM 3329 O O . LEU A 1 431 ? -12.896 -11.438 2.529 1.00 92.94 431 LEU A O 1
ATOM 3333 N N . ILE A 1 432 ? -13.836 -10.808 4.486 1.00 95.06 432 ILE A N 1
ATOM 3334 C CA . ILE A 1 432 ? -13.268 -11.870 5.337 1.00 95.06 432 ILE A CA 1
ATOM 3335 C C . ILE A 1 432 ? -13.763 -13.249 4.889 1.00 95.06 432 ILE A C 1
ATOM 3337 O O . ILE A 1 432 ? -12.967 -14.171 4.735 1.00 95.06 432 ILE A O 1
ATOM 3341 N N . ASN A 1 433 ? -15.073 -13.389 4.672 1.00 94.00 433 ASN A N 1
ATOM 3342 C CA . ASN A 1 433 ? -15.708 -14.675 4.375 1.00 94.00 433 ASN A CA 1
ATOM 3343 C C . ASN A 1 433 ? -15.495 -15.139 2.930 1.00 94.00 433 ASN A C 1
ATOM 3345 O O . ASN A 1 433 ? -15.784 -16.291 2.605 1.00 94.00 433 ASN A O 1
ATOM 3349 N N . ARG A 1 434 ? -15.022 -14.261 2.041 1.00 90.81 434 ARG A N 1
ATOM 3350 C CA . ARG A 1 434 ? -14.782 -14.625 0.646 1.00 90.81 434 ARG A CA 1
ATOM 3351 C C . ARG A 1 434 ? -13.655 -15.652 0.546 1.00 90.81 434 ARG A C 1
ATOM 3353 O O . ARG A 1 434 ? -12.547 -15.350 1.008 1.00 90.81 434 ARG A O 1
ATOM 3360 N N . PRO A 1 435 ? -13.875 -16.788 -0.137 1.00 90.06 435 PRO A N 1
ATOM 3361 C CA . PRO A 1 435 ? -12.850 -17.808 -0.304 1.00 90.06 435 PRO A CA 1
ATOM 3362 C C . PRO A 1 435 ? -11.598 -17.213 -0.953 1.00 90.06 435 PRO A C 1
ATOM 3364 O O . PRO A 1 435 ? -11.660 -16.232 -1.702 1.00 90.06 435 PRO A O 1
ATOM 3367 N N . HIS A 1 436 ? -10.431 -17.771 -0.638 1.00 85.88 436 HIS A N 1
ATOM 3368 C CA . HIS A 1 436 ? -9.238 -17.481 -1.425 1.00 85.88 436 HIS A CA 1
ATOM 3369 C C . HIS A 1 436 ? -9.488 -17.944 -2.860 1.00 85.88 436 HIS A C 1
ATOM 3371 O O . HIS A 1 436 ? -10.074 -19.002 -3.081 1.00 85.88 436 HIS A O 1
ATOM 3377 N N . THR A 1 437 ? -9.088 -17.135 -3.838 1.00 78.19 437 THR A N 1
ATOM 3378 C CA . THR A 1 437 ? -9.143 -17.523 -5.246 1.00 78.19 437 THR A CA 1
ATOM 3379 C C . THR A 1 437 ? -8.250 -18.745 -5.433 1.00 78.19 437 THR A C 1
ATOM 3381 O O . THR A 1 437 ? -7.026 -18.643 -5.424 1.00 78.19 437 THR A O 1
ATOM 3384 N N . GLN A 1 438 ? -8.867 -19.921 -5.550 1.00 74.50 438 GLN A N 1
ATOM 3385 C CA . GLN A 1 438 ? -8.166 -21.178 -5.832 1.00 74.50 438 GLN A CA 1
ATOM 3386 C C . GLN A 1 438 ? -7.928 -21.383 -7.336 1.00 74.50 438 GLN A C 1
ATOM 3388 O O . GLN A 1 438 ? -7.358 -22.391 -7.742 1.00 74.50 438 GLN A O 1
ATOM 3393 N N . GLY A 1 439 ? -8.356 -20.432 -8.170 1.00 82.38 439 GLY A N 1
ATOM 3394 C CA . GLY A 1 439 ? -8.321 -20.532 -9.622 1.00 82.38 439 GLY A CA 1
ATOM 3395 C C . GLY A 1 439 ? -7.499 -19.438 -10.289 1.00 82.38 439 GLY A C 1
ATOM 3396 O O . GLY A 1 439 ? -7.233 -18.385 -9.714 1.00 82.38 439 GLY A O 1
ATOM 3397 N N . HIS A 1 440 ? -7.138 -19.726 -11.532 1.00 90.44 440 HIS A N 1
ATOM 3398 C CA . HIS A 1 440 ? -6.565 -18.780 -12.473 1.00 90.44 440 HIS A CA 1
ATOM 3399 C C . HIS A 1 440 ? -7.632 -17.781 -12.946 1.00 90.44 440 HIS A C 1
ATOM 3401 O O . HIS A 1 440 ? -8.718 -18.200 -13.346 1.00 90.44 440 HIS A O 1
ATOM 3407 N N . CYS A 1 441 ? -7.319 -16.485 -12.933 1.00 92.62 441 CYS A N 1
ATOM 3408 C CA . CYS A 1 441 ? -8.158 -15.443 -13.534 1.00 92.62 441 CYS A CA 1
ATOM 3409 C C . CYS A 1 441 ? -7.467 -14.887 -14.781 1.00 92.62 441 CYS A C 1
ATOM 3411 O O . CYS A 1 441 ? -6.520 -14.110 -14.663 1.00 92.62 441 CYS A O 1
ATOM 3413 N N . GLU A 1 442 ? -7.925 -15.277 -15.971 1.00 90.88 442 GLU A N 1
ATOM 3414 C CA . GLU A 1 442 ? -7.294 -14.908 -17.247 1.00 90.88 442 GLU A CA 1
ATOM 3415 C C . GLU A 1 442 ? -7.293 -13.385 -17.473 1.00 90.88 442 GLU A C 1
ATOM 3417 O O . GLU A 1 442 ? -6.311 -12.820 -17.954 1.00 90.88 442 GLU A O 1
ATOM 3422 N N . GLU A 1 443 ? -8.336 -12.679 -17.030 1.00 88.56 443 GLU A N 1
ATOM 3423 C CA . GLU A 1 443 ? -8.458 -11.222 -17.151 1.00 88.56 443 GLU A CA 1
ATOM 3424 C C . GLU A 1 443 ? -7.440 -10.455 -16.297 1.00 88.56 443 GLU A C 1
ATOM 3426 O O . GLU A 1 443 ? -7.168 -9.278 -16.537 1.00 88.56 443 GLU A O 1
ATOM 3431 N N . VAL A 1 444 ? -6.874 -11.099 -15.278 1.00 90.00 444 VAL A N 1
ATOM 3432 C CA . VAL A 1 444 ? -5.870 -10.504 -14.390 1.00 90.00 444 VAL A CA 1
ATOM 3433 C C . VAL A 1 444 ? -4.488 -11.042 -14.702 1.00 90.00 444 VAL A C 1
ATOM 3435 O O . VAL A 1 444 ? -3.530 -10.280 -14.813 1.00 90.00 444 VAL A O 1
ATOM 3438 N N . GLU A 1 445 ? -4.379 -12.352 -14.843 1.00 90.75 445 GLU A N 1
ATOM 3439 C CA . GLU A 1 445 ? -3.115 -13.055 -14.951 1.00 90.75 445 GLU A CA 1
ATOM 3440 C C . GLU A 1 445 ? -2.660 -13.279 -16.404 1.00 90.75 445 GLU A C 1
ATOM 3442 O O . GLU A 1 445 ? -1.510 -13.666 -16.622 1.00 90.75 445 GLU A O 1
ATOM 3447 N N . GLY A 1 446 ? -3.519 -13.009 -17.390 1.00 92.00 446 GLY A N 1
ATOM 3448 C CA . GLY A 1 446 ? -3.276 -13.299 -18.805 1.00 92.00 446 GLY A CA 1
ATOM 3449 C C . GLY A 1 446 ? -3.426 -14.785 -19.128 1.00 92.00 446 GLY A C 1
ATOM 3450 O O . GLY A 1 446 ? -3.691 -15.593 -18.246 1.00 92.00 446 GLY A O 1
ATOM 3451 N N . ALA A 1 447 ? -3.242 -15.168 -20.390 1.00 93.81 447 ALA A N 1
ATOM 3452 C CA . ALA A 1 447 ? -3.440 -16.552 -20.817 1.00 93.81 447 ALA A CA 1
ATOM 3453 C C . ALA A 1 447 ? -2.507 -17.542 -20.086 1.00 93.81 447 ALA A C 1
ATOM 3455 O O . ALA A 1 447 ? -1.364 -17.225 -19.739 1.00 93.81 447 ALA A O 1
ATOM 3456 N N . LEU A 1 448 ? -2.969 -18.782 -19.894 1.00 94.50 448 LEU A N 1
ATOM 3457 C CA . LEU A 1 448 ? -2.098 -19.876 -19.462 1.00 94.50 448 LEU A CA 1
ATOM 3458 C C . LEU A 1 448 ? -1.218 -20.340 -20.625 1.00 94.50 448 LEU A C 1
ATOM 3460 O O . LEU A 1 448 ? -1.702 -20.813 -21.653 1.00 94.50 448 LEU A O 1
ATOM 3464 N N . VAL A 1 449 ? 0.090 -20.294 -20.420 1.00 93.94 449 VAL A N 1
ATOM 3465 C CA . VAL A 1 449 ? 1.096 -20.849 -21.320 1.00 93.94 449 VAL A CA 1
ATOM 3466 C C . VAL A 1 449 ? 1.557 -22.193 -20.765 1.00 93.94 449 VAL A C 1
ATOM 3468 O O . VAL A 1 449 ? 1.784 -22.345 -19.566 1.00 93.94 449 VAL A O 1
ATOM 3471 N N . THR A 1 450 ? 1.695 -23.188 -21.640 1.00 93.69 450 THR A N 1
ATOM 3472 C CA . THR A 1 450 ? 2.287 -24.480 -21.269 1.00 93.69 450 THR A CA 1
ATOM 3473 C C . THR A 1 450 ? 3.798 -24.396 -21.453 1.00 93.69 450 THR A C 1
ATOM 3475 O O . THR A 1 450 ? 4.278 -24.153 -22.561 1.00 93.69 450 THR A O 1
ATOM 3478 N N . LEU A 1 451 ? 4.540 -24.554 -20.361 1.00 91.38 451 LEU A N 1
ATOM 3479 C CA . LEU A 1 451 ? 5.997 -24.588 -20.363 1.00 91.38 451 LEU A CA 1
ATOM 3480 C C . LEU A 1 451 ? 6.517 -25.901 -20.967 1.00 91.38 451 LEU A C 1
ATOM 3482 O O . LEU A 1 451 ? 5.772 -26.862 -21.157 1.00 91.38 451 LEU A O 1
ATOM 3486 N N . ALA A 1 452 ? 7.822 -25.957 -21.249 1.00 88.81 452 ALA A N 1
ATOM 3487 C CA . ALA A 1 452 ? 8.465 -27.137 -21.837 1.00 88.81 452 ALA A CA 1
ATOM 3488 C C . ALA A 1 452 ? 8.340 -28.409 -20.972 1.00 88.81 452 ALA A C 1
ATOM 3490 O O . ALA A 1 452 ? 8.390 -29.513 -21.504 1.00 88.81 452 ALA A O 1
ATOM 3491 N N . ASP A 1 453 ? 8.148 -28.260 -19.659 1.00 90.56 453 ASP A N 1
ATOM 3492 C CA . ASP A 1 453 ? 7.933 -29.356 -18.706 1.00 90.56 453 ASP A CA 1
ATOM 3493 C C . ASP A 1 453 ? 6.450 -29.755 -18.546 1.00 90.56 453 ASP A C 1
ATOM 3495 O O . ASP A 1 453 ? 6.109 -30.555 -17.677 1.00 90.56 453 ASP A O 1
ATOM 3499 N N . GLY A 1 454 ? 5.556 -29.191 -19.364 1.00 93.69 454 GLY A N 1
ATOM 3500 C CA . GLY A 1 454 ? 4.118 -29.457 -19.330 1.00 93.69 454 GLY A CA 1
ATOM 3501 C C . GLY A 1 454 ? 3.347 -28.684 -18.257 1.00 93.69 454 GLY A C 1
ATOM 3502 O O . GLY A 1 454 ? 2.115 -28.737 -18.249 1.00 93.69 454 GLY A O 1
ATOM 3503 N N . ARG A 1 455 ? 4.018 -27.930 -17.371 1.00 93.62 455 ARG A N 1
ATOM 3504 C CA . ARG A 1 455 ? 3.325 -27.079 -16.392 1.00 93.62 455 ARG A CA 1
ATOM 3505 C C . ARG A 1 455 ? 2.628 -25.916 -17.089 1.00 93.62 455 ARG A C 1
ATOM 3507 O O . ARG A 1 455 ? 3.168 -25.319 -18.019 1.00 93.62 455 ARG A O 1
ATOM 3514 N N . LYS A 1 456 ? 1.435 -25.568 -16.609 1.00 93.44 456 LYS A N 1
ATOM 3515 C CA . LYS A 1 456 ? 0.704 -24.373 -17.043 1.00 93.44 456 LYS A CA 1
ATOM 3516 C C . LYS A 1 456 ? 1.026 -23.209 -16.117 1.00 93.44 456 LYS A C 1
ATOM 3518 O O . LYS A 1 456 ? 0.912 -23.341 -14.903 1.00 93.44 456 LYS A O 1
ATOM 3523 N N . GLU A 1 457 ? 1.396 -22.078 -16.694 1.00 92.62 457 GLU A N 1
ATOM 3524 C CA . GLU A 1 457 ? 1.707 -20.843 -15.977 1.00 92.62 457 GLU A CA 1
ATOM 3525 C C . GLU A 1 457 ? 1.036 -19.669 -16.675 1.00 92.62 457 GLU A C 1
ATOM 3527 O O . GLU A 1 457 ? 1.015 -19.609 -17.902 1.00 92.62 457 GLU A O 1
ATOM 3532 N N . SER A 1 458 ? 0.501 -18.723 -15.912 1.00 93.06 458 SER A N 1
ATOM 3533 C CA . SER A 1 458 ? -0.070 -17.509 -16.489 1.00 93.06 458 SER A CA 1
ATOM 3534 C C . SER A 1 458 ? 1.017 -16.574 -17.028 1.00 93.06 458 SER A C 1
ATOM 3536 O O . SER A 1 458 ? 2.140 -16.554 -16.513 1.00 93.06 458 SER A O 1
ATOM 3538 N N . GLU A 1 459 ? 0.705 -15.777 -18.054 1.00 90.44 459 GLU A N 1
ATOM 3539 C CA . GLU A 1 459 ? 1.626 -14.768 -18.611 1.00 90.44 459 GLU A CA 1
ATOM 3540 C C . GLU A 1 459 ? 2.208 -13.854 -17.527 1.00 90.44 459 GLU A C 1
ATOM 3542 O O . GLU A 1 459 ? 3.406 -13.535 -17.516 1.00 90.44 459 GLU A O 1
ATOM 3547 N N . LEU A 1 460 ? 1.363 -13.457 -16.576 1.00 87.12 460 LEU A N 1
ATOM 3548 C CA . LEU A 1 460 ? 1.776 -12.648 -15.449 1.00 87.12 460 LEU A CA 1
ATOM 3549 C C . LEU A 1 460 ? 2.695 -13.445 -14.516 1.00 87.12 460 LEU A C 1
ATOM 3551 O O . LEU A 1 460 ? 3.757 -12.940 -14.170 1.00 87.12 460 LEU A O 1
ATOM 3555 N N . SER A 1 461 ? 2.372 -14.698 -14.171 1.00 87.56 461 SER A N 1
ATOM 3556 C CA . SER A 1 461 ? 3.261 -15.562 -13.371 1.00 87.56 461 SER A CA 1
ATOM 3557 C C . SER A 1 461 ? 4.656 -15.686 -13.997 1.00 87.56 461 SER A C 1
ATOM 3559 O O . SER A 1 461 ? 5.660 -15.488 -13.311 1.00 87.56 461 SER A O 1
ATOM 3561 N N . ILE A 1 462 ? 4.737 -15.905 -15.314 1.00 87.50 462 ILE A N 1
ATOM 3562 C CA . ILE A 1 462 ? 6.008 -15.945 -16.055 1.00 87.50 462 ILE A CA 1
ATOM 3563 C C . ILE A 1 462 ? 6.748 -14.610 -15.916 1.00 87.50 462 ILE A C 1
ATOM 3565 O O . ILE A 1 462 ? 7.934 -14.588 -15.591 1.00 87.50 462 ILE A O 1
ATOM 3569 N N . THR A 1 463 ? 6.037 -13.495 -16.087 1.00 85.25 463 THR A N 1
ATOM 3570 C CA . THR A 1 463 ? 6.589 -12.141 -15.925 1.00 85.25 463 THR A CA 1
ATOM 3571 C C . THR A 1 463 ? 7.129 -11.891 -14.511 1.00 85.25 463 THR A C 1
ATOM 3573 O O . THR A 1 463 ? 8.118 -11.187 -14.340 1.00 85.25 463 THR A O 1
ATOM 3576 N N . PHE A 1 464 ? 6.510 -12.466 -13.481 1.00 82.69 464 PHE A N 1
ATOM 3577 C CA . PHE A 1 464 ? 6.992 -12.381 -12.102 1.00 82.69 464 PHE A CA 1
ATOM 3578 C C . PHE A 1 464 ? 8.205 -13.276 -11.849 1.00 82.69 464 PHE A C 1
ATOM 3580 O O . PHE A 1 464 ? 9.147 -12.855 -11.179 1.00 82.69 464 PHE A O 1
ATOM 3587 N N . LYS A 1 465 ? 8.220 -14.496 -12.392 1.00 82.25 465 LYS A N 1
ATOM 3588 C CA . LYS A 1 465 ? 9.368 -15.402 -12.256 1.00 82.25 465 LYS A CA 1
ATOM 3589 C C . LYS A 1 465 ? 10.622 -14.820 -12.888 1.00 82.25 465 LYS A C 1
ATOM 3591 O O . LYS A 1 465 ? 11.686 -14.891 -12.282 1.00 82.25 465 LYS A O 1
ATOM 3596 N N . THR A 1 466 ? 10.490 -14.135 -14.024 1.00 77.50 466 THR A N 1
ATOM 3597 C CA . THR A 1 466 ? 11.629 -13.430 -14.620 1.00 77.50 466 THR A CA 1
ATOM 3598 C C . THR A 1 466 ? 12.136 -12.278 -13.759 1.00 77.50 466 THR A C 1
ATOM 3600 O O . THR A 1 466 ? 13.272 -11.874 -13.971 1.00 77.50 466 THR A O 1
ATOM 3603 N N . GLN A 1 467 ? 11.373 -11.750 -12.787 1.00 73.19 467 GLN A N 1
ATOM 3604 C CA . GLN A 1 467 ? 11.898 -10.820 -11.771 1.00 73.19 467 GLN A CA 1
ATOM 3605 C C . GLN A 1 467 ? 12.728 -11.525 -10.699 1.00 73.19 467 GLN A C 1
ATOM 3607 O O . GLN A 1 467 ? 13.693 -10.946 -10.205 1.00 73.19 467 GLN A O 1
ATOM 3612 N N . LEU A 1 468 ? 12.293 -12.724 -10.310 1.00 64.56 468 LEU A N 1
ATOM 3613 C CA . LEU A 1 468 ? 12.773 -13.478 -9.155 1.00 64.56 468 LEU A CA 1
ATOM 3614 C C . LEU A 1 468 ? 14.042 -14.273 -9.436 1.00 64.56 468 LEU A C 1
ATOM 3616 O O . LEU A 1 468 ? 14.913 -14.372 -8.573 1.00 64.56 468 LEU A O 1
ATOM 3620 N N . GLU A 1 469 ? 14.123 -14.871 -10.617 1.00 70.31 469 GLU A N 1
ATOM 3621 C CA . GLU A 1 469 ? 15.240 -15.724 -10.978 1.00 70.31 469 GLU A CA 1
ATOM 3622 C C . GLU A 1 469 ? 16.433 -14.849 -11.355 1.00 70.31 469 GLU A C 1
ATOM 3624 O O . GLU A 1 469 ? 16.415 -14.096 -12.335 1.00 70.31 469 GLU A O 1
ATOM 3629 N N . ASP A 1 470 ? 17.493 -14.944 -10.552 1.00 58.66 470 ASP A N 1
ATOM 3630 C CA . ASP A 1 470 ? 18.797 -14.519 -11.019 1.00 58.66 470 ASP A CA 1
ATOM 3631 C C . ASP A 1 470 ? 19.126 -15.324 -12.262 1.00 58.66 470 ASP A C 1
ATOM 3633 O O . ASP A 1 470 ? 19.237 -16.547 -12.224 1.00 58.66 470 ASP A O 1
ATOM 3637 N N . TYR A 1 471 ? 19.383 -14.615 -13.352 1.00 47.53 471 TYR A N 1
ATOM 3638 C CA . TYR A 1 471 ? 20.015 -15.168 -14.542 1.00 47.53 471 TYR A CA 1
ATOM 3639 C C . TYR A 1 471 ? 21.495 -15.530 -14.276 1.00 47.53 471 TYR A C 1
ATOM 3641 O O . TYR A 1 471 ? 22.362 -15.336 -15.126 1.00 47.53 471 TYR A O 1
ATOM 3649 N N . SER A 1 472 ? 21.828 -16.016 -13.075 1.00 43.66 472 SER A N 1
ATOM 3650 C CA . SER A 1 472 ? 23.099 -16.672 -12.802 1.00 43.66 472 SER A CA 1
ATOM 3651 C C . SER A 1 472 ? 23.030 -18.032 -13.481 1.00 43.66 472 SER A C 1
ATOM 3653 O O . SER A 1 472 ? 22.465 -18.979 -12.937 1.00 43.66 472 SER A O 1
ATOM 3655 N N . GLY A 1 473 ? 23.505 -18.095 -14.725 1.00 42.78 473 GLY A N 1
ATOM 3656 C CA . GLY A 1 473 ? 23.534 -19.329 -15.497 1.00 42.78 473 GLY A CA 1
ATOM 3657 C C . GLY A 1 473 ? 24.161 -20.454 -14.682 1.00 42.78 473 GLY A C 1
ATOM 3658 O O . GLY A 1 473 ? 25.303 -20.323 -14.279 1.00 42.78 473 GLY A O 1
ATOM 3659 N N . THR A 1 474 ? 23.383 -21.507 -14.421 1.00 39.81 474 THR A N 1
ATOM 3660 C CA . THR A 1 474 ? 23.790 -22.906 -14.171 1.00 39.81 474 THR A CA 1
ATOM 3661 C C . THR A 1 474 ? 24.964 -23.218 -13.232 1.00 39.81 474 THR A C 1
ATOM 3663 O O . THR A 1 474 ? 25.375 -24.375 -13.169 1.00 39.81 474 THR A O 1
ATOM 3666 N N . ASP A 1 475 ? 25.474 -22.277 -12.447 1.00 40.19 475 ASP A N 1
ATOM 3667 C CA . ASP A 1 475 ? 26.429 -22.593 -11.394 1.00 40.19 475 ASP A CA 1
ATOM 3668 C C . ASP A 1 475 ? 25.631 -23.221 -10.250 1.00 40.19 475 ASP A C 1
ATOM 3670 O O . ASP A 1 475 ? 24.920 -22.528 -9.522 1.00 40.19 475 ASP A O 1
ATOM 3674 N N . GLY A 1 476 ? 25.701 -24.555 -10.147 1.00 46.78 476 GLY A N 1
ATOM 3675 C CA . GLY A 1 476 ? 24.920 -25.444 -9.271 1.00 46.78 476 GLY A CA 1
ATOM 3676 C C . GLY A 1 476 ? 25.072 -25.238 -7.756 1.00 46.78 476 GLY A C 1
ATOM 3677 O O . GLY A 1 476 ? 25.022 -26.195 -6.988 1.00 46.78 476 GLY A O 1
ATOM 3678 N N . SER A 1 477 ? 25.255 -24.002 -7.300 1.00 42.56 477 SER A N 1
ATOM 3679 C CA . SER A 1 477 ? 25.180 -23.612 -5.898 1.00 42.56 477 SER A CA 1
ATOM 3680 C C . SER A 1 477 ? 23.712 -23.439 -5.488 1.00 42.56 477 SER A C 1
ATOM 3682 O O . SER A 1 477 ? 22.963 -22.682 -6.101 1.00 42.56 477 SER A O 1
ATOM 3684 N N . GLY A 1 478 ? 23.282 -24.207 -4.483 1.00 44.88 478 GLY A N 1
ATOM 3685 C CA . GLY A 1 478 ? 21.882 -24.380 -4.081 1.00 44.88 478 GLY A CA 1
ATOM 3686 C C . GLY A 1 478 ? 21.160 -23.086 -3.692 1.00 44.88 478 GLY A C 1
ATOM 3687 O O . GLY A 1 478 ? 21.142 -22.697 -2.521 1.00 44.88 478 GLY A O 1
ATOM 3688 N N . GLY A 1 479 ? 20.515 -22.455 -4.674 1.00 44.00 479 GLY A N 1
ATOM 3689 C CA . GLY A 1 479 ? 19.596 -21.341 -4.469 1.00 44.00 479 GLY A CA 1
ATOM 3690 C C . GLY A 1 479 ? 18.419 -21.742 -3.577 1.00 44.00 479 GLY A C 1
ATOM 3691 O O . GLY A 1 479 ? 17.968 -22.887 -3.584 1.00 44.00 479 GLY A O 1
ATOM 3692 N N . ALA A 1 480 ? 17.925 -20.800 -2.774 1.00 44.97 480 ALA A N 1
ATOM 3693 C CA . ALA A 1 480 ? 16.738 -21.023 -1.960 1.00 44.97 480 ALA A CA 1
ATOM 3694 C C . ALA A 1 480 ? 15.527 -21.285 -2.870 1.00 44.97 480 ALA A C 1
ATOM 3696 O O . ALA A 1 480 ? 15.127 -20.413 -3.639 1.00 44.97 480 ALA A O 1
ATOM 3697 N N . ALA A 1 481 ? 14.940 -22.480 -2.780 1.00 42.94 481 ALA A N 1
ATOM 3698 C CA . ALA A 1 481 ? 13.686 -22.781 -3.453 1.00 42.94 481 ALA A CA 1
ATOM 3699 C C . ALA A 1 481 ? 12.553 -22.008 -2.761 1.00 42.94 481 ALA A C 1
ATOM 3701 O O . ALA A 1 481 ? 12.142 -22.341 -1.649 1.00 42.94 481 ALA A O 1
ATOM 3702 N N . ILE A 1 482 ? 12.051 -20.957 -3.410 1.00 44.78 482 ILE A N 1
ATOM 3703 C CA . ILE A 1 482 ? 10.852 -20.251 -2.954 1.00 44.78 482 ILE A CA 1
ATOM 3704 C C . ILE A 1 482 ? 9.651 -21.095 -3.383 1.00 44.78 482 ILE A C 1
ATOM 3706 O O . ILE A 1 482 ? 9.216 -21.039 -4.531 1.00 44.78 482 ILE A O 1
ATOM 3710 N N . SER A 1 483 ? 9.126 -21.903 -2.464 1.00 39.72 483 SER A N 1
ATOM 3711 C CA . SER A 1 483 ? 7.803 -22.503 -2.639 1.00 39.72 483 SER A CA 1
ATOM 3712 C C . SER A 1 483 ? 6.748 -21.517 -2.139 1.00 39.72 483 SER A C 1
ATOM 3714 O O . SER A 1 483 ? 6.874 -20.972 -1.043 1.00 39.72 483 SER A O 1
ATOM 3716 N N . PHE A 1 484 ? 5.733 -21.242 -2.958 1.00 40.78 484 PHE A N 1
ATOM 3717 C CA . PHE A 1 484 ? 4.571 -20.462 -2.542 1.00 40.78 484 PHE A CA 1
ATOM 3718 C C . PHE A 1 484 ? 3.517 -21.446 -2.026 1.00 40.78 484 PHE A C 1
ATOM 3720 O O . PHE A 1 484 ? 2.916 -22.145 -2.843 1.00 40.78 484 PHE A O 1
ATOM 3727 N N . PRO A 1 485 ? 3.288 -21.552 -0.705 1.00 36.78 485 PRO A N 1
ATOM 3728 C CA . PRO A 1 485 ? 2.173 -22.337 -0.206 1.00 36.78 485 PRO A CA 1
ATOM 3729 C C . PRO A 1 485 ? 0.878 -21.612 -0.586 1.00 36.78 485 PRO A C 1
ATOM 3731 O O . PRO A 1 485 ? 0.575 -20.544 -0.049 1.00 36.78 485 PRO A O 1
ATOM 3734 N N . PHE A 1 486 ? 0.138 -22.173 -1.538 1.00 33.03 486 PHE A N 1
ATOM 3735 C CA . PHE A 1 486 ? -1.262 -21.815 -1.736 1.00 33.03 486 PHE A CA 1
ATOM 3736 C C . PHE A 1 486 ? -2.061 -22.396 -0.557 1.00 33.03 486 PHE A C 1
ATOM 3738 O O . PHE A 1 486 ? -1.861 -23.571 -0.246 1.00 33.03 486 PHE A O 1
ATOM 3745 N N . PRO A 1 487 ? -2.876 -21.595 0.151 1.00 33.50 487 PRO A N 1
ATOM 3746 C CA . PRO A 1 487 ? -3.819 -22.114 1.136 1.00 33.50 487 PRO A CA 1
ATOM 3747 C C . PRO A 1 487 ? -4.983 -22.869 0.487 1.00 33.50 487 PRO A C 1
ATOM 3749 O O . PRO A 1 487 ? -5.406 -22.480 -0.630 1.00 33.50 487 PRO A O 1
#

Foldseek 3Di:
DPDDDDPDPVVVVVVVPPDDDDDDPVNCVPVPPDDDDPDDQQQAALQNRHGDPDDFDADPQQSLHTHPDPVSVVVVCVVCCVPLSVVLSVLCCDDLCPVVSLVSCVLVVSDDLLSSLVVLLVLLLLVLCQLLVQDPPAAWEKAWAWEWDDDAQFIKIAIKIKTFGPDPDAGPSFPDDDDRIGINSHNDMATLFDGNQDCPDLPDPLVLSSLVSNLLRVLLSQCSNCQSNVNSYHYDQEYEYEDSNQLCLLQLHWRWWADPDPPPLQGIAIHTYAYDLLRLLLVLLLQLCCVLPRNVRSVVSNVQSVVDDPPDDDDALLLLLDLVSSLVSNVVSCVPDCNVVVLLVSLQVSCVVVVPPVHSVVSVVSSSVSSSLSSLVSNVSVCVSQVVVQSRHSHRAGSCRSRVHDPVVVVVSVVVSVVSVRDDDPSSVCSNPDDNPPDDDCRTQNDWDQDPVRDTHGPSRVSVVSSNDDPPPDPPDDDRDTDGDDD

pLDDT: mean 85.65, std 17.75, range [27.19, 98.5]

Radius of gyration: 24.89 Å; chains: 1; bounding box: 63×52×71 Å

Sequence (487 aa):
MPFELAPHPRARKAAMSGRRLPLTSADLSGLKIRQNAGRSFPKRCVACGKAAAGAMPCCSVCKLVHYCSRECQSMHWSAGHKAACKEAKKWLSLGLLNHNRAAVMYVYNWMGNDEFFELQRQTQKAIVDEIVGGVHGLAVPVNLSVTLQTYPPRTFAAVQMEAPTNSSSKPRCAHTLLGNMAMYPCFSFAPVGMPGAPLRDEDNAMLLAMLQMACRLVTSAIATCISKSRMRVVPGPFICCGGIASDLFWRKAVCRITLNTPIETMRNRTWYFKPDIQLVCGYALVRACDRVFGIEMASATITRIEAMNNQLHTTAPSEYLSREAWRKNILQTMDRQGVKADIDAHCASKAKKDKLRGGWQQVKKEFLEAALAFTDVVRKHLIEYTANMAGGSIVPTTLAQHLRVSEAEMTRVKEELAALDPQYPPDIQRLINRPHTQGHCEEVEGALVTLADGRKESELSITFKTQLEDYSGTDGSGGAAISFPFP

InterPro domains:
  IPR002893 Zinc finger, MYND-type [PF01753] (45-85)
  IPR002893 Zinc finger, MYND-type [PS01360] (45-85)
  IPR002893 Zinc finger, MYND-type [PS50865] (45-85)

Secondary structure (DSSP, 8-state):
----PPPPHHHHHHHTTTPPSSPPHHHHTTS-------SS---BBTTT-PBPSSPPPB-TTT---B-SSHHHHHHHIIIIIHHHHHHHHHHHHSGGGTT-HHHHHHHTTSS-HHHHHHHHHHHHHHHHHHHHHTSSSS-EEEEEEEEEEEETTEEEEEEEEEEE---SSPPTT-SEEETTEEEEEEEEEEE-S-TT--S--TT-HHHHHHHHHHHHHHHHHHHHHHHHHTSSEEEEEEEEEEGGGGHHHHTT-EEEEE---S-HHHHEEEEEEEE-HHHHHHHHHHHHHHHHH-HHHHHHHHHHHHT---------GGGGG-HHHHHHHHHHHHTSTTHHHHHHHHHHHHHHHTT-TTHHHHHHHHHHHHHHHHHHHHHHHHHHHTTTHHHHSSS---HHHHHT--HHHHHHHHHHHHHH-PPPPHHHHHHHHSPP--S--HHHH-PEEEPTTS-EEEHHHHHHHHHHS----S-------------

Organism: Vitrella brassicaformis (strain CCMP3155) (NCBI:txid1169540)